Protein AF-A0AAE0KAI6-F1 (afdb_monomer)

Solvent-accessible surface area (backbone atoms only — not comparable to full-atom values): 25331 Å² total; per-residue (Å²): 131,57,70,64,51,53,49,49,52,46,48,51,47,48,50,49,47,52,47,53,46,50,51,46,51,49,50,52,46,48,55,52,28,71,74,63,76,53,77,87,68,74,50,72,67,48,50,52,41,50,53,50,48,53,51,52,52,54,52,46,52,54,50,50,49,49,52,45,46,34,44,52,49,46,47,40,48,51,32,41,37,40,39,81,63,71,50,71,70,72,89,81,68,86,75,71,85,78,80,77,85,79,79,84,82,90,82,81,93,77,83,90,83,89,83,87,88,81,91,85,80,89,80,84,90,80,85,89,79,90,82,89,80,83,87,80,91,76,89,76,77,80,80,68,86,78,69,72,93,72,45,71,53,68,58,75,38,72,68,50,36,54,51,51,39,34,71,76,50,39,79,61,38,62,55,46,26,47,70,41,42,50,54,34,51,51,54,40,50,53,50,33,51,51,43,51,52,50,44,35,70,78,37,77,67,58,72,51,82,80,85,61,91,31,69,63,56,55,51,28,54,46,50,34,44,56,75,39,36,63,43,48,35,37,18,51,44,42,50,42,44,37,79,88,66,71,58,60,73,73,52,47,58,48,74,60,48,81,55,80,84,51,44,76,70,46,43,44,34,37,49,31,34,46,52,26,47,52,46,36,54,49,50,48,51,51,53,50,60,67,46,54,82,72,57,64,95,46,71,68,57,52,50,53,51,53,51,50,48,53,51,50,35,50,52,38,36,59,71,40,33,46,41,28,47,33,43,30,50,34,58,41,50,45,68,49,59,87,90,56,61,51,75,52,68,63,60,58,38,59,90,73,72,54,48,96,80,60,82,64,55,66,66,59,51,47,52,41,44,59,34,73,71,29,30,61,72,65,55,58,70,67,41,50,53,47,38,51,51,46,50,52,52,38,50,52,50,51,51,53,49,53,53,51,52,50,54,49,52,51,53,49,49,32,54,54,55,69,30,70,66,46,42,50,49,51,51,51,50,55,51,54,67,71,67,62,130

Foldseek 3Di:
DDPVVVVVCLVVVVVVVVVVVVVVVVVVVVVVCVVVVDDPDQPPLLVVLVVVLVVLVVVLVVVLCLLCLQLPPLLLLQLLFFDQPVQQDDPPPPPDDPPDPPDDDDDDDDDDDDDDDDDDDDDDDDDDDDDDDDDDDDDDPPCPPPDDHDDGFCLPDPVSVVVLLCVQPNPCSSCFLVVLVVVLVVQLVVQLVVQVVVVCVVPPCLCPDDADCRPSSLVSNLVSLLVSLQSVLLSLLRSWFGPVDDPDPVVVVVLSGQDPVCSLLSSLLSNQLSVLVCCLRNVLVVVCVVCVVVQDPDPVSVVVSVVVSVVSSVCSCLLRNSLSVSLNSLSSVLSGDPSTHTSHDGDNCLVVPCDVPDCPPVVVVNCLRNPSVSSVSSGDPVSSVSSVVSVVVSVVVSVVSVVVSVVVSVVSVCSSLPHPVSVVVVVVVSVVVVPDD

Mean predicted aligned error: 12.9 Å

Radius of gyration: 32.87 Å; Cα contacts (8 Å, |Δi|>4): 312; chains: 1; bounding box: 76×64×131 Å

Secondary structure (DSSP, 8-state):
--HHHHHHHHHHHHHHHHHHHHHHHHHHHHHHHHHH-------HHHHHHHHHHHHHHHHHHHHHHHHIIIIIIIHHHHHHHB-SSTTSS-----------------------------------------------------------SS---GGGSHHHHHHHHHHHHGGGGGGTTHHHHHHHHHHHHHHHHHHHHHHHHHSTTTT-SSS---HHHHHHHHHHHHHHHHHHHHHHHHHHB-SS----HHHHHHHTS--GGGHHHHHHHHHHHHHHHHHHHHHHHHHHHHHGGG--S-HHHHHHHHHHHHHHHHHHIIIIIHHHHHHHHHHHHHTS-TTS-BSS-B-SSTTTT--SSS---HHHHHHHHH-HHHHHTTS-HHHHHHHHHHHHHHHHHHHHHHHHHHHHHHHHHHHHTTSHHHHHHHHHHHHHHHH--

Sequence (437 aa):
MSLVAHLVRRGVGLAWSAHSESQRLKRDAAAADAHTGKHASMSTGQFVATTLLIITVVASIFTYFWIEYTLHFVLGNLVSVEDSTATAGSPSGVAGPKESESKDGESKDGEAKDGEPVEIEGTDDQVEKESLIPSTSTADERAVPRGNGGTTPITASIRSTLKHIRALDGFKGYFRGLGAFFLYAIASGILYALLVLLAEFINPGATNSLGTLSLPELVADFTVTMSTCRLHCNWTHATVRDSTDIPARGVYRRSRHVSRKDYRFLSLPAMRIWLARAAATALPLAVFRIAQPMIRPTPVAATLVTVLFVVVCVLISVSVVLPARIARTRIETSLLLETVSTIVPVDRTFGGRVDRTQSLAWWRFVALHLGFVGAYKTFDRATFRRALKVWAVYFLVALTFMFGVTALLCVELLFVMGGPDAATAVIKQMIADTGSP

Organism: NCBI:txid92902

Structure (mmCIF, N/CA/C/O backbone):
data_AF-A0AAE0KAI6-F1
#
_entry.id   AF-A0AAE0KAI6-F1
#
loop_
_atom_site.group_PDB
_atom_site.id
_atom_site.type_symbol
_atom_site.label_atom_id
_atom_site.label_alt_id
_atom_site.label_comp_id
_atom_site.label_asym_id
_atom_site.label_entity_id
_atom_site.label_seq_id
_atom_site.pdbx_PDB_ins_code
_atom_site.Cartn_x
_atom_site.Cartn_y
_atom_site.Cartn_z
_atom_site.occupancy
_atom_site.B_iso_or_equiv
_atom_site.auth_seq_id
_atom_site.auth_comp_id
_atom_site.auth_asym_id
_atom_site.auth_atom_id
_atom_site.pdbx_PDB_model_num
ATOM 1 N N . MET A 1 1 ? -14.612 21.561 13.365 1.00 40.31 1 MET A N 1
ATOM 2 C CA . MET A 1 1 ? -13.851 20.427 13.938 1.00 40.31 1 MET A CA 1
ATOM 3 C C . MET A 1 1 ? -14.567 19.159 13.521 1.00 40.31 1 MET A C 1
ATOM 5 O O . MET A 1 1 ? -15.771 19.085 13.725 1.00 40.31 1 MET A O 1
ATOM 9 N N . SER A 1 2 ? -13.888 18.226 12.846 1.00 40.25 2 SER A N 1
ATOM 10 C CA . SER A 1 2 ? -14.583 17.100 12.214 1.00 40.25 2 SER A CA 1
ATOM 11 C C . SER A 1 2 ? -15.179 16.159 13.261 1.00 40.25 2 SER A C 1
ATOM 13 O O . SER A 1 2 ? -14.572 15.891 14.296 1.00 40.25 2 SER A O 1
ATOM 15 N N . LEU A 1 3 ? -16.366 15.636 12.965 1.00 39.12 3 LEU A N 1
ATOM 16 C CA . LEU A 1 3 ? -17.079 14.662 13.789 1.00 39.12 3 LEU A CA 1
ATOM 17 C C . LEU A 1 3 ? -16.203 13.428 14.083 1.00 39.12 3 LEU A C 1
ATOM 19 O O . LEU A 1 3 ? -16.231 12.898 15.184 1.00 39.12 3 LEU A O 1
ATOM 23 N N . VAL A 1 4 ? -15.313 13.066 13.153 1.00 39.50 4 VAL A N 1
ATOM 24 C CA . VAL A 1 4 ? -14.284 12.030 13.336 1.00 39.50 4 VAL A CA 1
ATOM 25 C C . VAL A 1 4 ? -13.244 12.426 14.387 1.00 39.50 4 VAL A C 1
ATOM 27 O O . VAL A 1 4 ? -12.893 11.601 15.218 1.00 39.50 4 VAL A O 1
ATOM 30 N N . ALA A 1 5 ? -12.780 13.678 14.420 1.00 36.97 5 ALA A N 1
ATOM 31 C CA . ALA A 1 5 ? -11.847 14.134 15.450 1.00 36.97 5 ALA A CA 1
ATOM 32 C C . ALA A 1 5 ? -12.501 14.189 16.836 1.00 36.97 5 ALA A C 1
ATOM 34 O O . ALA A 1 5 ? -11.863 13.866 17.834 1.00 36.97 5 ALA A O 1
ATOM 35 N N . HIS A 1 6 ? -13.788 14.533 16.896 1.00 53.53 6 HIS A N 1
ATOM 36 C CA . HIS A 1 6 ? -14.563 14.454 18.130 1.00 53.53 6 HIS A CA 1
ATOM 37 C C . HIS A 1 6 ? -14.807 12.999 18.555 1.00 53.53 6 HIS A C 1
ATOM 39 O O . HIS A 1 6 ? -14.741 12.707 19.743 1.00 53.53 6 HIS A O 1
ATOM 45 N N . LEU A 1 7 ? -15.044 12.079 17.614 1.00 51.31 7 LEU A N 1
ATOM 46 C CA . LEU A 1 7 ? -15.209 10.648 17.886 1.00 51.31 7 LEU A CA 1
ATOM 47 C C . LEU A 1 7 ? -13.902 9.974 18.296 1.00 5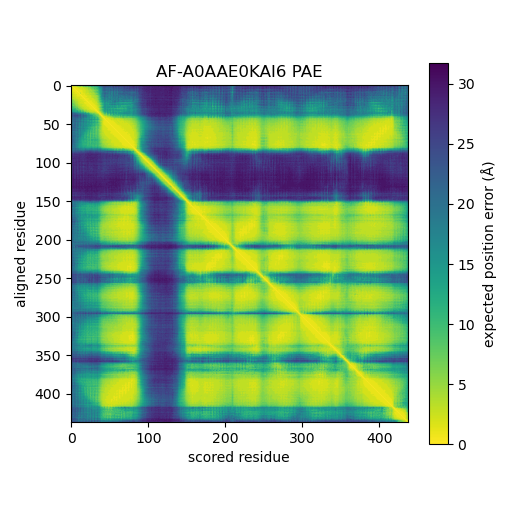1.31 7 LEU A C 1
ATOM 49 O O . LEU A 1 7 ? -13.926 9.144 19.189 1.00 51.31 7 LEU A O 1
ATOM 53 N N . VAL A 1 8 ? -12.765 10.341 17.705 1.00 54.16 8 VAL A N 1
ATOM 54 C CA . VAL A 1 8 ? -11.450 9.814 18.096 1.00 54.16 8 VAL A CA 1
ATOM 55 C C . VAL A 1 8 ? -10.997 10.444 19.408 1.00 54.16 8 VAL A C 1
ATOM 57 O O . VAL A 1 8 ? -10.524 9.726 20.272 1.00 54.16 8 VAL A O 1
ATOM 60 N N . ARG A 1 9 ? -11.198 11.750 19.630 1.00 62.03 9 ARG A N 1
ATOM 61 C CA . ARG A 1 9 ? -10.895 12.382 20.926 1.00 62.03 9 ARG A CA 1
ATOM 62 C C . ARG A 1 9 ? -11.815 11.873 22.033 1.00 62.03 9 ARG A C 1
ATOM 64 O O . ARG A 1 9 ? -11.330 11.639 23.132 1.00 62.03 9 ARG A O 1
ATOM 71 N N . ARG A 1 10 ? -13.106 11.647 21.755 1.00 63.69 10 ARG A N 1
ATOM 72 C CA . ARG A 1 10 ? -13.992 10.934 22.687 1.00 63.69 10 ARG A CA 1
ATOM 73 C C . ARG A 1 10 ? -13.589 9.476 22.821 1.00 63.69 10 ARG A C 1
ATOM 75 O O . ARG A 1 10 ? -13.599 8.997 23.929 1.00 63.69 10 ARG A O 1
ATOM 82 N N . GLY A 1 11 ? -13.188 8.786 21.761 1.00 60.97 11 GLY A N 1
ATOM 83 C CA . GLY A 1 11 ? -12.767 7.385 21.820 1.00 60.97 11 GLY A CA 1
ATOM 84 C C . GLY A 1 11 ? -11.501 7.198 22.652 1.00 60.97 11 GLY A C 1
ATOM 85 O O . GLY A 1 11 ? -11.465 6.342 23.522 1.00 60.97 11 GLY A O 1
ATOM 86 N N . VAL A 1 12 ? -10.497 8.052 22.453 1.00 63.66 12 VAL A N 1
ATOM 87 C CA . VAL A 1 12 ? -9.264 8.097 23.251 1.00 63.66 12 VAL A CA 1
ATOM 88 C C . VAL A 1 12 ? -9.553 8.598 24.662 1.00 63.66 12 VAL A C 1
ATOM 90 O O . VAL A 1 12 ? -9.019 8.043 25.610 1.00 63.66 12 VAL A O 1
ATOM 93 N N . GLY A 1 13 ? -10.422 9.597 24.824 1.00 71.69 13 GLY A N 1
ATOM 94 C CA . GLY A 1 13 ? -10.854 10.091 26.132 1.00 71.69 13 GLY A CA 1
ATOM 95 C C . GLY A 1 13 ? -11.616 9.039 26.935 1.00 71.69 13 GLY A C 1
ATOM 96 O O . GLY A 1 13 ? -11.335 8.881 28.112 1.00 71.69 13 GLY A O 1
ATOM 97 N N . LEU A 1 14 ? -12.498 8.278 26.285 1.00 63.31 14 LEU A N 1
ATOM 98 C CA . LEU A 1 14 ? -13.249 7.160 26.852 1.00 63.31 14 LEU A CA 1
ATOM 99 C C . LEU A 1 14 ? -12.341 5.964 27.119 1.00 63.31 14 LEU A C 1
ATOM 101 O O . LEU A 1 14 ? -12.489 5.310 28.136 1.00 63.31 14 LEU A O 1
ATOM 105 N N . ALA A 1 15 ? -11.371 5.682 26.249 1.00 55.41 15 ALA A N 1
ATOM 106 C CA . ALA A 1 15 ? -10.383 4.637 26.492 1.00 55.41 15 ALA A CA 1
ATOM 107 C C . ALA A 1 15 ? -9.447 5.012 27.648 1.00 55.41 15 ALA A C 1
ATOM 109 O O . ALA A 1 15 ? -9.099 4.157 28.453 1.00 55.41 15 ALA A O 1
ATOM 110 N N . TRP A 1 16 ? -9.061 6.285 27.760 1.00 74.12 16 TRP A N 1
ATOM 111 C CA . TRP A 1 16 ? -8.243 6.795 28.856 1.00 74.12 16 TRP A CA 1
ATOM 112 C C . TRP A 1 16 ? -9.028 6.858 30.164 1.00 74.12 16 TRP A C 1
ATOM 114 O O . TRP A 1 16 ? -8.504 6.445 31.195 1.00 74.12 16 TRP A O 1
ATOM 124 N N . SER A 1 17 ? -10.285 7.311 30.134 1.00 75.88 17 SER A N 1
ATOM 125 C CA . SER A 1 17 ? -11.160 7.311 31.305 1.00 75.88 17 SER A CA 1
ATOM 126 C C . SER A 1 17 ? -11.449 5.880 31.737 1.00 75.88 17 SER A C 1
ATOM 128 O O . SER A 1 17 ? -11.174 5.568 32.886 1.00 75.88 17 SER A O 1
ATOM 130 N N . ALA A 1 18 ? -11.818 4.982 30.819 1.00 63.47 18 ALA A N 1
ATOM 131 C CA . ALA A 1 18 ? -12.003 3.558 31.094 1.00 63.47 18 ALA A CA 1
ATOM 132 C C . ALA A 1 18 ? -10.710 2.884 31.566 1.00 63.47 18 ALA A C 1
ATOM 134 O O . ALA A 1 18 ? -10.759 2.006 32.420 1.00 63.47 18 ALA A O 1
ATOM 135 N N . HIS A 1 19 ? -9.536 3.294 31.076 1.00 71.12 19 HIS A N 1
ATOM 136 C CA . HIS A 1 19 ? -8.263 2.811 31.607 1.00 71.12 19 HIS A CA 1
ATOM 137 C C . HIS A 1 19 ? -8.034 3.329 33.027 1.00 71.12 19 HIS A C 1
ATOM 139 O O . HIS A 1 19 ? -7.686 2.550 33.903 1.00 71.12 19 HIS A O 1
ATOM 145 N N . SER A 1 20 ? -8.256 4.618 33.284 1.00 78.38 20 SER A N 1
ATOM 146 C CA . SER A 1 20 ? -8.083 5.221 34.608 1.00 78.38 20 SER A CA 1
ATOM 147 C C . SER A 1 20 ? -9.093 4.694 35.629 1.00 78.38 20 SER A C 1
ATOM 149 O O . SER A 1 20 ? -8.747 4.490 36.787 1.00 78.38 20 SER A O 1
ATOM 151 N N . GLU A 1 21 ? -10.312 4.401 35.190 1.00 76.69 21 GLU A N 1
ATOM 152 C CA . GLU A 1 21 ? -11.384 3.814 35.976 1.00 76.69 21 GLU A CA 1
ATOM 153 C C . GLU A 1 21 ? -11.129 2.327 36.183 1.00 76.69 21 GLU A C 1
ATOM 155 O O . GLU A 1 21 ? -11.208 1.862 37.306 1.00 76.69 21 GLU A O 1
ATOM 160 N N . SER A 1 22 ? -10.658 1.599 35.166 1.00 65.75 22 SER A N 1
ATOM 161 C CA . SER A 1 22 ? -10.140 0.239 35.336 1.00 65.75 22 SER A CA 1
ATOM 162 C C . SER A 1 22 ? -8.969 0.207 36.316 1.00 65.75 22 SER A C 1
ATOM 164 O O . SER A 1 22 ? -8.883 -0.713 37.115 1.00 65.75 22 SER A O 1
ATOM 166 N N . GLN A 1 23 ? -8.079 1.202 36.313 1.00 71.75 23 GLN A N 1
ATOM 167 C CA . GLN A 1 23 ? -6.981 1.310 37.281 1.00 71.75 23 GLN A CA 1
ATOM 168 C C . GLN A 1 23 ? -7.489 1.647 38.688 1.00 71.75 23 GLN A C 1
ATOM 170 O O . GLN A 1 23 ? -6.965 1.101 39.654 1.00 71.75 23 GLN A O 1
ATOM 175 N N . ARG A 1 24 ? -8.507 2.507 38.823 1.00 79.44 24 ARG A N 1
ATOM 176 C CA . ARG A 1 24 ? -9.168 2.795 40.108 1.00 79.44 24 ARG A CA 1
ATOM 177 C C . ARG A 1 24 ? -9.892 1.565 40.637 1.00 79.44 24 ARG A C 1
ATOM 179 O O . ARG A 1 24 ? -9.554 1.113 41.714 1.00 79.44 24 ARG A O 1
ATOM 186 N N . LEU A 1 25 ? -10.736 0.934 39.828 1.00 74.69 25 LEU A N 1
ATOM 187 C CA . LEU A 1 25 ? -11.404 -0.326 40.141 1.00 74.69 25 LEU A CA 1
ATOM 188 C C . LEU A 1 25 ? -10.407 -1.444 40.438 1.00 74.69 25 LEU A C 1
ATOM 190 O O . LEU A 1 25 ? -10.659 -2.235 41.327 1.00 74.69 25 LEU A O 1
ATOM 194 N N . LYS A 1 26 ? -9.255 -1.508 39.758 1.00 69.62 26 LYS A N 1
ATOM 195 C CA . LYS A 1 26 ? -8.174 -2.446 40.100 1.00 69.62 26 LYS A CA 1
ATOM 196 C C . LYS A 1 26 ? -7.514 -2.111 41.430 1.00 69.62 26 LYS A C 1
ATOM 198 O O . LYS A 1 26 ? -7.123 -3.037 42.121 1.00 69.62 26 LYS A O 1
ATOM 203 N N . ARG A 1 27 ? -7.359 -0.834 41.790 1.00 79.19 27 ARG A N 1
ATOM 204 C CA . ARG A 1 27 ? -6.838 -0.422 43.105 1.00 79.19 27 ARG A CA 1
ATOM 205 C C . ARG A 1 27 ? -7.846 -0.687 44.214 1.00 79.19 27 ARG A C 1
ATOM 207 O O . ARG A 1 27 ? -7.446 -1.181 45.256 1.00 79.19 27 ARG A O 1
ATOM 214 N N . ASP A 1 28 ? -9.120 -0.421 43.969 1.00 78.75 28 ASP A N 1
ATOM 215 C CA . ASP A 1 28 ? -10.207 -0.640 44.920 1.00 78.75 28 ASP A CA 1
ATOM 216 C C . ASP A 1 28 ? -10.487 -2.139 45.078 1.00 78.75 28 ASP A C 1
ATOM 218 O O . ASP A 1 28 ? -10.626 -2.622 46.196 1.00 78.75 28 ASP A O 1
ATOM 222 N N . ALA A 1 29 ? -10.452 -2.903 43.981 1.00 67.50 29 ALA A N 1
ATOM 223 C CA . ALA A 1 29 ? -10.476 -4.362 44.005 1.00 67.50 29 ALA A CA 1
ATOM 224 C C . ALA A 1 29 ? -9.217 -4.923 44.666 1.00 67.50 29 ALA A C 1
ATOM 226 O O . ALA A 1 29 ? -9.345 -5.794 45.503 1.00 67.50 29 ALA A O 1
ATOM 227 N N . ALA A 1 30 ? -8.016 -4.397 44.399 1.00 69.44 30 ALA A N 1
ATOM 228 C CA . ALA A 1 30 ? -6.802 -4.828 45.097 1.00 69.44 30 ALA A CA 1
ATOM 229 C C . ALA A 1 30 ? -6.832 -4.483 46.595 1.00 69.44 30 ALA A C 1
ATOM 231 O O . ALA A 1 30 ? -6.305 -5.247 47.397 1.00 69.44 30 ALA A O 1
ATOM 232 N N . ALA A 1 31 ? -7.455 -3.370 46.991 1.00 78.75 31 ALA A N 1
ATOM 233 C CA . ALA A 1 31 ? -7.670 -3.011 48.391 1.00 78.75 31 ALA A CA 1
ATOM 234 C C . ALA A 1 31 ? -8.726 -3.915 49.055 1.00 78.75 31 ALA A C 1
ATOM 236 O O . ALA A 1 31 ? -8.548 -4.329 50.199 1.00 78.75 31 ALA A O 1
ATOM 237 N N . ALA A 1 32 ? -9.787 -4.287 48.333 1.00 69.75 32 ALA A N 1
ATOM 238 C CA . ALA A 1 32 ? -10.788 -5.255 48.786 1.00 69.75 32 ALA A CA 1
ATOM 239 C C . ALA A 1 32 ? -10.239 -6.700 48.832 1.00 69.75 32 ALA A C 1
ATOM 241 O O . ALA A 1 32 ? -10.537 -7.459 49.757 1.00 69.75 32 ALA A O 1
ATOM 242 N N . ASP A 1 33 ? -9.379 -7.067 47.883 1.00 62.44 33 ASP A N 1
ATOM 243 C CA . ASP A 1 33 ? -8.688 -8.355 47.788 1.00 62.44 33 ASP A CA 1
ATOM 244 C C . ASP A 1 33 ? -7.595 -8.466 48.858 1.00 62.44 33 ASP A C 1
ATOM 246 O O . ASP A 1 33 ? -7.424 -9.531 49.451 1.00 62.44 33 ASP A O 1
ATOM 250 N N . ALA A 1 34 ? -6.917 -7.362 49.199 1.00 68.44 34 ALA A N 1
ATOM 251 C CA . ALA A 1 34 ? -6.007 -7.294 50.346 1.00 68.44 34 ALA A CA 1
ATOM 252 C C . ALA A 1 34 ? -6.726 -7.585 51.676 1.00 68.44 34 ALA A C 1
ATOM 254 O O . ALA A 1 34 ? -6.108 -8.099 52.606 1.00 68.44 34 ALA A O 1
ATOM 255 N N . HIS A 1 35 ? -8.035 -7.323 51.751 1.00 65.31 35 HIS A N 1
ATOM 256 C CA . HIS A 1 35 ? -8.869 -7.683 52.897 1.00 65.31 35 HIS A CA 1
ATOM 257 C C . HIS A 1 35 ? -9.471 -9.096 52.826 1.00 65.31 35 HIS A C 1
ATOM 259 O O . HIS A 1 35 ? -9.840 -9.638 53.866 1.00 65.31 35 HIS A O 1
ATOM 265 N N . THR A 1 36 ? -9.562 -9.719 51.647 1.00 63.00 36 THR A N 1
ATOM 266 C CA . THR A 1 36 ? -10.209 -11.036 51.467 1.00 63.00 36 THR A CA 1
ATOM 267 C C . THR A 1 36 ? -9.251 -12.177 51.110 1.00 63.00 36 THR A C 1
ATOM 269 O O . THR A 1 36 ? -9.667 -13.335 51.098 1.00 63.00 36 THR A O 1
ATOM 272 N N . GLY A 1 37 ? -7.969 -11.896 50.851 1.00 58.72 37 GLY A N 1
ATOM 273 C CA . GLY A 1 37 ? -6.926 -12.899 50.593 1.00 58.72 37 GLY A CA 1
ATOM 274 C C . GLY A 1 37 ? -7.130 -13.730 49.319 1.00 58.72 37 GLY A C 1
ATOM 275 O O . GLY A 1 37 ? -6.389 -14.682 49.074 1.00 58.72 37 GLY A O 1
ATOM 276 N N . LYS A 1 38 ? -8.129 -13.397 48.494 1.00 56.53 38 LYS A N 1
ATOM 277 C CA . LYS A 1 38 ? -8.423 -14.081 47.235 1.00 56.53 38 LYS A CA 1
ATOM 278 C C . LYS A 1 38 ? -7.766 -13.311 46.101 1.00 56.53 38 LYS A C 1
ATOM 280 O O . LYS A 1 38 ? -8.271 -12.290 45.662 1.00 56.53 38 LYS A O 1
ATOM 285 N N . HIS A 1 39 ? -6.645 -13.819 45.597 1.00 58.59 39 HIS A N 1
ATOM 286 C CA . HIS A 1 39 ? -6.133 -13.377 44.305 1.00 58.59 39 HIS A CA 1
ATOM 287 C C . HIS A 1 39 ? -7.247 -13.529 43.264 1.00 58.59 39 HIS A C 1
ATOM 289 O O . HIS A 1 39 ? -7.758 -14.637 43.085 1.00 58.59 39 HIS A O 1
ATOM 295 N N . ALA A 1 40 ? -7.622 -12.440 42.588 1.00 61.94 40 ALA A N 1
ATOM 296 C CA . ALA A 1 40 ? -8.517 -12.461 41.437 1.00 61.94 40 ALA A CA 1
ATOM 297 C C . ALA A 1 40 ? -7.878 -13.273 40.296 1.00 61.94 40 ALA A C 1
ATOM 299 O O . ALA A 1 40 ? -7.277 -12.741 39.363 1.00 61.94 40 ALA A O 1
ATOM 300 N N . SER A 1 41 ? -7.955 -14.600 40.396 1.00 72.56 41 SER A N 1
ATOM 301 C CA . SER A 1 41 ? -7.576 -15.505 39.327 1.00 72.56 41 SER A CA 1
ATOM 302 C C . SER A 1 41 ? -8.575 -15.292 38.201 1.00 72.56 41 SER A C 1
ATOM 304 O O . SER A 1 41 ? -9.768 -15.557 38.372 1.00 72.56 41 SER A O 1
ATOM 306 N N . MET A 1 42 ? -8.089 -14.792 37.067 1.00 75.25 42 MET A N 1
ATOM 307 C CA . MET A 1 42 ? -8.849 -14.737 35.824 1.00 75.25 42 MET A CA 1
ATOM 308 C C . MET A 1 42 ? -9.547 -16.084 35.631 1.00 75.25 42 MET A C 1
ATOM 310 O O . MET A 1 42 ? -8.891 -17.128 35.685 1.00 75.25 42 MET A O 1
ATOM 314 N N . SER A 1 43 ? -10.873 -16.075 35.474 1.00 84.75 43 SER A N 1
ATOM 315 C CA . SER A 1 43 ? -11.597 -17.334 35.291 1.00 84.75 43 SER A CA 1
ATOM 316 C C . SER A 1 43 ? -11.022 -18.065 34.077 1.00 84.75 43 SER A C 1
ATOM 318 O O . SER A 1 43 ? -10.639 -17.434 33.087 1.00 84.75 43 SER A O 1
ATOM 320 N N . THR A 1 44 ? -10.957 -19.396 34.123 1.00 87.50 44 THR A N 1
ATOM 321 C CA . THR A 1 44 ? -10.416 -20.198 33.014 1.00 87.50 44 THR A CA 1
ATOM 322 C C . THR A 1 44 ? -11.083 -19.836 31.679 1.00 87.50 44 THR A C 1
ATOM 324 O O . THR A 1 44 ? -10.405 -19.755 30.658 1.00 87.50 44 THR A O 1
ATOM 327 N N . GLY A 1 45 ? -12.384 -19.516 31.695 1.00 83.31 45 GLY A N 1
ATOM 328 C CA . GLY A 1 45 ? -13.119 -19.037 30.521 1.00 83.31 45 GLY A CA 1
ATOM 329 C C . GLY A 1 45 ? -12.625 -17.689 29.983 1.00 83.31 45 GLY A C 1
ATOM 330 O O . GLY A 1 45 ? -12.410 -17.558 28.781 1.00 83.31 45 GLY A O 1
ATOM 331 N N . GLN A 1 46 ? -12.376 -16.705 30.854 1.00 83.25 46 GLN A N 1
ATOM 332 C CA . GLN A 1 46 ? -11.822 -15.407 30.444 1.00 83.25 46 GLN A CA 1
ATOM 333 C C . GLN A 1 46 ? -10.413 -15.546 29.869 1.00 83.25 46 GLN A C 1
ATOM 335 O O . GLN A 1 46 ? -10.095 -14.892 28.872 1.00 83.25 46 GLN A O 1
ATOM 340 N N . PHE A 1 47 ? -9.574 -16.391 30.477 1.00 86.81 47 PHE A N 1
ATOM 341 C CA . PHE A 1 47 ? -8.222 -16.645 29.982 1.00 86.81 47 PHE A CA 1
ATOM 342 C C . PHE A 1 47 ? -8.263 -17.207 28.558 1.00 86.81 47 PHE A C 1
ATOM 344 O O . PHE A 1 47 ? -7.661 -16.625 27.658 1.00 86.81 47 PHE A O 1
ATOM 351 N N . VAL A 1 48 ? -9.057 -18.260 28.330 1.00 88.88 48 VAL A N 1
ATOM 352 C CA . VAL A 1 48 ? -9.232 -18.867 27.001 1.00 88.88 48 VAL A CA 1
ATOM 353 C C . VAL A 1 48 ? -9.771 -17.851 25.991 1.00 88.88 48 VAL A C 1
ATOM 355 O O . VAL A 1 48 ? -9.212 -17.733 24.903 1.00 88.88 48 VAL A O 1
ATOM 358 N N . ALA A 1 49 ? -10.798 -17.072 26.346 1.00 88.75 49 ALA A N 1
ATOM 359 C CA . ALA A 1 49 ? -11.369 -16.061 25.454 1.00 88.75 49 ALA A CA 1
ATOM 360 C C . ALA A 1 49 ? -10.350 -14.971 25.078 1.00 88.75 49 ALA A C 1
ATOM 362 O O . ALA A 1 49 ? -10.250 -14.580 23.917 1.00 88.75 49 ALA A O 1
ATOM 363 N N . THR A 1 50 ? -9.537 -14.525 26.038 1.00 88.62 50 THR A N 1
ATOM 364 C CA . THR A 1 50 ? -8.490 -13.522 25.793 1.00 88.62 50 THR A CA 1
ATOM 365 C C . THR A 1 50 ? -7.364 -14.089 24.931 1.00 88.62 50 THR A C 1
ATOM 367 O O . THR A 1 50 ? -6.879 -13.414 24.025 1.00 88.62 50 THR A O 1
ATOM 370 N N . THR A 1 51 ? -6.954 -15.339 25.169 1.00 92.12 51 THR A N 1
ATOM 371 C CA . THR A 1 51 ? -5.968 -16.024 24.322 1.00 92.12 51 THR A CA 1
ATOM 372 C C . THR A 1 51 ? -6.474 -16.175 22.888 1.00 92.12 51 THR A C 1
ATOM 374 O O . THR A 1 51 ? -5.726 -15.880 21.957 1.00 92.12 51 THR A O 1
ATOM 377 N N . LEU A 1 52 ? -7.736 -16.573 22.699 1.00 93.19 52 LEU A N 1
ATOM 378 C CA . LEU A 1 52 ? -8.352 -16.675 21.373 1.00 93.19 52 LEU A CA 1
ATOM 379 C C . LEU A 1 52 ? -8.380 -15.321 20.660 1.00 93.19 52 LEU A C 1
ATOM 381 O O . LEU A 1 52 ? -7.912 -15.246 19.529 1.00 93.19 52 LEU A O 1
ATOM 385 N N . LEU A 1 53 ? -8.795 -14.248 21.343 1.00 93.00 53 LEU A N 1
ATOM 386 C CA . LEU A 1 53 ? -8.780 -12.889 20.792 1.00 93.00 53 LEU A CA 1
ATOM 387 C C . LEU A 1 53 ? -7.380 -12.487 20.295 1.00 93.00 53 LEU A C 1
ATOM 389 O O . LEU A 1 53 ? -7.227 -11.968 19.190 1.00 93.00 53 LEU A O 1
ATOM 393 N N . ILE A 1 54 ? -6.333 -12.755 21.083 1.00 94.44 54 ILE A N 1
ATOM 394 C CA . ILE A 1 54 ? -4.947 -12.453 20.690 1.00 94.44 54 ILE A CA 1
ATOM 395 C C . ILE A 1 54 ? -4.545 -13.261 19.450 1.00 94.44 54 ILE A C 1
ATOM 397 O O . ILE A 1 54 ? -3.967 -12.700 18.516 1.00 94.44 54 ILE A O 1
ATOM 401 N N . ILE A 1 55 ? -4.863 -14.559 19.414 1.00 96.88 55 ILE A N 1
ATOM 402 C CA . ILE A 1 55 ? -4.581 -15.424 18.260 1.00 96.88 55 ILE A CA 1
ATOM 403 C C . ILE A 1 55 ? -5.299 -14.897 17.014 1.00 96.88 55 ILE A C 1
ATOM 405 O O . ILE A 1 55 ? -4.665 -14.771 15.964 1.00 96.88 55 ILE A O 1
ATOM 409 N N . THR A 1 56 ? -6.576 -14.528 17.126 1.00 96.50 56 THR A N 1
ATOM 410 C CA . THR A 1 56 ? -7.374 -13.977 16.025 1.00 96.50 56 THR A CA 1
ATOM 411 C C . THR A 1 56 ? -6.785 -12.670 15.505 1.00 96.50 56 THR A C 1
ATOM 413 O O . THR A 1 56 ? -6.647 -12.506 14.290 1.00 96.50 56 THR A O 1
ATOM 416 N N . VAL A 1 57 ? -6.3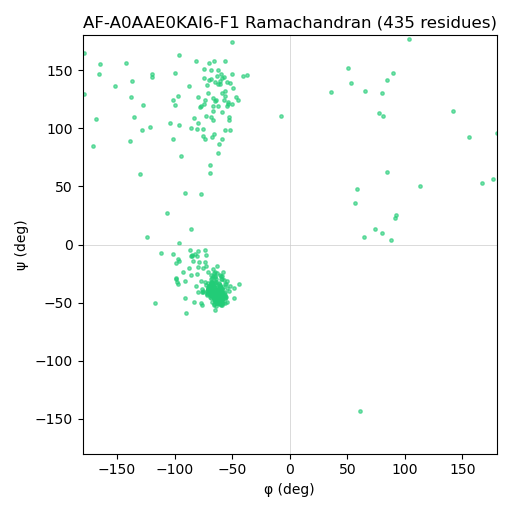56 -11.759 16.386 1.00 96.06 57 VAL A N 1
ATOM 417 C CA . VAL A 1 57 ? -5.687 -10.507 15.990 1.00 96.06 57 VAL A CA 1
ATOM 418 C C . VAL A 1 57 ? -4.386 -10.793 15.236 1.00 96.06 57 VAL A C 1
ATOM 420 O O . VAL A 1 57 ? -4.179 -10.261 14.143 1.00 96.06 57 VAL A O 1
ATOM 423 N N . VAL A 1 58 ? -3.522 -11.662 15.767 1.00 96.88 58 VAL A N 1
ATOM 424 C CA . VAL A 1 58 ? -2.233 -11.999 15.136 1.00 96.88 58 VAL A CA 1
ATOM 425 C C . VAL A 1 58 ? -2.438 -12.685 13.782 1.00 96.88 58 VAL A C 1
ATOM 427 O O . VAL A 1 58 ? -1.814 -12.296 12.791 1.00 96.88 58 VAL A O 1
ATOM 430 N N . ALA A 1 59 ? -3.346 -13.661 13.707 1.00 97.12 59 ALA A N 1
ATOM 431 C CA . ALA A 1 59 ? -3.689 -14.352 12.466 1.00 97.12 59 ALA A CA 1
ATOM 432 C C . ALA A 1 59 ? -4.274 -13.389 11.423 1.00 97.12 59 ALA A C 1
ATOM 434 O O . ALA A 1 59 ? -3.953 -13.486 10.234 1.00 97.12 59 ALA A O 1
ATOM 435 N N . SER A 1 60 ? -5.080 -12.420 11.862 1.00 96.56 60 SER A N 1
ATOM 436 C CA . SER A 1 60 ? -5.668 -11.408 10.986 1.00 96.56 60 SER A CA 1
ATOM 437 C C . SER A 1 60 ? -4.616 -10.460 10.416 1.00 96.56 60 SER A C 1
ATOM 439 O O . SER A 1 60 ? -4.627 -10.200 9.214 1.00 96.56 60 SER A O 1
ATOM 441 N N . ILE A 1 61 ? -3.662 -10.001 11.236 1.00 95.94 61 ILE A N 1
ATOM 442 C CA . ILE A 1 61 ? -2.533 -9.169 10.783 1.00 95.94 61 ILE A CA 1
ATOM 443 C C . ILE A 1 61 ? -1.706 -9.921 9.737 1.00 95.94 61 ILE A C 1
ATOM 445 O O . ILE A 1 61 ? -1.410 -9.374 8.676 1.00 95.94 61 ILE A O 1
ATOM 449 N N . PHE A 1 62 ? -1.367 -11.185 10.003 1.00 97.06 62 PHE A N 1
ATOM 450 C CA . PHE A 1 62 ? -0.597 -12.002 9.065 1.00 97.06 62 PHE A CA 1
ATOM 451 C C . PHE A 1 62 ? -1.349 -12.237 7.747 1.00 97.06 62 PHE A C 1
ATOM 453 O O . PHE A 1 62 ? -0.768 -12.135 6.666 1.00 97.06 62 PHE A O 1
ATOM 460 N N . THR A 1 63 ? -2.654 -12.505 7.821 1.00 96.69 63 THR A N 1
ATOM 461 C CA . THR A 1 63 ? -3.489 -12.730 6.634 1.00 96.69 63 THR A CA 1
ATOM 462 C C . THR A 1 63 ? -3.649 -11.452 5.813 1.00 96.69 63 THR A C 1
ATOM 464 O O . THR A 1 63 ? -3.489 -11.489 4.593 1.00 96.69 63 THR A O 1
ATOM 467 N N . TYR A 1 64 ? -3.887 -10.308 6.460 1.00 96.75 64 TYR A N 1
ATOM 468 C CA . TYR A 1 64 ? -3.934 -9.010 5.788 1.00 96.75 64 TYR A CA 1
ATOM 469 C C . TYR A 1 64 ? -2.607 -8.694 5.099 1.00 96.75 64 TYR A C 1
ATOM 471 O O . TYR A 1 64 ? -2.590 -8.352 3.918 1.00 96.75 64 TYR A O 1
ATOM 479 N N . PHE A 1 65 ? -1.493 -8.893 5.810 1.00 96.25 65 PHE A N 1
ATOM 480 C CA . PHE A 1 65 ? -0.155 -8.721 5.261 1.00 96.25 65 PHE A CA 1
ATOM 481 C C . PHE A 1 65 ? 0.066 -9.587 4.018 1.00 96.25 65 PHE A C 1
ATOM 483 O O . PHE A 1 65 ? 0.586 -9.105 3.016 1.00 96.25 65 PHE A O 1
ATOM 490 N N . TRP A 1 66 ? -0.361 -10.852 4.046 1.00 96.50 66 TRP A N 1
ATOM 491 C CA . TRP A 1 66 ? -0.285 -11.729 2.880 1.00 96.50 66 TRP A CA 1
ATOM 492 C C . TRP A 1 66 ? -1.113 -11.168 1.714 1.00 96.50 66 TRP A C 1
ATOM 494 O O . TRP A 1 66 ? -0.591 -11.028 0.602 1.00 96.50 66 TRP A O 1
ATOM 504 N N . ILE A 1 67 ? -2.382 -10.818 1.947 1.00 96.06 67 ILE A N 1
ATOM 505 C CA . ILE A 1 67 ? -3.281 -10.261 0.923 1.00 96.06 67 ILE A CA 1
ATOM 506 C C . ILE A 1 67 ? -2.665 -9.009 0.289 1.00 96.06 67 ILE A C 1
ATOM 508 O O . ILE A 1 67 ? -2.563 -8.932 -0.938 1.00 96.06 67 ILE A O 1
ATOM 512 N N . GLU A 1 68 ? -2.213 -8.061 1.110 1.00 95.56 68 GLU A N 1
ATOM 513 C CA . GLU A 1 68 ? -1.564 -6.830 0.661 1.00 95.56 68 GLU A CA 1
ATOM 514 C C . GLU A 1 68 ? -0.288 -7.147 -0.122 1.00 95.56 68 GLU A C 1
ATOM 516 O O . GLU A 1 68 ? -0.130 -6.724 -1.268 1.00 95.56 68 GLU A O 1
ATOM 521 N N . TYR A 1 69 ? 0.589 -7.985 0.424 1.00 96.69 69 TYR A N 1
ATOM 522 C CA . TYR A 1 69 ? 1.856 -8.294 -0.220 1.00 96.69 69 TYR A CA 1
ATOM 523 C C . TYR A 1 69 ? 1.686 -8.946 -1.595 1.00 96.69 69 TYR A C 1
ATOM 525 O O . TYR A 1 69 ? 2.288 -8.525 -2.586 1.00 96.69 69 TYR A O 1
ATOM 533 N N . THR A 1 70 ? 0.832 -9.961 -1.674 1.00 96.12 70 THR A N 1
ATOM 534 C CA . THR A 1 70 ? 0.662 -10.749 -2.896 1.00 96.12 70 THR A CA 1
ATOM 535 C C . THR A 1 70 ? -0.159 -10.023 -3.952 1.00 96.12 70 THR A C 1
ATOM 537 O O . THR A 1 70 ? 0.291 -9.908 -5.094 1.00 96.12 70 THR A O 1
ATOM 540 N N . LEU A 1 71 ? -1.347 -9.521 -3.596 1.00 95.94 71 LEU A N 1
ATOM 541 C CA . LEU A 1 71 ? -2.267 -8.911 -4.556 1.00 95.94 71 LEU A CA 1
ATOM 542 C C . LEU A 1 71 ? -1.874 -7.476 -4.900 1.00 95.94 71 LEU A C 1
ATOM 544 O O . LEU A 1 71 ? -1.962 -7.087 -6.066 1.00 95.94 71 LEU A O 1
ATOM 548 N N . HIS A 1 72 ? -1.448 -6.682 -3.912 1.00 95.12 72 HIS A N 1
ATOM 549 C CA . HIS A 1 72 ? -1.147 -5.270 -4.145 1.00 95.12 72 HIS A CA 1
ATOM 550 C C . HIS A 1 72 ? 0.251 -5.073 -4.700 1.00 95.12 72 HIS A C 1
ATOM 552 O O . HIS A 1 72 ? 0.412 -4.364 -5.694 1.00 95.12 72 HIS A O 1
ATOM 558 N N . PHE A 1 73 ? 1.254 -5.685 -4.069 1.00 95.50 73 PHE A N 1
ATOM 559 C CA . PHE A 1 73 ? 2.640 -5.420 -4.430 1.00 95.50 73 PHE A CA 1
ATOM 560 C C . PHE A 1 73 ? 3.164 -6.354 -5.518 1.00 95.50 73 PHE A C 1
ATOM 562 O O . PHE A 1 73 ? 3.547 -5.869 -6.578 1.00 95.50 73 PHE A O 1
ATOM 569 N N . VAL A 1 74 ? 3.154 -7.675 -5.313 1.00 96.00 74 VAL A N 1
ATOM 570 C CA . VAL A 1 74 ? 3.735 -8.618 -6.290 1.00 96.00 74 VAL A CA 1
ATOM 571 C C . VAL A 1 74 ? 2.960 -8.587 -7.610 1.00 96.00 74 VAL A C 1
ATOM 573 O O . VAL A 1 74 ? 3.527 -8.289 -8.660 1.00 96.00 74 VAL A O 1
ATOM 576 N N . LEU A 1 75 ? 1.648 -8.830 -7.564 1.00 96.19 75 LEU A N 1
ATOM 577 C CA . LEU A 1 75 ? 0.788 -8.780 -8.750 1.00 96.19 75 LEU A CA 1
ATOM 578 C C . LEU A 1 75 ? 0.749 -7.381 -9.374 1.00 96.19 75 LEU A C 1
ATOM 580 O O . LEU A 1 75 ? 0.832 -7.259 -10.595 1.00 96.19 75 LEU A O 1
ATOM 584 N N . GLY A 1 76 ? 0.667 -6.330 -8.552 1.00 95.81 76 GLY A N 1
ATOM 585 C CA . GLY A 1 76 ? 0.676 -4.948 -9.029 1.00 95.81 76 GLY A CA 1
ATOM 586 C C . GLY A 1 76 ? 1.953 -4.592 -9.794 1.00 95.81 76 GLY A C 1
ATOM 587 O O . GLY A 1 76 ? 1.866 -3.995 -10.868 1.00 95.81 76 GLY A O 1
ATOM 588 N N . ASN A 1 77 ? 3.122 -5.004 -9.295 1.00 95.75 77 ASN A N 1
ATOM 589 C CA . ASN A 1 77 ? 4.402 -4.783 -9.966 1.00 95.75 77 ASN A CA 1
ATOM 590 C C . ASN A 1 77 ? 4.474 -5.551 -11.291 1.00 95.75 77 ASN A C 1
ATOM 592 O O . ASN A 1 77 ? 4.773 -4.951 -12.319 1.00 95.75 77 ASN A O 1
ATOM 596 N N . LEU A 1 78 ? 4.136 -6.844 -11.301 1.00 95.38 78 LEU A N 1
ATOM 597 C CA . LEU A 1 78 ? 4.199 -7.665 -12.518 1.00 95.38 78 LEU A CA 1
ATOM 598 C C . LEU A 1 78 ? 3.273 -7.140 -13.622 1.00 95.38 78 LEU A C 1
ATOM 600 O O . LEU A 1 78 ? 3.686 -7.019 -14.772 1.00 95.38 78 LEU A O 1
ATOM 604 N N . VAL A 1 79 ? 2.041 -6.768 -13.265 1.00 95.12 79 VAL A N 1
ATOM 605 C CA . VAL A 1 79 ? 1.059 -6.217 -14.214 1.00 95.12 79 VAL A CA 1
ATOM 606 C C . VAL A 1 79 ? 1.505 -4.864 -14.760 1.00 95.12 79 VAL A C 1
ATOM 608 O O . VAL A 1 7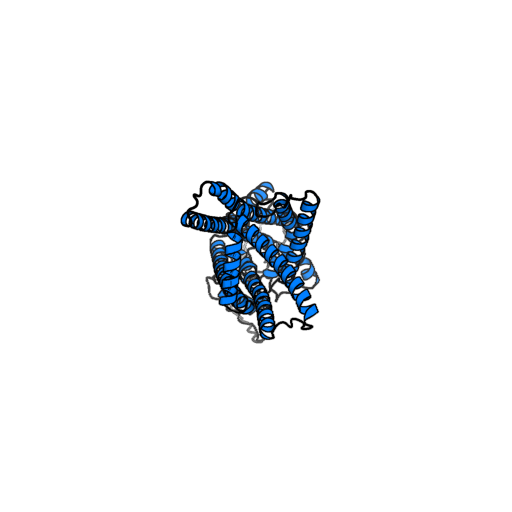9 ? 1.264 -4.568 -15.927 1.00 95.12 79 VAL A O 1
ATOM 611 N N . SER A 1 80 ? 2.144 -4.038 -13.928 1.00 94.00 80 SER A N 1
ATOM 612 C CA . SER A 1 80 ? 2.623 -2.714 -14.342 1.00 94.00 80 SER A CA 1
ATOM 613 C C . SER A 1 80 ? 3.765 -2.803 -15.351 1.00 94.00 80 SER A C 1
ATOM 615 O O . SER A 1 80 ? 3.904 -1.927 -16.203 1.00 94.00 80 SER A O 1
ATOM 617 N N . VAL A 1 81 ? 4.581 -3.848 -15.243 1.00 93.19 81 VAL A N 1
ATOM 618 C CA . VAL A 1 81 ? 5.816 -4.013 -16.009 1.00 93.19 81 VAL A CA 1
ATOM 619 C C . VAL A 1 81 ? 5.578 -4.767 -17.318 1.00 93.19 81 VAL A C 1
ATOM 621 O O . VAL A 1 81 ? 6.254 -4.471 -18.304 1.00 93.19 81 VAL A O 1
ATOM 624 N N . GLU A 1 82 ? 4.603 -5.682 -17.352 1.00 91.56 82 GLU A N 1
ATOM 625 C CA . GLU A 1 82 ? 4.299 -6.473 -18.545 1.00 91.56 82 GLU A CA 1
ATOM 626 C C . GLU A 1 82 ? 3.992 -5.605 -19.762 1.00 91.56 82 GLU A C 1
ATOM 628 O O . GLU A 1 82 ? 3.084 -4.760 -19.738 1.00 91.56 82 GLU A O 1
ATOM 633 N N . ASP A 1 83 ? 4.699 -5.881 -20.854 1.00 82.19 83 ASP A N 1
ATOM 634 C CA . ASP A 1 83 ? 4.356 -5.293 -22.132 1.00 82.19 83 ASP A CA 1
ATOM 635 C C . ASP A 1 83 ? 3.188 -6.031 -22.799 1.00 82.19 83 ASP A C 1
ATOM 637 O O . ASP A 1 83 ? 3.212 -7.247 -22.984 1.00 82.19 83 ASP A O 1
ATOM 641 N N . SER A 1 84 ? 2.155 -5.281 -23.185 1.00 73.81 84 SER A N 1
ATOM 642 C CA . SER A 1 84 ? 1.051 -5.814 -23.986 1.00 73.81 84 SER A CA 1
ATOM 643 C C . SER A 1 84 ? 1.378 -5.938 -25.469 1.00 73.81 84 SER A C 1
ATOM 645 O O . SER A 1 84 ? 0.623 -6.603 -26.172 1.00 73.81 84 SER A O 1
ATOM 647 N N . THR A 1 85 ? 2.446 -5.293 -25.951 1.00 67.00 85 THR A N 1
ATOM 648 C CA . THR A 1 85 ? 2.813 -5.307 -27.375 1.00 67.00 85 THR A CA 1
ATOM 649 C C . THR A 1 85 ? 3.882 -6.336 -27.731 1.00 67.00 85 THR A C 1
ATOM 651 O O . THR A 1 85 ? 3.778 -6.947 -28.792 1.00 67.00 85 THR A O 1
ATOM 654 N N . ALA A 1 86 ? 4.846 -6.610 -26.844 1.00 57.19 86 ALA A N 1
ATOM 655 C CA . ALA A 1 86 ? 5.936 -7.567 -27.076 1.00 57.19 86 ALA A CA 1
ATOM 656 C C . ALA A 1 86 ? 5.466 -8.995 -27.386 1.00 57.19 86 ALA A C 1
ATOM 658 O O . ALA A 1 86 ? 6.180 -9.773 -28.010 1.00 57.19 86 ALA A O 1
ATOM 659 N N . THR A 1 87 ? 4.258 -9.355 -26.967 1.00 51.25 87 THR A N 1
ATOM 660 C CA . THR A 1 87 ? 3.699 -10.685 -27.195 1.00 51.25 87 THR A CA 1
ATOM 661 C C . THR A 1 87 ? 3.140 -10.844 -28.627 1.00 51.25 87 THR A C 1
ATOM 663 O O . THR A 1 87 ? 3.037 -11.953 -29.136 1.00 51.25 87 THR A O 1
ATOM 666 N N . ALA A 1 88 ? 2.840 -9.763 -29.353 1.00 43.94 88 ALA A N 1
ATOM 667 C CA . ALA A 1 88 ? 2.206 -9.865 -30.673 1.00 43.94 88 ALA A CA 1
ATOM 668 C C . ALA A 1 88 ? 3.176 -10.091 -31.851 1.00 43.94 88 ALA A C 1
ATOM 670 O O . ALA A 1 88 ? 2.716 -10.389 -32.951 1.00 43.94 88 ALA A O 1
ATOM 671 N N . GLY A 1 89 ? 4.495 -9.992 -31.664 1.00 44.34 89 GLY A N 1
ATOM 672 C CA . GLY A 1 89 ? 5.417 -10.203 -32.777 1.00 44.34 89 GLY A CA 1
ATOM 673 C C . GLY A 1 89 ? 6.883 -10.051 -32.413 1.00 44.34 89 GLY A C 1
ATOM 674 O O . GLY A 1 89 ? 7.407 -8.947 -32.440 1.00 44.34 89 GLY A O 1
ATOM 675 N N . SER A 1 90 ? 7.550 -11.167 -32.127 1.00 33.84 90 SER A N 1
ATOM 676 C CA . SER A 1 90 ? 8.901 -11.417 -32.637 1.00 33.84 90 SER A CA 1
ATOM 677 C C . SER A 1 90 ? 9.280 -12.881 -32.381 1.00 33.84 90 SER A C 1
ATOM 679 O O . SER A 1 90 ? 9.514 -13.254 -31.227 1.00 33.84 90 SER A O 1
ATOM 681 N N . PRO A 1 91 ? 9.346 -13.749 -33.408 1.00 41.91 91 PRO A N 1
ATOM 682 C CA . PRO A 1 91 ? 10.128 -14.966 -33.301 1.00 41.91 91 PRO A CA 1
ATOM 683 C C . PRO A 1 91 ? 11.594 -14.533 -33.237 1.00 41.91 91 PRO A C 1
ATOM 685 O O . PRO A 1 91 ? 12.243 -14.318 -34.255 1.00 41.91 91 PRO A O 1
ATOM 688 N N . SER A 1 92 ? 12.108 -14.363 -32.019 1.00 39.53 92 SER A N 1
ATOM 689 C CA . SER A 1 92 ? 13.536 -14.197 -31.751 1.00 39.53 92 SER A CA 1
ATOM 690 C C . SER A 1 92 ? 14.256 -15.519 -32.037 1.00 39.53 92 SER A C 1
ATOM 692 O O . SER A 1 92 ? 14.736 -16.196 -31.130 1.00 39.53 92 SER A O 1
ATOM 694 N N . GLY A 1 93 ? 14.313 -15.895 -33.313 1.00 35.84 93 GLY A N 1
ATOM 695 C CA . GLY A 1 93 ? 15.378 -16.726 -33.835 1.00 35.84 93 GLY A CA 1
ATOM 696 C C . GLY A 1 93 ? 16.655 -15.904 -33.758 1.00 35.84 93 GLY A C 1
ATOM 697 O O . GLY A 1 93 ? 16.738 -14.809 -34.311 1.00 35.84 93 GLY A O 1
ATOM 698 N N . VAL A 1 94 ? 17.616 -16.415 -33.002 1.00 44.38 94 VAL A N 1
ATOM 699 C CA . VAL A 1 94 ? 18.985 -15.920 -32.927 1.00 44.38 94 VAL A CA 1
ATOM 700 C C . VAL A 1 94 ? 19.580 -15.987 -34.337 1.00 44.38 94 VAL A C 1
ATOM 702 O O . VAL A 1 94 ? 20.107 -17.014 -34.750 1.00 44.38 94 VAL A O 1
ATOM 705 N N . ALA A 1 95 ? 19.452 -14.908 -35.105 1.00 36.88 95 ALA A N 1
ATOM 706 C CA . ALA A 1 95 ? 20.277 -14.685 -36.278 1.00 36.88 95 ALA A CA 1
ATOM 707 C C . ALA A 1 95 ? 21.610 -14.143 -35.760 1.00 36.88 95 ALA A C 1
ATOM 709 O O . ALA A 1 95 ? 21.694 -13.006 -35.294 1.00 36.88 95 ALA A O 1
ATOM 710 N N . GLY A 1 96 ? 22.628 -15.005 -35.764 1.00 35.47 96 GLY A N 1
ATOM 711 C CA . GLY A 1 96 ? 24.000 -14.607 -35.482 1.00 35.47 96 GLY A CA 1
ATOM 712 C C . GLY A 1 96 ? 24.460 -13.487 -36.426 1.00 35.47 96 GLY A C 1
ATOM 713 O O . GLY A 1 96 ? 23.880 -13.308 -37.503 1.00 35.47 96 GLY A O 1
ATOM 714 N N . PRO A 1 97 ? 25.487 -12.717 -36.038 1.00 35.75 97 PRO A N 1
ATOM 715 C CA . PRO A 1 97 ? 26.027 -11.676 -36.893 1.00 35.75 97 PRO A CA 1
ATOM 716 C C . PRO A 1 97 ? 26.584 -12.344 -38.151 1.00 35.75 97 PRO A C 1
ATOM 718 O O . PRO A 1 97 ? 27.487 -13.172 -38.058 1.00 35.75 97 PRO A O 1
ATOM 721 N N . LYS A 1 98 ? 26.047 -12.002 -39.326 1.00 36.06 98 LYS A N 1
ATOM 722 C CA . LYS A 1 98 ? 26.772 -12.241 -40.573 1.00 36.06 98 LYS A CA 1
ATOM 723 C C . LYS A 1 98 ? 27.991 -11.327 -40.545 1.00 36.06 98 LYS A C 1
ATOM 725 O O . LYS A 1 98 ? 27.847 -10.111 -40.655 1.00 36.06 98 LYS A O 1
ATOM 730 N N . GLU A 1 99 ? 29.161 -11.923 -40.347 1.00 41.12 99 GLU A N 1
ATOM 731 C CA . GLU A 1 99 ? 30.438 -11.330 -40.727 1.00 41.12 99 GLU A CA 1
ATOM 732 C C . GLU A 1 99 ? 30.344 -10.938 -42.202 1.00 41.12 99 GLU A C 1
ATOM 734 O O . GLU A 1 99 ? 30.252 -11.785 -43.088 1.00 41.12 99 GLU A O 1
ATOM 739 N N . SER A 1 100 ? 30.298 -9.638 -42.471 1.00 41.47 100 SER A N 1
ATOM 740 C CA . SER A 1 100 ? 30.626 -9.122 -43.788 1.00 41.47 100 SER A CA 1
ATOM 741 C C . SER A 1 100 ? 32.147 -9.064 -43.875 1.00 41.47 100 SER A C 1
ATOM 743 O O . SER A 1 100 ? 32.763 -8.133 -43.352 1.00 41.47 100 SER A O 1
ATOM 745 N N . GLU A 1 101 ? 32.741 -10.070 -44.516 1.00 40.50 101 GLU A N 1
ATOM 746 C CA . GLU A 1 101 ? 34.049 -9.947 -45.154 1.00 40.50 101 GLU A CA 1
ATOM 747 C C . GLU A 1 101 ? 34.014 -8.732 -46.093 1.00 40.50 101 GLU A C 1
ATOM 749 O O . GLU A 1 101 ? 33.388 -8.767 -47.151 1.00 40.50 101 GLU A O 1
ATOM 754 N N . SER A 1 102 ? 34.676 -7.641 -45.714 1.00 39.25 102 SER A N 1
ATOM 755 C CA . SER A 1 102 ? 35.114 -6.621 -46.663 1.00 39.25 102 SER A CA 1
ATOM 756 C C . SER A 1 102 ? 36.603 -6.838 -46.912 1.00 39.25 102 SER A C 1
ATOM 758 O O . SER A 1 102 ? 37.445 -6.328 -46.171 1.00 39.25 102 SER A O 1
ATOM 760 N N . LYS A 1 103 ? 36.902 -7.648 -47.930 1.00 39.62 103 LYS A N 1
ATOM 761 C CA . LYS A 1 103 ? 38.212 -7.708 -48.578 1.00 39.62 103 LYS A CA 1
ATOM 762 C C . LYS A 1 103 ? 38.403 -6.465 -49.449 1.00 39.62 103 LYS A C 1
ATOM 764 O O . LYS A 1 103 ? 37.570 -6.200 -50.307 1.00 39.62 103 LYS A O 1
ATOM 769 N N . ASP A 1 104 ? 39.499 -5.770 -49.157 1.00 38.78 104 ASP A N 1
ATOM 770 C CA . ASP A 1 104 ? 40.531 -5.230 -50.053 1.00 38.78 104 ASP A CA 1
ATOM 771 C C . ASP A 1 104 ? 40.140 -4.341 -51.244 1.00 38.78 104 ASP A C 1
ATOM 773 O O . ASP A 1 104 ? 39.254 -4.657 -52.031 1.00 38.78 104 ASP A O 1
ATOM 777 N N . GLY A 1 105 ? 40.925 -3.279 -51.470 1.00 38.62 105 GLY A N 1
ATOM 778 C CA . GLY A 1 105 ? 40.958 -2.672 -52.802 1.00 38.62 105 GLY A CA 1
ATOM 779 C C . GLY A 1 105 ? 41.607 -1.305 -52.953 1.00 38.62 105 GLY A C 1
ATOM 780 O O . GLY A 1 105 ? 40.996 -0.404 -53.511 1.00 38.62 105 GLY A O 1
ATOM 781 N N . GLU A 1 106 ? 42.838 -1.143 -52.482 1.00 42.81 106 GLU A N 1
ATOM 782 C CA . GLU A 1 106 ? 43.754 -0.094 -52.939 1.00 42.81 106 GLU A CA 1
ATOM 783 C C . GLU A 1 106 ? 44.251 -0.404 -54.371 1.00 42.81 106 GLU A C 1
ATOM 785 O O . GLU A 1 106 ? 44.588 -1.550 -54.655 1.00 42.81 106 GLU A O 1
ATOM 790 N N . SER A 1 107 ? 44.311 0.613 -55.248 1.00 38.50 107 SER A N 1
ATOM 791 C CA . SER A 1 107 ? 45.243 0.831 -56.390 1.00 38.50 107 SER A CA 1
ATOM 792 C C . SER A 1 107 ? 44.506 1.449 -57.599 1.00 38.50 107 SER A C 1
ATOM 794 O O . SER A 1 107 ? 43.441 0.990 -57.991 1.00 38.50 107 SER A O 1
ATOM 796 N N . LYS A 1 108 ? 44.857 2.684 -57.976 1.00 43.28 108 LYS A N 1
ATOM 797 C CA . LYS A 1 108 ? 45.861 3.116 -58.974 1.00 43.28 108 LYS A CA 1
ATOM 798 C C . LYS A 1 108 ? 45.400 2.978 -60.424 1.00 43.28 108 LYS A C 1
ATOM 800 O O . LYS A 1 108 ? 45.298 1.888 -60.973 1.00 43.28 108 LYS A O 1
ATOM 805 N N . ASP A 1 109 ? 45.253 4.153 -61.024 1.00 45.00 109 ASP A N 1
ATOM 806 C CA . ASP A 1 109 ? 45.153 4.401 -62.452 1.00 45.00 109 ASP A CA 1
ATOM 807 C C . ASP A 1 109 ? 46.374 3.837 -63.195 1.00 45.00 109 ASP A C 1
ATOM 809 O O . ASP A 1 109 ? 47.522 4.057 -62.797 1.00 45.00 109 ASP A O 1
ATOM 813 N N . GLY A 1 110 ? 46.113 3.112 -64.281 1.00 40.09 110 GLY A N 1
ATOM 814 C CA . GLY A 1 110 ? 47.128 2.480 -65.115 1.00 40.09 110 GLY A CA 1
ATOM 815 C C . GLY A 1 110 ? 46.531 1.916 -66.401 1.00 40.09 110 GLY A C 1
ATOM 816 O O . GLY A 1 110 ? 46.133 0.763 -66.445 1.00 40.09 110 GLY A O 1
ATOM 817 N N . GLU A 1 111 ? 46.418 2.800 -67.389 1.00 42.31 111 GLU A N 1
ATOM 818 C CA . GLU A 1 111 ? 46.775 2.652 -68.809 1.00 42.31 111 GLU A CA 1
ATOM 819 C C . GLU A 1 111 ? 46.587 1.306 -69.561 1.00 42.31 111 GLU A C 1
ATOM 821 O O . GLU A 1 111 ? 47.038 0.236 -69.168 1.00 42.31 111 GLU A O 1
ATOM 826 N N . ALA A 1 112 ? 45.965 1.461 -70.735 1.00 44.12 112 ALA A N 1
ATOM 827 C CA . ALA A 1 112 ? 45.597 0.522 -71.794 1.00 44.12 112 ALA A CA 1
ATOM 828 C C . ALA A 1 112 ? 46.554 -0.639 -72.142 1.00 44.12 112 ALA A C 1
ATOM 830 O O . ALA A 1 112 ? 47.765 -0.448 -72.270 1.00 44.12 112 ALA A O 1
ATOM 831 N N . LYS A 1 113 ? 45.957 -1.784 -72.527 1.00 43.53 113 LYS A N 1
ATOM 832 C CA . LYS A 1 113 ? 46.283 -2.501 -73.777 1.00 43.53 113 LYS A CA 1
ATOM 833 C C . LYS A 1 113 ? 45.253 -3.573 -74.159 1.00 43.53 113 LYS A C 1
ATOM 835 O O . LYS A 1 113 ? 44.647 -4.208 -73.304 1.00 43.53 113 LYS A O 1
ATOM 840 N N . ASP A 1 114 ? 45.109 -3.717 -75.472 1.00 46.16 114 ASP A N 1
ATOM 841 C CA . ASP A 1 114 ? 44.203 -4.571 -76.244 1.00 46.16 114 ASP A CA 1
ATOM 842 C C . ASP A 1 114 ? 44.450 -6.086 -76.098 1.00 46.16 114 ASP A C 1
ATOM 844 O O . ASP A 1 114 ? 45.582 -6.506 -75.848 1.00 46.16 114 ASP A O 1
ATOM 848 N N . GLY A 1 115 ? 43.424 -6.905 -76.386 1.00 38.91 115 GLY A N 1
ATOM 849 C CA . GLY A 1 115 ? 43.615 -8.309 -76.787 1.00 38.91 115 GLY A CA 1
ATOM 850 C C . GLY A 1 115 ? 42.452 -9.282 -76.531 1.00 38.91 115 GLY A C 1
ATOM 851 O O . GLY A 1 115 ? 42.412 -9.889 -75.473 1.00 38.91 115 GLY A O 1
ATOM 852 N N . GLU A 1 116 ? 41.593 -9.438 -77.549 1.00 42.97 116 GLU A N 1
ATOM 853 C CA . GLU A 1 116 ? 40.805 -10.615 -78.004 1.00 42.97 116 GLU A CA 1
ATOM 854 C C . GLU A 1 116 ? 39.902 -11.490 -77.085 1.00 42.97 116 GLU A C 1
ATOM 856 O O . GLU A 1 116 ? 40.144 -11.645 -75.890 1.00 42.97 116 GLU A O 1
ATOM 861 N N . PRO A 1 117 ? 38.838 -12.107 -77.665 1.00 50.47 117 PRO A N 1
ATOM 862 C CA . PRO A 1 117 ? 37.793 -12.828 -76.941 1.00 50.47 117 PRO A CA 1
ATOM 863 C C . PRO A 1 117 ? 37.990 -14.353 -76.959 1.00 50.47 117 PRO A C 1
ATOM 865 O O . PRO A 1 117 ? 38.418 -14.927 -77.958 1.00 50.47 117 PRO A O 1
ATOM 868 N N . VAL A 1 118 ? 37.572 -15.032 -75.887 1.00 47.28 118 VAL A N 1
ATOM 869 C CA . VAL A 1 118 ? 37.324 -16.481 -75.902 1.00 47.28 118 VAL A CA 1
ATOM 870 C C . VAL A 1 118 ? 36.004 -16.765 -75.187 1.00 47.28 118 VAL A C 1
ATOM 872 O O . VAL A 1 118 ? 35.893 -16.619 -73.971 1.00 47.28 118 VAL A O 1
ATOM 875 N N . GLU A 1 119 ? 35.006 -17.159 -75.975 1.00 43.81 119 GLU A N 1
ATOM 876 C CA . GLU A 1 119 ? 33.825 -17.902 -75.536 1.00 43.81 119 GLU A CA 1
ATOM 877 C C . GLU A 1 119 ? 34.240 -19.333 -75.182 1.00 43.81 119 GLU A C 1
ATOM 879 O O . GLU A 1 119 ? 34.863 -19.992 -76.013 1.00 43.81 119 GLU A O 1
ATOM 884 N N . ILE A 1 120 ? 33.846 -19.839 -74.007 1.00 44.47 120 ILE A N 1
ATOM 885 C CA . ILE A 1 120 ? 33.563 -21.270 -73.827 1.00 44.47 120 ILE A CA 1
ATOM 886 C C . ILE A 1 120 ? 32.298 -21.435 -72.979 1.00 44.47 120 ILE A C 1
ATOM 888 O O . ILE A 1 120 ? 32.139 -20.880 -71.893 1.00 44.47 120 ILE A O 1
ATOM 892 N N . GLU A 1 121 ? 31.421 -22.213 -73.587 1.00 34.97 121 GLU A N 1
ATOM 893 C CA . GLU A 1 121 ? 30.092 -22.701 -73.265 1.00 34.97 121 GLU A CA 1
ATOM 894 C C . GLU A 1 121 ? 30.123 -23.928 -72.324 1.00 34.97 121 GLU A C 1
ATOM 896 O O . GLU A 1 121 ? 31.098 -24.679 -72.302 1.00 34.97 121 GLU A O 1
ATOM 901 N N . GLY A 1 122 ? 29.013 -24.169 -71.614 1.00 33.53 122 GLY A N 1
ATOM 902 C CA . GLY A 1 122 ? 28.700 -25.427 -70.910 1.00 33.53 122 GLY A CA 1
ATOM 903 C C . GLY A 1 122 ? 29.204 -25.499 -69.457 1.00 33.53 122 GLY A C 1
ATOM 904 O O . GLY A 1 122 ? 30.259 -24.983 -69.126 1.00 33.53 122 GLY A O 1
ATOM 905 N N . THR A 1 123 ? 28.549 -26.162 -68.503 1.00 36.28 123 THR A N 1
ATOM 906 C CA . THR A 1 123 ? 27.554 -27.237 -68.597 1.00 36.28 123 THR A CA 1
ATOM 907 C C . THR A 1 123 ? 26.849 -27.388 -67.239 1.00 36.28 123 THR A C 1
ATOM 909 O O . THR A 1 123 ? 27.404 -27.022 -66.203 1.00 36.28 123 THR A O 1
ATOM 912 N N . ASP A 1 124 ? 25.635 -27.924 -67.307 1.00 35.31 124 ASP A N 1
ATOM 913 C CA . ASP A 1 124 ? 24.726 -28.379 -66.254 1.00 35.31 124 ASP A CA 1
ATOM 914 C C . ASP A 1 124 ? 25.313 -29.322 -65.178 1.00 35.31 124 ASP A C 1
ATOM 916 O O . ASP A 1 124 ? 26.404 -29.872 -65.324 1.00 35.31 124 ASP A O 1
ATOM 920 N N . ASP A 1 125 ? 24.446 -29.583 -64.182 1.00 39.22 125 ASP A N 1
ATOM 921 C CA . ASP A 1 125 ? 24.323 -30.821 -63.389 1.00 39.22 125 ASP A CA 1
ATOM 922 C C . ASP A 1 125 ? 25.254 -30.972 -62.168 1.00 39.22 125 ASP A C 1
ATOM 924 O O . ASP A 1 125 ? 26.432 -30.653 -62.202 1.00 39.22 125 ASP A O 1
ATOM 928 N N . GLN A 1 126 ? 24.868 -31.526 -61.015 1.00 34.56 126 GLN A N 1
ATOM 929 C CA . GLN A 1 126 ? 23.611 -31.930 -60.382 1.00 34.56 126 GLN A CA 1
ATOM 930 C C . GLN A 1 126 ? 24.010 -32.472 -58.980 1.00 34.56 126 GLN A C 1
ATOM 932 O O . GLN A 1 126 ? 25.155 -32.862 -58.769 1.00 34.56 126 GLN A O 1
ATOM 937 N N . VAL A 1 127 ? 23.026 -32.622 -58.083 1.00 37.94 127 VAL A N 1
ATOM 938 C CA . VAL A 1 127 ? 22.897 -33.781 -57.162 1.00 37.94 127 VAL A CA 1
ATOM 939 C C . VAL A 1 127 ? 23.731 -33.842 -55.857 1.00 37.94 127 VAL A C 1
ATOM 941 O O . VAL A 1 127 ? 24.921 -34.126 -55.825 1.00 37.94 127 VAL A O 1
ATOM 944 N N . GLU A 1 128 ? 22.955 -33.701 -54.768 1.00 38.41 128 GLU A N 1
ATOM 945 C CA . GLU A 1 128 ? 22.935 -34.469 -53.505 1.00 38.41 128 GLU A CA 1
ATOM 946 C C . GLU A 1 128 ? 24.139 -34.437 -52.527 1.00 38.41 128 GLU A C 1
ATOM 948 O O . GLU A 1 128 ? 25.265 -34.796 -52.851 1.00 38.41 128 GLU A O 1
ATOM 953 N N . LYS A 1 129 ? 23.865 -34.224 -51.227 1.00 45.03 129 LYS A N 1
ATOM 954 C CA . LYS A 1 129 ? 23.483 -35.307 -50.288 1.00 45.03 129 LYS A CA 1
ATOM 955 C C . LYS A 1 129 ? 23.196 -34.778 -48.880 1.00 45.03 129 LYS A C 1
ATOM 957 O O . LYS A 1 129 ? 24.003 -34.086 -48.264 1.00 45.03 129 LYS A O 1
ATOM 962 N N . GLU A 1 130 ? 22.033 -35.183 -48.375 1.00 39.78 130 GLU A N 1
ATOM 963 C CA . GLU A 1 130 ? 21.680 -35.225 -46.959 1.00 39.78 130 GLU A CA 1
ATOM 964 C C . GLU A 1 130 ? 22.738 -35.985 -46.149 1.00 39.78 130 GLU A C 1
ATOM 966 O O . GLU A 1 130 ? 23.189 -37.062 -46.539 1.00 39.78 130 GLU A O 1
ATOM 971 N N . SER A 1 131 ? 23.062 -35.471 -44.962 1.00 40.03 131 SER A N 1
ATOM 972 C CA . SER A 1 131 ? 23.637 -36.280 -43.888 1.00 40.03 131 SER A CA 1
ATOM 973 C C . SER A 1 131 ? 22.732 -36.202 -42.661 1.00 40.03 131 SER A C 1
ATOM 975 O O . SER A 1 131 ? 22.690 -35.231 -41.910 1.00 40.03 131 SER A O 1
ATOM 977 N N . LEU A 1 132 ? 21.966 -37.279 -42.524 1.00 39.12 132 LEU A N 1
ATOM 978 C CA . LEU A 1 132 ? 21.244 -37.713 -41.341 1.00 39.12 132 LEU A CA 1
ATOM 979 C C . LEU A 1 132 ? 22.236 -38.061 -40.223 1.00 39.12 132 LEU A C 1
ATOM 981 O O . LEU A 1 132 ? 23.061 -38.958 -40.393 1.00 39.12 132 LEU A O 1
ATOM 985 N N . ILE A 1 133 ? 22.096 -37.438 -39.052 1.00 44.12 133 ILE A N 1
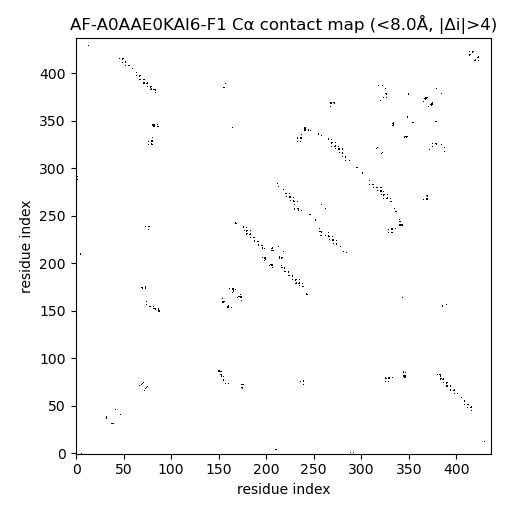ATOM 986 C CA . ILE A 1 133 ? 22.582 -38.008 -37.788 1.00 44.12 133 ILE A CA 1
ATOM 987 C C . ILE A 1 133 ? 21.420 -38.015 -36.783 1.00 44.12 133 ILE A C 1
ATOM 989 O O . ILE A 1 133 ? 20.883 -36.950 -36.473 1.00 44.12 133 ILE A O 1
ATOM 993 N N . PRO A 1 134 ? 21.015 -39.193 -36.270 1.00 44.78 134 PRO A N 1
ATOM 994 C CA . PRO A 1 134 ? 20.013 -39.330 -35.222 1.00 44.78 134 PRO A CA 1
ATOM 995 C C . PRO A 1 134 ? 20.646 -39.462 -33.823 1.00 44.78 134 PRO A C 1
ATOM 997 O O . PRO A 1 134 ? 21.792 -39.885 -33.679 1.00 44.78 134 PRO A O 1
ATOM 1000 N N . SER A 1 135 ? 19.815 -39.231 -32.798 1.00 39.31 135 SER A N 1
ATOM 1001 C CA . SER A 1 135 ? 20.031 -39.444 -31.350 1.00 39.31 135 SER A CA 1
ATOM 1002 C C . SER A 1 135 ? 20.847 -38.345 -30.640 1.00 39.31 135 SER A C 1
ATOM 1004 O O . SER A 1 135 ? 21.888 -37.913 -31.104 1.00 39.31 135 SER A O 1
ATOM 1006 N N . THR A 1 136 ? 20.412 -37.794 -29.508 1.00 38.22 136 THR A N 1
ATOM 1007 C CA . THR A 1 136 ? 19.955 -38.501 -28.310 1.00 38.22 136 THR A CA 1
ATOM 1008 C C . THR A 1 136 ? 18.935 -37.676 -27.521 1.00 38.22 136 THR A C 1
ATOM 1010 O O . THR A 1 136 ? 19.080 -36.478 -27.297 1.00 38.22 136 THR A O 1
ATOM 1013 N N . SER A 1 137 ? 17.881 -38.359 -27.085 1.00 46.84 137 SER A N 1
ATOM 1014 C CA . SER A 1 137 ? 16.875 -37.864 -26.159 1.00 46.84 137 SER A CA 1
ATOM 1015 C C . SER A 1 137 ? 17.444 -37.784 -24.741 1.00 46.84 137 SER A C 1
ATOM 1017 O O . SER A 1 137 ? 17.620 -38.811 -24.083 1.00 46.84 137 SER A O 1
ATOM 1019 N N . THR A 1 138 ? 17.647 -36.574 -24.231 1.00 42.97 138 THR A N 1
ATOM 1020 C CA . THR A 1 138 ? 17.590 -36.319 -22.790 1.00 42.97 138 THR A CA 1
ATOM 1021 C C . THR A 1 138 ? 16.274 -35.631 -22.482 1.00 42.97 138 THR A C 1
ATOM 1023 O O . THR A 1 138 ? 16.070 -34.453 -22.770 1.00 42.97 138 THR A O 1
ATOM 1026 N N . ALA A 1 139 ? 15.372 -36.426 -21.918 1.00 43.53 139 ALA A N 1
ATOM 1027 C CA . ALA A 1 139 ? 14.202 -35.981 -21.194 1.00 43.53 139 ALA A CA 1
ATOM 1028 C C . ALA A 1 139 ? 14.618 -35.021 -20.068 1.00 43.53 139 ALA A C 1
ATOM 1030 O O . ALA A 1 139 ? 15.411 -35.392 -19.210 1.00 43.53 139 ALA A O 1
ATOM 1031 N N . ASP A 1 140 ? 14.139 -33.781 -20.113 1.00 39.88 140 ASP A N 1
ATOM 1032 C CA . ASP A 1 140 ? 13.197 -33.201 -19.139 1.00 39.88 140 ASP A CA 1
ATOM 1033 C C . ASP A 1 140 ? 12.984 -31.721 -19.513 1.00 39.88 140 ASP A C 1
ATOM 1035 O O . ASP A 1 140 ? 13.253 -30.786 -18.755 1.00 39.88 140 ASP A O 1
ATOM 1039 N N . GLU A 1 141 ? 12.549 -31.482 -20.754 1.00 43.69 141 GLU A N 1
ATOM 1040 C CA . GLU A 1 141 ? 12.034 -30.176 -21.145 1.00 43.69 141 GLU A CA 1
ATOM 1041 C C . GLU A 1 141 ? 10.640 -30.066 -20.530 1.00 43.69 141 GLU A C 1
ATOM 1043 O O . GLU A 1 141 ? 9.652 -30.555 -21.079 1.00 43.69 141 GLU A O 1
ATOM 1048 N N . ARG A 1 142 ? 10.563 -29.472 -19.332 1.00 38.91 142 ARG A N 1
ATOM 1049 C CA . ARG A 1 142 ? 9.295 -29.040 -18.739 1.00 38.91 142 ARG A CA 1
ATOM 1050 C C . ARG A 1 142 ? 8.573 -28.183 -19.770 1.00 38.91 142 ARG A C 1
ATOM 1052 O O . ARG A 1 142 ? 8.860 -26.995 -19.905 1.00 38.91 142 ARG A O 1
ATOM 1059 N N . ALA A 1 143 ? 7.631 -28.800 -20.472 1.00 37.91 143 ALA A N 1
ATOM 1060 C CA . ALA A 1 143 ? 6.734 -28.164 -21.412 1.00 37.91 143 ALA A CA 1
ATOM 1061 C C . ALA A 1 143 ? 5.892 -27.124 -20.662 1.00 37.91 143 ALA A C 1
ATOM 1063 O O . ALA A 1 143 ? 4.791 -27.385 -20.176 1.00 37.91 143 ALA A O 1
ATOM 1064 N N . VAL A 1 144 ? 6.438 -25.917 -20.534 1.00 50.31 144 VAL A N 1
ATOM 1065 C CA . VAL A 1 144 ? 5.646 -24.724 -20.277 1.00 50.31 144 VAL A CA 1
ATOM 1066 C C . VAL A 1 144 ? 4.782 -24.554 -21.525 1.00 50.31 144 VAL A C 1
ATOM 1068 O O . VAL A 1 144 ? 5.336 -24.505 -22.625 1.00 50.31 144 VAL A O 1
ATOM 1071 N N . PRO A 1 145 ? 3.446 -24.495 -21.404 1.00 40.91 145 PRO A N 1
ATOM 1072 C CA . PRO A 1 145 ? 2.571 -24.375 -22.558 1.00 40.91 145 PRO A CA 1
ATOM 1073 C C . PRO A 1 145 ? 2.823 -23.018 -23.224 1.00 40.91 145 PRO A C 1
ATOM 1075 O O . PRO A 1 145 ? 2.270 -21.996 -22.819 1.00 40.91 145 PRO A O 1
ATOM 1078 N N . ARG A 1 146 ? 3.690 -22.998 -24.239 1.00 43.06 146 ARG A N 1
ATOM 1079 C CA . ARG A 1 146 ? 3.811 -21.896 -25.191 1.00 43.06 146 ARG A CA 1
ATOM 1080 C C . ARG A 1 146 ? 2.586 -21.978 -26.098 1.00 43.06 146 ARG A C 1
ATOM 1082 O O . ARG A 1 146 ? 2.559 -22.728 -27.065 1.00 43.06 146 ARG A O 1
ATOM 1089 N N . GLY A 1 147 ? 1.526 -21.283 -25.689 1.00 38.97 147 GLY A N 1
ATOM 1090 C CA . GLY A 1 147 ? 0.286 -21.175 -26.448 1.00 38.97 147 GLY A CA 1
ATOM 1091 C C . GLY A 1 147 ? 0.511 -20.534 -27.819 1.00 38.97 147 GLY A C 1
ATOM 1092 O O . GLY A 1 147 ? 1.261 -19.568 -27.946 1.00 38.97 147 GLY A O 1
ATOM 1093 N N . ASN A 1 148 ? -0.161 -21.109 -28.815 1.00 38.03 148 ASN A N 1
ATOM 1094 C CA . ASN A 1 148 ? -0.202 -20.724 -30.224 1.00 38.03 148 ASN A CA 1
ATOM 1095 C C . ASN A 1 148 ? -0.500 -19.228 -30.473 1.00 38.03 148 ASN A C 1
ATOM 1097 O O . ASN A 1 148 ? -1.286 -18.614 -29.754 1.00 38.03 148 ASN A O 1
ATOM 1101 N N . GLY A 1 149 ? 0.109 -18.712 -31.549 1.00 44.00 149 GLY A N 1
ATOM 1102 C CA . GLY A 1 149 ? -0.040 -17.409 -32.221 1.00 44.00 149 GLY A CA 1
ATOM 1103 C C . GLY A 1 149 ? -1.166 -16.469 -31.776 1.00 44.00 149 GLY A C 1
ATOM 1104 O O . GLY A 1 149 ? -2.333 -16.692 -32.084 1.00 44.00 149 GLY A O 1
ATOM 1105 N N . GLY A 1 150 ? -0.769 -15.362 -31.139 1.00 48.31 150 GLY A N 1
ATOM 1106 C CA . GLY A 1 150 ? -1.647 -14.316 -30.599 1.00 48.31 150 GLY A CA 1
ATOM 1107 C C . GLY A 1 150 ? -1.592 -14.276 -29.073 1.00 48.31 150 GLY A C 1
ATOM 1108 O O . GLY A 1 150 ? -2.613 -14.374 -28.398 1.00 48.31 150 GLY A O 1
ATOM 1109 N N . THR A 1 151 ? -0.389 -14.230 -28.500 1.00 64.06 151 THR A N 1
ATOM 1110 C CA . THR A 1 151 ? -0.180 -14.497 -27.073 1.00 64.06 151 THR A CA 1
ATOM 1111 C C . THR A 1 151 ? -0.788 -13.393 -26.213 1.00 64.06 151 THR A C 1
ATOM 1113 O O . THR A 1 151 ? -0.308 -12.265 -26.164 1.00 64.06 151 THR A O 1
ATOM 1116 N N . THR A 1 152 ? -1.865 -13.721 -25.511 1.00 78.62 152 THR A N 1
ATOM 1117 C CA . THR A 1 152 ? -2.416 -12.866 -24.462 1.00 78.62 152 THR A CA 1
ATOM 1118 C C . THR A 1 152 ? -1.368 -12.626 -23.372 1.00 78.62 152 THR A C 1
ATOM 1120 O O . THR A 1 152 ? -0.658 -13.575 -23.026 1.00 78.62 152 THR A O 1
ATOM 1123 N N . PRO A 1 153 ? -1.300 -11.420 -22.776 1.00 83.81 153 PRO A N 1
ATOM 1124 C CA . PRO A 1 153 ? -0.384 -11.152 -21.672 1.00 83.81 153 PRO A CA 1
ATOM 1125 C C . PRO A 1 153 ? -0.584 -12.171 -20.543 1.00 83.81 153 PRO A C 1
ATOM 1127 O O . PRO A 1 153 ? -1.722 -12.506 -20.196 1.00 83.81 153 PRO A O 1
ATOM 1130 N N . ILE A 1 154 ? 0.509 -12.637 -19.938 1.00 86.38 154 ILE A N 1
ATOM 1131 C CA . ILE A 1 154 ? 0.511 -13.576 -18.808 1.00 86.38 154 ILE A CA 1
ATOM 1132 C C . ILE A 1 154 ? -0.335 -13.002 -17.663 1.00 86.38 154 ILE A C 1
ATOM 1134 O O . ILE A 1 154 ? -1.060 -13.747 -16.992 1.00 86.38 154 ILE A O 1
ATOM 1138 N N . THR A 1 155 ? -0.325 -11.671 -17.496 1.00 90.06 155 THR A N 1
ATOM 1139 C CA . THR A 1 155 ? -1.113 -10.958 -16.482 1.00 90.06 155 THR A CA 1
ATOM 1140 C C . THR A 1 155 ? -2.544 -10.599 -16.893 1.00 90.06 155 THR A C 1
ATOM 1142 O O . THR A 1 155 ? -3.224 -9.850 -16.186 1.00 90.06 155 THR A O 1
ATOM 1145 N N . ALA A 1 156 ? -3.072 -11.163 -17.987 1.00 88.25 156 ALA A N 1
ATOM 1146 C CA . ALA A 1 156 ? -4.467 -10.960 -18.398 1.00 88.25 156 ALA A CA 1
ATOM 1147 C C . ALA A 1 156 ? -5.484 -11.371 -17.311 1.00 88.25 156 ALA A C 1
ATOM 1149 O O . ALA A 1 156 ? -6.565 -10.778 -17.194 1.00 88.25 156 ALA A O 1
ATOM 1150 N N . SER A 1 157 ? -5.142 -12.365 -16.482 1.00 92.38 157 SER A N 1
ATOM 1151 C CA . SER A 1 157 ? -5.944 -12.752 -15.321 1.00 92.38 157 SER A CA 1
ATOM 1152 C C . SER A 1 157 ? -5.087 -13.017 -14.087 1.00 92.38 157 SER A C 1
ATOM 1154 O O . SER A 1 157 ? -4.045 -13.657 -14.169 1.00 92.38 157 SER A O 1
ATOM 1156 N N . ILE A 1 158 ? -5.581 -12.596 -12.917 1.00 93.75 158 ILE A N 1
ATOM 1157 C CA . ILE A 1 158 ? -4.912 -12.796 -11.619 1.00 93.75 158 ILE A CA 1
ATOM 1158 C C . ILE A 1 158 ? -4.631 -14.284 -11.372 1.00 93.75 158 ILE A C 1
ATOM 1160 O O . ILE A 1 158 ? -3.551 -14.647 -10.917 1.00 93.75 158 ILE A O 1
ATOM 1164 N N . ARG A 1 159 ? -5.586 -15.160 -11.717 1.00 94.44 159 ARG A N 1
ATOM 1165 C CA . ARG A 1 159 ? -5.429 -16.616 -11.578 1.00 94.44 159 ARG A CA 1
ATOM 1166 C C . ARG A 1 159 ? -4.321 -17.159 -12.482 1.00 94.44 159 ARG A C 1
ATOM 1168 O O . ARG A 1 159 ? -3.534 -17.974 -12.014 1.00 94.44 159 ARG A O 1
ATOM 1175 N N . SER A 1 160 ? -4.239 -16.694 -13.733 1.00 93.19 160 SER A N 1
ATOM 1176 C CA . SER A 1 160 ? -3.153 -17.061 -14.652 1.00 93.19 160 SER A CA 1
ATOM 1177 C C . SER A 1 160 ? -1.802 -16.614 -14.105 1.00 93.19 160 SER A C 1
ATOM 1179 O O . SER A 1 160 ? -0.902 -17.440 -13.989 1.00 93.19 160 SER A O 1
ATOM 1181 N N . THR A 1 161 ? -1.684 -15.360 -13.654 1.00 93.31 161 THR A N 1
ATOM 1182 C CA . THR A 1 161 ? -0.442 -14.849 -13.061 1.00 93.31 161 THR A CA 1
ATOM 1183 C C . THR A 1 161 ? -0.025 -15.659 -11.837 1.00 93.31 161 THR A C 1
ATOM 1185 O O . THR A 1 161 ? 1.122 -16.079 -11.739 1.00 93.31 161 THR A O 1
ATOM 1188 N N . LEU A 1 162 ? -0.949 -15.939 -10.910 1.00 94.69 162 LEU A N 1
ATOM 1189 C CA . LEU A 1 162 ? -0.654 -16.725 -9.707 1.00 94.69 162 LEU A CA 1
ATOM 1190 C C . LEU A 1 162 ? -0.286 -18.177 -10.036 1.00 94.69 162 LEU A C 1
ATOM 1192 O O . LEU A 1 162 ? 0.586 -18.741 -9.375 1.00 94.69 162 LEU A O 1
ATOM 1196 N N . LYS A 1 163 ? -0.927 -18.785 -11.044 1.00 95.00 163 LYS A N 1
ATOM 1197 C CA . LYS A 1 163 ? -0.575 -20.125 -11.537 1.00 95.00 163 LYS A CA 1
ATOM 1198 C C . LYS A 1 163 ? 0.815 -20.120 -12.171 1.00 95.00 163 LYS A C 1
ATOM 1200 O O . LYS A 1 163 ? 1.588 -21.031 -11.904 1.00 95.00 163 LYS A O 1
ATOM 1205 N N . HIS A 1 164 ? 1.140 -19.092 -12.951 1.00 92.56 164 HIS A N 1
ATOM 1206 C CA . HIS A 1 164 ? 2.445 -18.929 -13.584 1.00 92.56 164 HIS A CA 1
ATOM 1207 C C . HIS A 1 164 ? 3.563 -18.735 -12.548 1.00 92.56 164 HIS A C 1
ATOM 1209 O O . HIS A 1 164 ? 4.536 -19.480 -12.557 1.00 92.56 164 HIS A O 1
ATOM 1215 N N . ILE A 1 165 ? 3.377 -17.838 -11.574 1.00 93.06 165 ILE A N 1
ATOM 1216 C CA . ILE A 1 165 ? 4.314 -17.643 -10.453 1.00 93.06 165 ILE A CA 1
ATOM 1217 C C . ILE A 1 165 ? 4.533 -18.954 -9.684 1.00 93.06 165 ILE A C 1
ATOM 1219 O O . ILE A 1 165 ? 5.666 -19.309 -9.357 1.00 93.06 165 ILE A O 1
ATOM 1223 N N . ARG A 1 166 ? 3.450 -19.695 -9.413 1.00 94.19 166 ARG A N 1
ATOM 1224 C CA . ARG A 1 166 ? 3.524 -20.991 -8.729 1.00 94.19 166 ARG A CA 1
ATOM 1225 C C . ARG A 1 166 ? 4.221 -22.059 -9.569 1.00 94.19 166 ARG A C 1
ATOM 1227 O O . ARG A 1 166 ? 4.869 -22.926 -8.998 1.00 94.19 166 ARG A O 1
ATOM 1234 N N . ALA A 1 167 ? 4.089 -22.020 -10.891 1.00 93.00 167 ALA A N 1
ATOM 1235 C CA . ALA A 1 167 ? 4.774 -22.954 -11.780 1.00 93.00 167 ALA A CA 1
ATOM 1236 C C . ALA A 1 167 ? 6.295 -22.726 -11.794 1.00 93.00 167 ALA A C 1
ATOM 1238 O O . ALA A 1 167 ? 7.040 -23.695 -11.901 1.00 93.00 167 ALA A O 1
ATOM 1239 N N . LEU A 1 168 ? 6.746 -21.476 -11.638 1.00 90.31 168 LEU A N 1
ATOM 1240 C CA . LEU A 1 168 ? 8.170 -21.135 -11.591 1.00 90.31 168 LEU A CA 1
ATOM 1241 C C . LEU A 1 168 ? 8.817 -21.478 -10.242 1.00 90.31 168 LEU A C 1
ATOM 1243 O O . LEU A 1 168 ? 9.841 -22.149 -10.207 1.00 90.31 168 LEU A O 1
ATOM 1247 N N . ASP A 1 169 ? 8.204 -21.053 -9.131 1.00 87.62 169 ASP A N 1
ATOM 1248 C CA . ASP A 1 169 ? 8.838 -21.067 -7.797 1.00 87.62 169 ASP A CA 1
ATOM 1249 C C . ASP A 1 169 ? 8.065 -21.836 -6.717 1.00 87.62 169 ASP A C 1
ATOM 1251 O O . ASP A 1 169 ? 8.387 -21.784 -5.521 1.00 87.62 169 ASP A O 1
ATOM 1255 N N . GLY A 1 170 ? 6.983 -22.513 -7.096 1.00 92.06 170 GLY A N 1
ATOM 1256 C CA . GLY A 1 170 ? 6.065 -23.114 -6.141 1.00 92.06 170 GLY A CA 1
ATOM 1257 C C . GLY A 1 170 ? 5.433 -22.065 -5.222 1.00 92.06 170 GLY A C 1
ATOM 1258 O O . GLY A 1 170 ? 5.127 -20.940 -5.616 1.00 92.06 170 GLY A O 1
ATOM 1259 N N . PHE A 1 171 ? 5.231 -22.435 -3.958 1.00 91.94 171 PHE A N 1
ATOM 1260 C CA . PHE A 1 171 ? 4.596 -21.565 -2.964 1.00 91.94 171 PHE A CA 1
ATOM 1261 C C . PHE A 1 171 ? 5.452 -20.344 -2.582 1.00 91.94 171 PHE A C 1
ATOM 1263 O O . PHE A 1 171 ? 4.917 -19.274 -2.294 1.00 91.94 171 PHE A O 1
ATOM 1270 N N . LYS A 1 172 ? 6.786 -20.464 -2.636 1.00 90.31 172 LYS A N 1
ATOM 1271 C CA . LYS A 1 172 ? 7.704 -19.351 -2.335 1.00 90.31 172 LYS A CA 1
ATOM 1272 C C . LYS A 1 172 ? 7.602 -18.219 -3.362 1.00 90.31 172 LYS A C 1
ATOM 1274 O O . LYS A 1 172 ? 7.916 -17.078 -3.030 1.00 90.31 172 LYS A O 1
ATOM 1279 N N . GLY A 1 173 ? 7.082 -18.511 -4.557 1.00 89.31 173 GLY A N 1
ATOM 1280 C CA . GLY A 1 173 ? 6.861 -17.535 -5.622 1.00 89.31 173 GLY A CA 1
ATOM 1281 C C . GLY A 1 173 ? 5.930 -16.385 -5.221 1.00 89.31 173 GLY A C 1
ATOM 1282 O O . GLY A 1 173 ? 6.074 -15.269 -5.715 1.00 89.31 173 GLY A O 1
ATOM 1283 N N . TYR A 1 174 ? 5.013 -16.610 -4.276 1.00 93.75 174 TYR A N 1
ATOM 1284 C CA . TYR A 1 174 ? 4.129 -15.556 -3.768 1.00 93.75 174 TYR A CA 1
ATOM 1285 C C . TYR A 1 174 ? 4.857 -14.521 -2.898 1.00 93.75 174 TYR A C 1
ATOM 1287 O O . TYR A 1 174 ? 4.414 -13.381 -2.800 1.00 93.75 174 TYR A O 1
ATOM 1295 N N . PHE A 1 175 ? 5.994 -14.891 -2.304 1.00 94.81 175 PHE A N 1
ATOM 1296 C CA . PHE A 1 175 ? 6.771 -14.058 -1.381 1.00 94.81 175 PHE A CA 1
ATOM 1297 C C . PHE A 1 175 ? 8.064 -13.524 -2.023 1.00 94.81 175 PHE A C 1
ATOM 1299 O O . PHE A 1 175 ? 9.071 -13.274 -1.352 1.00 94.81 175 PHE A O 1
ATOM 1306 N N . ARG A 1 176 ? 8.073 -13.370 -3.351 1.00 91.00 176 ARG A N 1
ATOM 1307 C CA . ARG A 1 176 ? 9.257 -12.921 -4.091 1.00 91.00 176 ARG A CA 1
ATOM 1308 C C . ARG A 1 176 ? 9.606 -11.485 -3.757 1.00 91.00 176 ARG A C 1
ATOM 1310 O O . ARG A 1 176 ? 8.791 -10.586 -3.896 1.00 91.00 176 ARG A O 1
ATOM 1317 N N . GLY A 1 177 ? 10.852 -11.279 -3.344 1.00 92.44 177 GLY A N 1
ATOM 1318 C CA . GLY A 1 177 ? 11.335 -9.975 -2.905 1.00 92.44 177 GLY A CA 1
ATOM 1319 C C . GLY A 1 177 ? 10.949 -9.613 -1.470 1.00 92.44 177 GLY A C 1
ATOM 1320 O O . GLY A 1 177 ? 11.199 -8.479 -1.070 1.00 92.44 177 GLY A O 1
ATOM 1321 N N . LEU A 1 178 ? 10.402 -10.540 -0.670 1.00 94.81 178 LEU A N 1
ATOM 1322 C CA . LEU A 1 178 ? 9.920 -10.248 0.688 1.00 94.81 178 LEU A CA 1
ATOM 1323 C C . LEU A 1 178 ? 11.027 -9.714 1.606 1.00 94.81 178 LEU A C 1
ATOM 1325 O O . LEU A 1 178 ? 10.819 -8.751 2.335 1.00 94.81 178 LEU A O 1
ATOM 1329 N N . GLY A 1 179 ? 12.240 -10.266 1.516 1.00 93.50 179 GLY A N 1
ATOM 1330 C CA . GLY A 1 179 ? 13.382 -9.755 2.284 1.00 93.50 179 GLY A CA 1
ATOM 1331 C C . GLY A 1 179 ? 13.783 -8.324 1.899 1.00 93.50 179 GLY A C 1
ATOM 1332 O O . GLY A 1 179 ? 14.090 -7.512 2.768 1.00 93.50 179 GLY A O 1
ATOM 1333 N N . ALA A 1 180 ? 13.743 -7.987 0.604 1.00 92.94 180 ALA A N 1
ATOM 1334 C CA . ALA A 1 180 ? 14.022 -6.628 0.134 1.00 92.94 180 ALA A CA 1
ATOM 1335 C C . ALA A 1 180 ? 12.904 -5.654 0.535 1.00 92.94 180 ALA A C 1
ATOM 1337 O O . ALA A 1 180 ? 13.193 -4.518 0.906 1.00 92.94 180 ALA A O 1
ATOM 1338 N N . PHE A 1 181 ? 11.653 -6.123 0.528 1.00 95.31 181 PHE A N 1
ATOM 1339 C CA . PHE A 1 181 ? 10.511 -5.380 1.043 1.00 95.31 181 PHE A CA 1
ATOM 1340 C C . PHE A 1 181 ? 10.667 -5.059 2.527 1.00 95.31 181 PHE A C 1
ATOM 1342 O O . PHE A 1 181 ? 10.547 -3.898 2.890 1.00 95.31 181 PHE A O 1
ATOM 1349 N N . PHE A 1 182 ? 10.983 -6.042 3.378 1.00 95.94 182 PHE A N 1
ATOM 1350 C CA . PHE A 1 182 ? 11.172 -5.791 4.809 1.00 95.94 182 PHE A CA 1
ATOM 1351 C C . PHE A 1 182 ? 12.311 -4.813 5.069 1.00 95.94 182 PHE A C 1
ATOM 1353 O O . PHE A 1 182 ? 12.147 -3.894 5.864 1.00 95.94 182 PHE A O 1
ATOM 1360 N N . LEU A 1 183 ? 13.436 -4.951 4.361 1.00 95.00 183 LEU A N 1
ATOM 1361 C CA . LEU A 1 183 ? 14.536 -3.994 4.469 1.00 95.00 183 LEU A CA 1
ATOM 1362 C C . LEU A 1 183 ? 14.083 -2.573 4.099 1.00 95.00 183 LEU A C 1
ATOM 1364 O O . LEU A 1 183 ? 14.386 -1.626 4.819 1.00 95.00 183 LEU A O 1
ATOM 1368 N N . TYR A 1 184 ? 13.342 -2.427 2.998 1.00 95.25 184 TYR A N 1
ATOM 1369 C CA . TYR A 1 184 ? 12.763 -1.152 2.579 1.00 95.25 184 TYR A CA 1
ATOM 1370 C C . TYR A 1 184 ? 11.760 -0.600 3.607 1.00 95.25 184 TYR A C 1
ATOM 1372 O O . TYR A 1 184 ? 11.858 0.569 3.976 1.00 95.25 184 TYR A O 1
ATOM 1380 N N . ALA A 1 185 ? 10.828 -1.423 4.086 1.00 95.38 185 ALA A N 1
ATOM 1381 C CA . ALA A 1 185 ? 9.766 -1.033 5.008 1.00 95.38 185 ALA A CA 1
ATOM 1382 C C . ALA A 1 185 ? 10.325 -0.621 6.376 1.00 95.38 185 ALA A C 1
ATOM 1384 O O . ALA A 1 185 ? 9.961 0.434 6.887 1.00 95.38 185 ALA A O 1
ATOM 1385 N N . ILE A 1 186 ? 11.263 -1.398 6.927 1.00 96.06 186 ILE A N 1
ATOM 1386 C CA . ILE A 1 186 ? 11.934 -1.091 8.196 1.00 96.06 186 ILE A CA 1
ATOM 1387 C C . ILE A 1 186 ? 12.758 0.191 8.058 1.00 96.06 186 ILE A C 1
ATOM 1389 O O . ILE A 1 186 ? 12.621 1.091 8.882 1.00 96.06 186 ILE A O 1
ATOM 1393 N N . ALA A 1 187 ? 13.571 0.318 7.002 1.00 96.38 187 ALA A N 1
ATOM 1394 C CA . ALA A 1 187 ? 14.378 1.519 6.788 1.00 96.38 187 ALA A CA 1
ATOM 1395 C C . ALA A 1 187 ? 13.508 2.775 6.624 1.00 96.38 187 ALA A C 1
ATOM 1397 O O . ALA A 1 187 ? 13.811 3.813 7.209 1.00 96.38 187 ALA A O 1
ATOM 1398 N N . SER A 1 188 ? 12.413 2.673 5.864 1.00 95.56 188 SER A N 1
ATOM 1399 C CA . SER A 1 188 ? 11.471 3.780 5.668 1.00 95.56 188 SER A CA 1
ATOM 1400 C C . SER A 1 188 ? 10.749 4.140 6.963 1.00 95.56 188 SER A C 1
ATOM 1402 O O . SER A 1 188 ? 10.661 5.316 7.293 1.00 95.56 188 SER A O 1
ATOM 1404 N N . GLY A 1 189 ? 10.280 3.140 7.716 1.00 94.88 189 GLY A N 1
ATOM 1405 C CA . GLY A 1 189 ? 9.572 3.336 8.979 1.00 94.88 189 GLY A CA 1
ATOM 1406 C C . GLY A 1 189 ? 10.450 3.970 10.057 1.00 94.88 189 GLY A C 1
ATOM 1407 O O . GLY A 1 189 ? 10.030 4.939 10.682 1.00 94.88 189 GLY A O 1
ATOM 1408 N N . ILE A 1 190 ? 11.686 3.485 10.226 1.00 96.94 190 ILE A N 1
ATOM 1409 C CA . ILE A 1 190 ? 12.651 4.067 11.172 1.00 96.94 190 ILE A CA 1
ATOM 1410 C C . ILE A 1 190 ? 12.980 5.508 10.776 1.00 96.94 190 ILE A C 1
ATOM 1412 O O . ILE A 1 190 ? 12.910 6.399 11.617 1.00 96.94 190 ILE A O 1
ATOM 1416 N N . LEU A 1 191 ? 13.311 5.758 9.503 1.00 97.12 191 LEU A N 1
ATOM 1417 C CA . LEU A 1 191 ? 13.660 7.104 9.044 1.00 97.12 191 LEU A CA 1
ATOM 1418 C C . LEU A 1 191 ? 12.485 8.078 9.203 1.00 97.12 191 LEU A C 1
ATOM 1420 O O . LEU A 1 191 ? 12.684 9.198 9.661 1.00 97.12 191 LEU A O 1
ATOM 1424 N N . TYR A 1 192 ? 11.266 7.643 8.878 1.00 95.62 192 TYR A N 1
ATOM 1425 C CA . TYR A 1 192 ? 10.056 8.436 9.077 1.00 95.62 192 TYR A CA 1
ATOM 1426 C C . TYR A 1 192 ? 9.835 8.766 10.555 1.00 95.62 192 TYR A C 1
ATOM 1428 O O . TYR A 1 192 ? 9.685 9.935 10.900 1.00 95.62 192 TYR A O 1
ATOM 1436 N N . ALA A 1 193 ? 9.887 7.760 11.434 1.00 93.31 193 ALA A N 1
ATOM 1437 C CA . ALA A 1 193 ? 9.710 7.947 12.871 1.00 93.31 193 ALA A CA 1
ATOM 1438 C C . ALA A 1 193 ? 10.749 8.915 13.456 1.00 93.31 193 ALA A C 1
ATOM 1440 O O . ALA A 1 193 ? 10.389 9.799 14.227 1.00 93.31 193 ALA A O 1
ATOM 1441 N N . LEU A 1 194 ? 12.019 8.804 13.049 1.00 96.25 194 LEU A N 1
ATOM 1442 C CA . LEU A 1 194 ? 13.079 9.719 13.482 1.00 96.25 194 LEU A CA 1
ATOM 1443 C C . LEU A 1 194 ? 12.839 11.159 13.015 1.00 96.25 194 LEU A C 1
ATOM 1445 O O . LEU A 1 194 ? 13.026 12.084 13.799 1.00 96.25 194 LEU A O 1
ATOM 1449 N N . LEU A 1 195 ? 12.415 11.364 11.764 1.00 94.62 195 LEU A N 1
ATOM 1450 C CA . LEU A 1 195 ? 12.135 12.705 11.239 1.00 94.62 195 LEU A CA 1
ATOM 1451 C C . LEU A 1 195 ? 10.914 13.344 11.908 1.00 94.62 195 LEU A C 1
ATOM 1453 O O . LEU A 1 195 ? 10.943 14.535 12.205 1.00 94.62 195 LEU A O 1
ATOM 1457 N N . VAL A 1 196 ? 9.870 12.559 12.183 1.00 90.31 196 VAL A N 1
ATOM 1458 C CA . VAL A 1 196 ? 8.685 13.026 12.916 1.00 90.31 196 VAL A CA 1
ATOM 1459 C C . VAL A 1 196 ? 9.039 13.366 14.367 1.00 90.31 196 VAL A C 1
ATOM 1461 O O . VAL A 1 196 ? 8.669 14.436 14.841 1.00 90.31 196 VAL A O 1
ATOM 1464 N N . LEU A 1 197 ? 9.815 12.517 15.053 1.00 91.25 197 LEU A N 1
ATOM 1465 C CA . LEU A 1 197 ? 10.304 12.796 16.410 1.00 91.25 197 LEU A CA 1
ATOM 1466 C C . LEU A 1 197 ? 11.179 14.053 16.457 1.00 91.25 197 LEU A C 1
ATOM 1468 O O . LEU A 1 197 ? 11.036 14.864 17.367 1.00 91.25 197 LEU A O 1
ATOM 1472 N N . LEU A 1 198 ? 12.060 14.240 15.472 1.00 93.75 198 LEU A N 1
ATOM 1473 C CA . LEU A 1 198 ? 12.898 15.433 15.369 1.00 93.75 198 LEU A CA 1
ATOM 1474 C C . LEU A 1 198 ? 12.059 16.696 15.131 1.00 93.75 198 LEU A C 1
ATOM 1476 O O . LEU A 1 198 ? 12.322 17.726 15.746 1.00 93.75 198 LEU A O 1
ATOM 1480 N N . ALA A 1 199 ? 11.049 16.624 14.262 1.00 90.75 199 ALA A N 1
ATOM 1481 C CA . ALA A 1 199 ? 10.147 17.743 14.009 1.00 90.75 199 ALA A CA 1
ATOM 1482 C C . ALA A 1 199 ? 9.380 18.156 15.272 1.00 90.75 199 ALA A C 1
ATOM 1484 O O . ALA A 1 199 ? 9.284 19.348 15.564 1.00 90.75 199 ALA A O 1
ATOM 1485 N N . GLU A 1 200 ? 8.889 17.178 16.033 1.00 89.19 200 GLU A N 1
ATOM 1486 C CA . GLU A 1 200 ? 8.188 17.417 17.294 1.00 89.19 200 GLU A CA 1
ATOM 1487 C C . GLU A 1 200 ? 9.127 17.944 18.388 1.00 89.19 200 GLU A C 1
ATOM 1489 O O . GLU A 1 200 ? 8.742 18.800 19.176 1.00 89.19 200 GLU A O 1
ATOM 1494 N N . PHE A 1 201 ? 10.385 17.496 18.411 1.00 92.69 201 PHE A N 1
ATOM 1495 C CA . PHE A 1 201 ? 11.396 18.021 19.328 1.00 92.69 201 PHE A CA 1
ATOM 1496 C C . PHE A 1 201 ? 11.738 19.492 19.045 1.00 92.69 201 PHE A C 1
ATOM 1498 O O . PHE A 1 201 ? 11.879 20.281 19.976 1.00 92.69 201 PHE A O 1
ATOM 1505 N N . ILE A 1 202 ? 11.869 19.871 17.768 1.00 92.81 202 ILE A N 1
ATOM 1506 C CA . ILE A 1 202 ? 12.197 21.248 17.362 1.00 92.81 202 ILE A CA 1
ATOM 1507 C C . ILE A 1 202 ? 11.017 22.194 17.609 1.00 92.81 202 ILE A C 1
ATOM 1509 O O . ILE A 1 202 ? 11.218 23.341 18.002 1.00 92.81 202 ILE A O 1
ATOM 1513 N N . ASN A 1 203 ? 9.793 21.733 17.356 1.00 88.31 203 ASN A N 1
ATOM 1514 C CA . ASN A 1 203 ? 8.588 22.527 17.541 1.00 88.31 203 ASN A CA 1
ATOM 1515 C C . ASN A 1 203 ? 7.487 21.654 18.167 1.00 88.31 203 ASN A C 1
ATOM 1517 O O . ASN A 1 203 ? 6.716 21.034 17.431 1.00 88.31 203 ASN A O 1
ATOM 1521 N N . PRO A 1 204 ? 7.415 21.591 19.510 1.00 86.69 204 PRO A N 1
ATOM 1522 C CA . PRO A 1 204 ? 6.381 20.836 20.210 1.00 86.69 204 PRO A CA 1
ATOM 1523 C C . PRO A 1 204 ? 4.982 21.311 19.802 1.00 86.69 204 PRO A C 1
ATOM 1525 O O . PRO A 1 204 ? 4.666 22.498 19.885 1.00 86.69 204 PRO A O 1
ATOM 1528 N N . GLY A 1 205 ? 4.139 20.392 19.335 1.00 78.12 205 GLY A N 1
ATOM 1529 C CA . GLY A 1 205 ? 2.839 20.690 18.735 1.00 78.12 205 GLY A CA 1
ATOM 1530 C C . GLY A 1 205 ? 2.885 20.963 17.226 1.00 78.12 205 GLY A C 1
ATOM 1531 O O . GLY A 1 205 ? 1.858 21.261 16.622 1.00 78.12 205 GLY A O 1
ATOM 1532 N N . ALA A 1 206 ? 4.028 20.841 16.548 1.00 72.38 206 ALA A N 1
ATOM 1533 C CA . ALA A 1 206 ? 4.051 20.910 15.085 1.00 72.38 206 ALA A CA 1
ATOM 1534 C C . ALA A 1 206 ? 3.276 19.747 14.456 1.00 72.38 206 ALA A C 1
ATOM 1536 O O . ALA A 1 206 ? 2.631 19.917 13.418 1.00 72.38 206 ALA A O 1
ATOM 1537 N N . THR A 1 207 ? 3.276 18.587 15.118 1.00 72.44 207 THR A N 1
ATOM 1538 C CA . THR A 1 207 ? 2.467 17.423 14.746 1.00 72.44 207 THR A CA 1
ATOM 1539 C C . THR A 1 207 ? 1.115 17.440 15.462 1.00 72.44 207 THR A C 1
ATOM 1541 O O . THR A 1 207 ? 0.656 16.436 16.000 1.00 72.44 207 THR A O 1
ATOM 1544 N N . ASN A 1 208 ? 0.452 18.603 15.506 1.00 60.53 208 ASN A N 1
ATOM 1545 C CA . ASN A 1 208 ? -0.831 18.733 16.190 1.00 60.53 208 ASN A CA 1
ATOM 1546 C C . ASN A 1 208 ? -1.818 17.643 15.752 1.00 60.53 208 ASN A C 1
ATOM 1548 O O . ASN A 1 208 ? -2.186 17.493 14.583 1.00 60.53 208 ASN A O 1
ATOM 1552 N N . SER A 1 209 ? -2.228 16.894 16.769 1.00 55.38 209 SER A N 1
ATOM 1553 C CA . SER A 1 209 ? -3.053 15.703 16.736 1.00 55.38 209 SER A CA 1
ATOM 1554 C C . SER A 1 209 ? -4.325 15.888 15.897 1.00 55.38 209 SER A C 1
ATOM 1556 O O . SER A 1 209 ? -5.072 16.845 16.099 1.00 55.38 209 SER A O 1
ATOM 1558 N N . LEU A 1 210 ? -4.623 14.901 15.049 1.00 48.41 210 LEU A N 1
ATOM 1559 C CA . LEU A 1 210 ? -5.883 14.711 14.311 1.00 48.41 210 LEU A CA 1
ATOM 1560 C C . LEU A 1 210 ? -6.066 15.467 12.979 1.00 48.41 210 LEU A C 1
ATOM 1562 O O . LEU A 1 210 ? -7.067 16.154 12.743 1.00 48.41 210 LEU A O 1
ATOM 1566 N N . GLY A 1 211 ? -5.193 15.157 12.019 1.00 54.69 211 GLY A N 1
ATOM 1567 C CA . GLY A 1 211 ? -5.631 15.007 10.623 1.00 54.69 211 GLY A CA 1
ATOM 1568 C C . GLY A 1 211 ? -5.542 16.252 9.746 1.00 54.69 211 GLY A C 1
ATOM 1569 O O . GLY A 1 211 ? -6.280 16.369 8.767 1.00 54.69 211 GLY A O 1
ATOM 1570 N N . THR A 1 212 ? -4.658 17.185 10.082 1.00 60.25 212 THR A N 1
ATOM 1571 C CA . THR A 1 212 ? -4.137 18.169 9.125 1.00 60.25 212 THR A CA 1
ATOM 1572 C C . THR A 1 212 ? -2.754 17.705 8.702 1.00 60.25 212 THR A C 1
ATOM 1574 O O . THR A 1 212 ? -1.925 17.486 9.577 1.00 60.25 212 THR A O 1
ATOM 1577 N N . LEU A 1 213 ? -2.521 17.538 7.391 1.00 69.00 213 LEU A N 1
ATOM 1578 C CA . LEU A 1 213 ? -1.186 17.277 6.843 1.00 69.00 213 LEU A CA 1
ATOM 1579 C C . LEU A 1 213 ? -0.259 18.398 7.298 1.00 69.00 213 LEU A C 1
ATOM 1581 O O . LEU A 1 213 ? -0.284 19.499 6.743 1.00 69.00 213 LEU A O 1
ATOM 1585 N N . SER A 1 214 ? 0.499 18.134 8.354 1.00 84.44 214 SER A N 1
ATOM 1586 C CA . SER A 1 214 ? 1.457 19.099 8.857 1.00 84.44 214 SER A CA 1
ATOM 1587 C C . SER A 1 214 ? 2.594 19.197 7.838 1.00 84.44 214 SER A C 1
ATOM 1589 O O . SER A 1 214 ? 2.991 18.204 7.220 1.00 84.44 214 SER A O 1
ATOM 1591 N N . LEU A 1 215 ? 3.109 20.408 7.621 1.00 85.38 215 LEU A N 1
ATOM 1592 C CA . LEU A 1 215 ? 4.252 20.606 6.732 1.00 85.38 215 LEU A CA 1
ATOM 1593 C C . LEU A 1 215 ? 5.443 19.694 7.109 1.00 85.38 215 LEU A C 1
ATOM 1595 O O . LEU A 1 215 ? 6.029 19.116 6.194 1.00 85.38 215 LEU A O 1
ATOM 1599 N N . PRO A 1 216 ? 5.771 19.477 8.403 1.00 89.25 216 PRO A N 1
ATOM 1600 C CA . PRO A 1 216 ? 6.837 18.553 8.782 1.00 89.25 216 PRO A CA 1
ATOM 1601 C C . PRO A 1 216 ? 6.581 17.105 8.361 1.00 89.25 216 PRO A C 1
ATOM 1603 O O . PRO A 1 216 ? 7.508 16.438 7.919 1.00 89.25 216 PRO A O 1
ATOM 1606 N N . GLU A 1 217 ? 5.339 16.624 8.436 1.00 88.75 217 GLU A N 1
ATOM 1607 C CA . GLU A 1 217 ? 4.983 15.259 8.033 1.00 88.75 217 GLU A CA 1
ATOM 1608 C C . GLU A 1 217 ? 5.122 15.063 6.516 1.00 88.75 217 GLU A C 1
ATOM 1610 O O . GLU A 1 217 ? 5.685 14.068 6.058 1.00 88.75 217 GLU A O 1
ATOM 1615 N N . LEU A 1 218 ? 4.702 16.060 5.727 1.00 90.88 218 LEU A N 1
ATOM 1616 C CA . LEU A 1 218 ? 4.906 16.080 4.275 1.00 90.88 218 LEU A CA 1
ATOM 1617 C C . LEU A 1 218 ? 6.391 16.080 3.897 1.00 90.88 218 LEU A C 1
ATOM 1619 O O . LEU A 1 218 ? 6.797 15.355 2.985 1.00 90.88 218 LEU A O 1
ATOM 1623 N N . VAL A 1 219 ? 7.197 16.882 4.597 1.00 93.19 219 VAL A N 1
ATOM 1624 C CA . VAL A 1 219 ? 8.651 16.953 4.395 1.00 93.19 219 VAL A CA 1
ATOM 1625 C C . VAL A 1 219 ? 9.327 15.650 4.827 1.00 93.19 219 VAL A C 1
ATOM 1627 O O . VAL A 1 219 ? 10.235 15.181 4.135 1.00 93.19 219 VAL A O 1
ATOM 1630 N N . ALA A 1 220 ? 8.872 15.026 5.916 1.00 94.31 220 ALA A N 1
ATOM 1631 C CA . ALA A 1 220 ? 9.364 13.731 6.372 1.00 94.31 220 ALA A CA 1
ATOM 1632 C C . ALA A 1 220 ? 9.069 12.631 5.342 1.00 94.31 220 ALA A C 1
ATOM 1634 O O . ALA A 1 220 ? 9.994 11.936 4.923 1.00 94.31 220 ALA A O 1
ATOM 1635 N N . ASP A 1 221 ? 7.827 12.520 4.859 1.00 94.25 221 ASP A N 1
ATOM 1636 C CA . ASP A 1 221 ? 7.444 11.539 3.832 1.00 94.25 221 ASP A CA 1
ATOM 1637 C C . ASP A 1 221 ? 8.199 11.759 2.510 1.00 94.25 221 ASP A C 1
ATOM 1639 O O . ASP A 1 221 ? 8.679 10.805 1.887 1.00 94.25 221 ASP A O 1
ATOM 1643 N N . PHE A 1 222 ? 8.388 13.022 2.104 1.00 96.38 222 PHE A N 1
ATOM 1644 C CA . PHE A 1 222 ? 9.201 13.372 0.936 1.00 96.38 222 PHE A CA 1
ATOM 1645 C C . PHE A 1 222 ? 10.640 12.882 1.099 1.00 96.38 222 PHE A C 1
ATOM 1647 O O . PHE A 1 222 ? 11.166 12.174 0.235 1.00 96.38 222 PHE A O 1
ATOM 1654 N N . THR A 1 223 ? 11.262 13.231 2.227 1.00 97.19 223 THR A N 1
ATOM 1655 C CA . THR A 1 223 ? 12.654 12.893 2.534 1.00 97.19 223 THR A CA 1
ATOM 1656 C C . THR A 1 223 ? 12.836 11.381 2.573 1.00 97.19 223 THR A C 1
ATOM 1658 O O . THR A 1 223 ? 13.719 10.853 1.901 1.00 97.19 223 THR A O 1
ATOM 1661 N N . VAL A 1 224 ? 11.947 10.661 3.263 1.00 97.44 224 VAL A N 1
ATOM 1662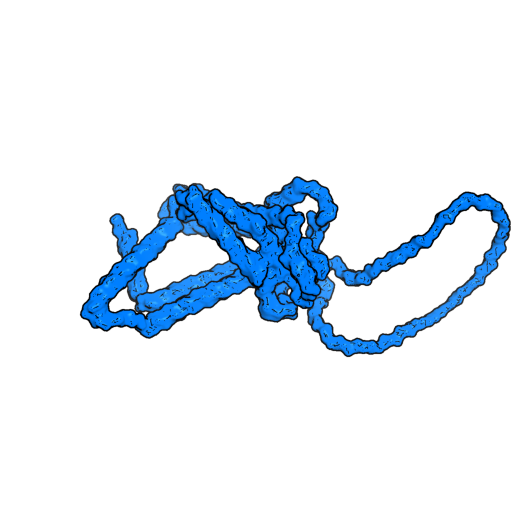 C CA . VAL A 1 224 ? 11.956 9.194 3.319 1.00 97.44 224 VAL A CA 1
ATOM 1663 C C . VAL A 1 224 ? 11.823 8.599 1.925 1.00 97.44 224 VAL A C 1
ATOM 1665 O O . VAL A 1 224 ? 12.622 7.739 1.552 1.00 97.44 224 VAL A O 1
ATOM 1668 N N . THR A 1 225 ? 10.866 9.070 1.122 1.00 96.62 225 THR A N 1
ATOM 1669 C CA . THR A 1 225 ? 10.634 8.557 -0.234 1.00 96.62 225 THR A CA 1
ATOM 1670 C C . THR A 1 225 ? 11.850 8.767 -1.138 1.00 96.62 225 THR A C 1
ATOM 1672 O O . THR A 1 225 ? 12.229 7.853 -1.877 1.00 96.62 225 THR A O 1
ATOM 1675 N N . MET A 1 226 ? 12.502 9.931 -1.058 1.00 96.44 226 MET A N 1
ATOM 1676 C CA . MET A 1 226 ? 13.724 10.218 -1.817 1.00 96.44 226 MET A CA 1
ATOM 1677 C C . MET A 1 226 ? 14.898 9.359 -1.339 1.00 96.44 226 MET A C 1
ATOM 1679 O O . MET A 1 226 ? 15.546 8.694 -2.149 1.00 96.44 226 MET A O 1
ATOM 1683 N N . SER A 1 227 ? 15.148 9.299 -0.030 1.00 96.00 227 SER A N 1
ATOM 1684 C CA . SER A 1 227 ? 16.268 8.546 0.548 1.00 96.00 227 SER A CA 1
ATOM 1685 C C . SER A 1 227 ? 16.150 7.038 0.310 1.00 96.00 227 SER A C 1
ATOM 1687 O O . SER A 1 227 ? 17.154 6.360 0.077 1.00 96.00 227 SER A O 1
ATOM 1689 N N . THR A 1 228 ? 14.930 6.499 0.318 1.00 96.31 228 THR A N 1
ATOM 1690 C CA . THR A 1 228 ? 14.668 5.055 0.197 1.00 96.31 228 THR A CA 1
ATOM 1691 C C . THR A 1 228 ? 14.336 4.602 -1.226 1.00 96.31 228 THR A C 1
ATOM 1693 O O . THR A 1 228 ? 14.148 3.404 -1.451 1.00 96.31 228 THR A O 1
ATOM 1696 N N . CYS A 1 229 ? 14.336 5.497 -2.225 1.00 95.81 229 CYS A N 1
ATOM 1697 C CA . CYS A 1 229 ? 13.980 5.148 -3.608 1.00 95.81 229 CYS A CA 1
ATOM 1698 C C . CYS A 1 229 ? 14.840 4.010 -4.194 1.00 95.81 229 CYS A C 1
ATOM 1700 O O . CYS A 1 229 ? 14.331 3.165 -4.927 1.00 95.81 229 CYS A O 1
ATOM 1702 N N . ARG A 1 230 ? 16.122 3.920 -3.811 1.00 94.56 230 ARG A N 1
ATOM 1703 C CA . ARG A 1 230 ? 17.025 2.828 -4.221 1.00 94.56 230 ARG A CA 1
ATOM 1704 C C . ARG A 1 230 ? 16.645 1.490 -3.590 1.00 94.56 230 ARG A C 1
ATOM 1706 O O . ARG A 1 230 ? 16.704 0.471 -4.267 1.00 94.56 230 ARG A O 1
ATOM 1713 N N . LEU A 1 231 ? 16.239 1.491 -2.317 1.00 94.81 231 LEU A N 1
ATOM 1714 C CA . LEU A 1 231 ? 15.767 0.282 -1.633 1.00 94.81 231 LEU A CA 1
ATOM 1715 C C . LEU A 1 231 ? 14.452 -0.209 -2.241 1.00 94.81 231 LEU A C 1
ATOM 1717 O O . LEU A 1 231 ? 14.296 -1.406 -2.461 1.00 94.81 231 LEU A O 1
ATOM 1721 N N . HIS A 1 232 ? 13.554 0.716 -2.582 1.00 95.94 232 HIS A N 1
ATOM 1722 C CA . HIS A 1 232 ? 12.325 0.383 -3.294 1.00 95.94 232 HIS A CA 1
ATOM 1723 C C . HIS A 1 232 ? 12.615 -0.200 -4.684 1.00 95.94 232 HIS A C 1
ATOM 1725 O O . HIS A 1 232 ? 12.076 -1.245 -5.020 1.00 95.94 232 HIS A O 1
ATOM 1731 N N . CYS A 1 233 ? 13.523 0.400 -5.461 1.00 95.00 233 CYS A N 1
ATOM 1732 C CA . CYS A 1 233 ? 13.926 -0.146 -6.761 1.00 95.00 233 CYS A CA 1
ATOM 1733 C C . CYS A 1 233 ? 14.527 -1.555 -6.635 1.00 95.00 233 CYS A C 1
ATOM 1735 O O . CYS A 1 233 ? 14.149 -2.459 -7.376 1.00 95.00 233 CYS A O 1
ATOM 1737 N N . ASN A 1 234 ? 15.392 -1.779 -5.640 1.00 93.75 234 ASN A N 1
ATOM 1738 C CA . ASN A 1 234 ? 15.935 -3.107 -5.348 1.00 93.75 234 ASN A CA 1
ATOM 1739 C C . ASN A 1 234 ? 14.833 -4.127 -5.024 1.00 93.75 234 ASN A C 1
ATOM 1741 O O . ASN A 1 234 ? 14.926 -5.292 -5.412 1.00 93.75 234 ASN A O 1
ATOM 1745 N N . TRP A 1 235 ? 13.797 -3.704 -4.298 1.00 95.56 235 TRP A N 1
ATOM 1746 C CA . TRP A 1 235 ? 12.633 -4.539 -4.043 1.00 95.56 235 TRP A CA 1
ATOM 1747 C C . TRP A 1 235 ? 11.852 -4.829 -5.330 1.00 95.56 235 TRP A C 1
ATOM 1749 O O . TRP A 1 235 ? 11.582 -5.997 -5.606 1.00 95.56 235 TRP A O 1
ATOM 1759 N N . THR A 1 236 ? 11.589 -3.825 -6.169 1.00 95.38 236 THR A N 1
ATOM 1760 C CA . THR A 1 236 ? 10.955 -4.004 -7.484 1.00 95.38 236 THR A CA 1
ATOM 1761 C C . THR A 1 236 ? 11.737 -4.997 -8.352 1.00 95.38 236 THR A C 1
ATOM 1763 O O . THR A 1 236 ? 11.157 -5.946 -8.882 1.00 95.38 236 THR A O 1
ATOM 1766 N N . HIS A 1 237 ? 13.067 -4.870 -8.423 1.00 93.12 237 HIS A N 1
ATOM 1767 C CA . HIS A 1 237 ? 13.942 -5.828 -9.114 1.00 93.12 237 HIS A CA 1
ATOM 1768 C C . HIS A 1 237 ? 13.782 -7.246 -8.571 1.00 93.12 237 HIS A C 1
ATOM 1770 O O . HIS A 1 237 ? 13.656 -8.190 -9.347 1.00 93.12 237 HIS A O 1
ATOM 1776 N N . ALA A 1 238 ? 13.732 -7.401 -7.247 1.00 92.25 238 ALA A N 1
ATOM 1777 C CA . ALA A 1 238 ? 13.545 -8.700 -6.609 1.00 92.25 238 ALA A CA 1
ATOM 1778 C C . ALA A 1 238 ? 12.157 -9.317 -6.875 1.00 92.25 238 ALA A C 1
ATOM 1780 O O . ALA A 1 238 ? 12.038 -10.540 -6.863 1.00 92.25 238 ALA A O 1
ATOM 1781 N N . THR A 1 239 ? 11.125 -8.501 -7.122 1.00 94.12 239 THR A N 1
ATOM 1782 C CA . THR A 1 239 ? 9.777 -8.994 -7.466 1.00 94.12 239 THR A CA 1
ATOM 1783 C C . THR A 1 239 ? 9.650 -9.468 -8.917 1.00 94.12 239 THR A C 1
ATOM 1785 O O . THR A 1 239 ? 8.878 -10.382 -9.183 1.00 94.12 239 THR A O 1
ATOM 1788 N N . VAL A 1 240 ? 10.397 -8.869 -9.851 1.00 93.50 240 VAL A N 1
ATOM 1789 C CA . VAL A 1 240 ? 10.217 -9.071 -11.308 1.00 93.50 240 VAL A CA 1
ATOM 1790 C C . VAL A 1 240 ? 11.196 -10.083 -11.903 1.00 93.50 240 VAL A C 1
ATOM 1792 O O . VAL A 1 240 ? 10.894 -10.760 -12.888 1.00 93.50 240 VAL A O 1
ATOM 1795 N N . ARG A 1 241 ? 12.384 -10.183 -11.313 1.00 90.25 241 ARG A N 1
ATOM 1796 C CA . ARG A 1 241 ? 13.451 -11.077 -11.755 1.00 90.25 241 ARG A CA 1
ATOM 1797 C C . ARG A 1 241 ? 13.050 -12.551 -11.653 1.00 90.25 241 ARG A C 1
ATOM 1799 O O . ARG A 1 241 ? 12.415 -12.931 -10.670 1.00 90.25 241 ARG A O 1
ATOM 1806 N N . ASP A 1 242 ? 13.524 -13.377 -12.588 1.00 88.62 242 ASP A N 1
ATOM 1807 C CA . ASP A 1 242 ? 13.445 -14.836 -12.488 1.00 88.62 242 ASP A CA 1
ATOM 1808 C C . ASP A 1 242 ? 14.464 -15.416 -11.474 1.00 88.62 242 ASP A C 1
ATOM 1810 O O . ASP A 1 242 ? 15.572 -14.917 -11.268 1.00 88.62 242 ASP A O 1
ATOM 1814 N N . SER A 1 243 ? 14.034 -16.448 -10.762 1.00 77.56 243 SER A N 1
ATOM 1815 C CA . SER A 1 243 ? 14.701 -17.109 -9.634 1.00 77.56 243 SER A CA 1
ATOM 1816 C C . SER A 1 243 ? 15.533 -18.290 -10.103 1.00 77.56 243 SER A C 1
ATOM 1818 O O . SER A 1 243 ? 16.470 -18.671 -9.407 1.00 77.56 243 SER A O 1
ATOM 1820 N N . THR A 1 244 ? 15.193 -18.847 -11.264 1.00 73.38 244 THR A N 1
ATOM 1821 C CA . THR A 1 244 ? 15.916 -19.938 -11.923 1.00 73.38 244 THR A CA 1
ATOM 1822 C C . THR A 1 244 ? 17.287 -19.468 -12.417 1.00 73.38 244 THR A C 1
ATOM 1824 O O . THR A 1 244 ? 18.279 -20.184 -12.299 1.00 73.38 244 THR A O 1
ATOM 1827 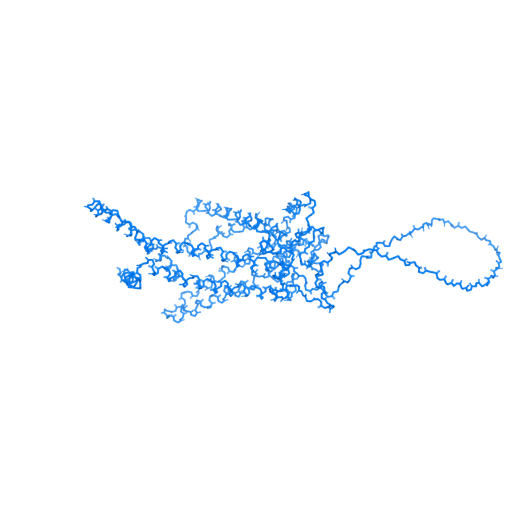N N . ASP A 1 245 ? 17.366 -18.216 -12.864 1.00 68.38 245 ASP A N 1
ATOM 1828 C CA . ASP A 1 245 ? 18.563 -17.582 -13.398 1.00 68.38 245 ASP A CA 1
ATOM 1829 C C . ASP A 1 245 ? 19.298 -16.802 -12.297 1.00 68.38 245 ASP A C 1
ATOM 1831 O O . ASP A 1 245 ? 19.187 -15.577 -12.140 1.00 68.38 245 ASP A O 1
ATOM 1835 N N . ILE A 1 246 ? 19.993 -17.536 -11.420 1.00 63.81 246 ILE A N 1
ATOM 1836 C CA . ILE A 1 246 ? 20.881 -16.939 -10.418 1.00 63.81 246 ILE A CA 1
ATOM 1837 C C . ILE A 1 246 ? 22.252 -16.706 -11.048 1.00 63.81 246 ILE A C 1
ATOM 1839 O O . ILE A 1 246 ? 23.050 -17.641 -11.093 1.00 63.81 246 ILE A O 1
ATOM 1843 N N . PRO A 1 247 ? 22.594 -15.474 -11.482 1.00 60.81 247 PRO A N 1
ATOM 1844 C CA . PRO A 1 247 ? 23.903 -15.238 -12.042 1.00 60.81 247 PRO A CA 1
ATOM 1845 C C . PRO A 1 247 ? 24.932 -15.336 -10.910 1.00 60.81 247 PRO A C 1
ATOM 1847 O O . PRO A 1 247 ? 24.606 -15.132 -9.732 1.00 60.81 247 PRO A O 1
ATOM 1850 N N . ALA A 1 248 ? 26.183 -15.630 -11.270 1.00 63.31 248 ALA A N 1
ATOM 1851 C CA . ALA A 1 248 ? 27.300 -15.797 -10.338 1.00 63.31 248 ALA A CA 1
ATOM 1852 C C . ALA A 1 248 ? 27.290 -14.748 -9.202 1.00 63.31 248 ALA A C 1
ATOM 1854 O O . ALA A 1 248 ? 26.938 -13.586 -9.425 1.00 63.31 248 ALA A O 1
ATOM 1855 N N . ARG A 1 249 ? 27.710 -15.124 -7.978 1.00 59.91 249 ARG A N 1
ATOM 1856 C CA . ARG A 1 249 ? 27.590 -14.298 -6.744 1.00 59.91 249 ARG A CA 1
ATOM 1857 C C . ARG A 1 249 ? 27.978 -12.816 -6.917 1.00 59.91 249 ARG A C 1
ATOM 1859 O O . ARG A 1 249 ? 27.375 -11.946 -6.287 1.00 59.91 249 ARG A O 1
ATOM 1866 N N . GLY A 1 250 ? 28.953 -12.505 -7.776 1.00 59.31 250 GLY A N 1
ATOM 1867 C CA . GLY A 1 250 ? 29.377 -11.132 -8.082 1.00 59.31 250 GLY A CA 1
ATOM 1868 C C . GLY A 1 250 ? 28.380 -10.309 -8.913 1.00 59.31 250 GLY A C 1
ATOM 1869 O O . GLY A 1 250 ? 28.265 -9.099 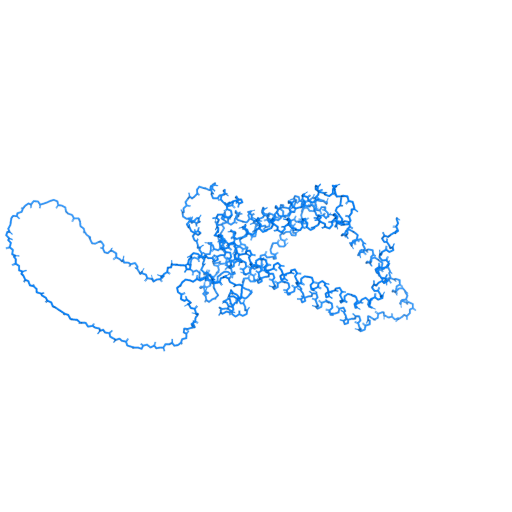-8.708 1.00 59.31 250 GLY A O 1
ATOM 1870 N N . VAL A 1 251 ? 27.634 -10.941 -9.821 1.00 60.72 251 VAL A N 1
ATOM 1871 C CA . VAL A 1 251 ? 26.528 -10.319 -10.568 1.00 60.72 251 VAL A CA 1
ATOM 1872 C C . VAL A 1 251 ? 25.307 -10.189 -9.663 1.00 60.72 251 VAL A C 1
ATOM 1874 O O . VAL A 1 251 ? 24.689 -9.133 -9.651 1.00 60.72 251 VAL A O 1
ATOM 1877 N N . TYR A 1 252 ? 25.038 -11.185 -8.809 1.00 59.97 252 TYR A N 1
ATOM 1878 C CA . TYR A 1 252 ? 23.976 -11.116 -7.797 1.00 59.97 252 TYR A CA 1
ATOM 1879 C C . TYR A 1 252 ? 24.130 -9.910 -6.856 1.00 59.97 252 TYR A C 1
ATOM 1881 O O . TYR A 1 252 ? 23.169 -9.191 -6.572 1.00 59.97 252 TYR A O 1
ATOM 1889 N N . ARG A 1 253 ? 25.359 -9.642 -6.388 1.00 61.88 253 ARG A N 1
ATOM 1890 C CA . ARG A 1 253 ? 25.644 -8.482 -5.531 1.00 61.88 253 ARG A CA 1
ATOM 1891 C C . ARG A 1 253 ? 25.507 -7.162 -6.292 1.00 61.88 253 ARG A C 1
ATOM 1893 O O . ARG A 1 253 ? 25.020 -6.198 -5.708 1.00 61.88 253 ARG A O 1
ATOM 1900 N N . ARG A 1 254 ? 25.880 -7.118 -7.577 1.00 58.41 254 ARG A N 1
ATOM 1901 C CA . ARG A 1 254 ? 25.732 -5.931 -8.440 1.00 58.41 254 ARG A CA 1
ATOM 1902 C C . ARG A 1 254 ? 24.276 -5.649 -8.813 1.00 58.41 254 ARG A C 1
ATOM 1904 O O . ARG A 1 254 ? 23.846 -4.513 -8.681 1.00 58.41 254 ARG A O 1
ATOM 1911 N N . SER A 1 255 ? 23.492 -6.668 -9.164 1.00 60.12 255 SER A N 1
ATOM 1912 C CA . SER A 1 255 ? 22.063 -6.524 -9.477 1.00 60.12 255 SER A CA 1
ATOM 1913 C C . SER A 1 255 ? 21.235 -6.074 -8.273 1.00 60.12 255 SER A C 1
ATOM 1915 O O . SER A 1 255 ? 20.165 -5.510 -8.440 1.00 60.12 255 SER A O 1
ATOM 1917 N N . ARG A 1 256 ? 21.716 -6.320 -7.045 1.00 63.75 256 ARG A N 1
ATOM 1918 C CA . ARG A 1 256 ? 21.056 -5.876 -5.807 1.00 63.75 256 ARG A CA 1
ATOM 1919 C C . ARG A 1 256 ? 21.372 -4.414 -5.449 1.00 63.75 256 ARG A C 1
ATOM 1921 O O . ARG A 1 256 ? 20.810 -3.901 -4.490 1.00 63.75 256 ARG A O 1
ATOM 1928 N N . HIS A 1 257 ? 22.296 -3.750 -6.146 1.00 70.69 257 HIS A N 1
ATOM 1929 C CA . HIS A 1 257 ? 22.698 -2.382 -5.820 1.00 70.69 257 HIS A CA 1
ATOM 1930 C C . HIS A 1 257 ? 22.621 -1.490 -7.054 1.00 70.69 257 HIS A C 1
ATOM 1932 O O . HIS A 1 257 ? 23.562 -1.420 -7.841 1.00 70.69 257 HIS A O 1
ATOM 1938 N N . VAL A 1 258 ? 21.529 -0.733 -7.168 1.00 79.75 258 VAL A N 1
ATOM 1939 C CA . VAL A 1 258 ? 21.432 0.343 -8.162 1.00 79.75 258 VAL A CA 1
ATOM 1940 C C . VAL A 1 258 ? 22.551 1.360 -7.928 1.00 79.75 258 VAL A C 1
ATOM 1942 O O . VAL A 1 258 ? 22.759 1.802 -6.791 1.00 79.75 258 VAL A O 1
ATOM 1945 N N . SER A 1 259 ? 23.282 1.728 -8.982 1.00 81.31 259 SER A N 1
ATOM 1946 C CA . SER A 1 259 ? 24.407 2.663 -8.893 1.00 81.31 259 SER A CA 1
ATOM 1947 C C . SER A 1 259 ? 23.953 4.017 -8.349 1.00 81.31 259 SER A C 1
ATOM 1949 O O . SER A 1 259 ? 22.851 4.484 -8.633 1.00 81.31 259 SER A O 1
ATOM 1951 N N . ARG A 1 260 ? 24.818 4.706 -7.591 1.00 83.12 260 ARG A N 1
ATOM 1952 C CA . ARG A 1 260 ? 24.536 6.088 -7.149 1.00 83.12 260 ARG A CA 1
ATOM 1953 C C . ARG A 1 260 ? 24.347 7.035 -8.341 1.00 83.12 260 ARG A C 1
ATOM 1955 O O . ARG A 1 260 ? 23.604 8.001 -8.228 1.00 83.12 260 ARG A O 1
ATOM 1962 N N . LYS A 1 261 ? 24.966 6.723 -9.486 1.00 82.75 261 LYS A N 1
ATOM 1963 C CA . LYS A 1 261 ? 24.837 7.491 -10.734 1.00 82.75 261 LYS A CA 1
ATOM 1964 C C . LYS A 1 261 ? 23.410 7.458 -11.300 1.00 82.75 261 LYS A C 1
ATOM 1966 O O . LYS A 1 261 ? 22.984 8.425 -11.925 1.00 82.75 261 LYS A O 1
ATOM 1971 N N . ASP A 1 262 ? 22.651 6.402 -11.004 1.00 83.69 262 ASP A N 1
ATOM 1972 C CA . ASP A 1 262 ? 21.278 6.226 -11.491 1.00 83.69 262 ASP A CA 1
ATOM 1973 C C . ASP A 1 262 ? 20.236 6.894 -10.584 1.00 83.69 262 ASP A C 1
ATOM 1975 O O . ASP A 1 262 ? 19.054 6.943 -10.921 1.00 83.69 262 ASP A O 1
ATOM 1979 N N . TYR A 1 263 ? 20.659 7.462 -9.446 1.00 87.88 263 TYR A N 1
ATOM 1980 C CA . TYR A 1 263 ? 19.762 8.130 -8.500 1.00 87.88 263 TYR A CA 1
ATOM 1981 C C . TYR A 1 263 ? 18.929 9.228 -9.167 1.00 87.88 263 TYR A C 1
ATOM 1983 O O . TYR A 1 263 ? 17.743 9.356 -8.885 1.00 87.88 263 TYR A O 1
ATOM 1991 N N . ARG A 1 264 ? 19.521 9.968 -10.112 1.00 84.81 264 ARG A N 1
ATOM 1992 C CA . ARG A 1 264 ? 18.833 11.029 -10.862 1.00 84.81 264 ARG A CA 1
ATOM 1993 C C . ARG A 1 264 ? 17.622 10.525 -11.659 1.00 84.81 264 ARG A C 1
ATOM 1995 O O . ARG A 1 264 ? 16.673 11.272 -11.862 1.00 84.81 264 ARG A O 1
ATOM 2002 N N . PHE A 1 265 ? 17.653 9.269 -12.106 1.00 84.19 265 PHE A N 1
ATOM 2003 C CA . PHE A 1 265 ? 16.559 8.642 -12.849 1.00 84.19 265 PHE A CA 1
ATOM 2004 C C . PHE A 1 265 ? 15.500 8.044 -11.916 1.00 84.19 265 PHE A C 1
ATOM 2006 O O . PHE A 1 265 ? 14.336 7.952 -12.288 1.00 84.19 265 PHE A O 1
ATOM 2013 N N . LEU A 1 266 ? 15.895 7.678 -10.694 1.00 90.31 266 LEU A N 1
ATOM 2014 C CA . LEU A 1 266 ? 15.020 7.139 -9.650 1.00 90.31 266 LEU A CA 1
ATOM 2015 C C . LEU A 1 266 ? 14.263 8.225 -8.880 1.00 90.31 266 LEU A C 1
ATOM 2017 O O . LEU A 1 266 ? 13.120 8.017 -8.474 1.00 90.31 266 LEU A O 1
ATOM 2021 N N . SER A 1 267 ? 14.894 9.378 -8.660 1.00 91.75 267 SER A N 1
ATOM 2022 C CA . SER A 1 267 ? 14.338 10.440 -7.824 1.00 91.75 267 SER A CA 1
ATOM 2023 C C . SER A 1 267 ? 13.094 11.078 -8.443 1.00 91.75 267 SER A C 1
ATOM 2025 O O . SER A 1 267 ? 12.144 11.366 -7.724 1.00 91.75 267 SER A O 1
ATOM 2027 N N . LEU A 1 268 ? 13.035 11.239 -9.770 1.00 90.50 268 LEU A N 1
ATOM 2028 C CA . LEU A 1 268 ? 11.866 11.820 -10.445 1.00 90.50 268 LEU A CA 1
ATOM 2029 C C . LEU A 1 268 ? 10.588 10.973 -10.302 1.00 90.50 268 LEU A C 1
ATOM 2031 O O . LEU A 1 268 ? 9.578 11.517 -9.848 1.00 90.50 268 LEU A O 1
ATOM 2035 N N . PRO A 1 269 ? 10.571 9.663 -10.631 1.00 91.00 269 PRO A N 1
ATOM 2036 C CA . PRO A 1 269 ? 9.383 8.844 -10.408 1.00 91.00 269 PRO A CA 1
ATOM 2037 C C . PRO A 1 269 ? 9.046 8.688 -8.921 1.00 91.00 269 PRO A C 1
ATOM 2039 O O . PRO A 1 269 ? 7.864 8.617 -8.583 1.00 91.00 269 PRO A O 1
ATOM 2042 N N . ALA A 1 270 ? 10.047 8.684 -8.032 1.00 94.31 270 ALA A N 1
ATOM 2043 C CA . ALA A 1 270 ? 9.820 8.715 -6.589 1.00 94.31 270 ALA A CA 1
ATOM 2044 C C . ALA A 1 270 ? 9.109 10.014 -6.162 1.00 94.31 270 ALA A C 1
ATOM 2046 O O . ALA A 1 270 ? 8.145 9.979 -5.398 1.00 94.31 270 ALA A O 1
ATOM 2047 N N . MET A 1 271 ? 9.533 11.162 -6.693 1.00 94.75 271 MET A N 1
ATOM 2048 C CA . MET A 1 271 ? 8.929 12.457 -6.379 1.00 94.75 271 MET A CA 1
ATOM 2049 C C . MET A 1 271 ? 7.514 12.561 -6.935 1.00 94.75 271 MET A C 1
ATOM 2051 O O . MET A 1 271 ? 6.620 13.054 -6.253 1.00 94.75 271 MET A O 1
ATOM 2055 N N . ARG A 1 272 ? 7.277 12.028 -8.137 1.00 93.25 272 ARG A N 1
ATOM 2056 C CA . ARG A 1 272 ? 5.935 11.937 -8.717 1.00 93.25 272 ARG A CA 1
ATOM 2057 C C . ARG A 1 272 ? 4.984 11.150 -7.819 1.00 93.25 272 ARG A C 1
ATOM 2059 O O . ARG A 1 272 ? 3.875 11.616 -7.577 1.00 93.25 272 ARG A O 1
ATOM 2066 N N . ILE A 1 273 ? 5.370 9.952 -7.367 1.00 94.44 273 ILE A N 1
ATOM 2067 C CA . ILE A 1 273 ? 4.473 9.141 -6.531 1.00 94.44 273 ILE A CA 1
ATOM 2068 C C . ILE A 1 273 ? 4.250 9.783 -5.161 1.00 94.44 273 ILE A C 1
ATOM 2070 O O . ILE A 1 273 ? 3.131 9.720 -4.659 1.00 94.44 273 ILE A O 1
ATOM 2074 N N . TRP A 1 274 ? 5.263 10.443 -4.591 1.00 95.88 274 TRP A N 1
ATOM 2075 C CA . TRP A 1 274 ? 5.094 11.244 -3.380 1.00 95.88 274 TRP A CA 1
ATOM 2076 C C . TRP A 1 274 ? 4.059 12.353 -3.597 1.00 95.88 274 TRP A C 1
ATOM 2078 O O . TRP A 1 274 ? 3.066 12.407 -2.878 1.00 95.88 274 TRP A O 1
ATOM 2088 N N . LEU A 1 275 ? 4.214 13.160 -4.652 1.00 94.62 275 LEU A N 1
ATOM 2089 C CA . LEU A 1 275 ? 3.292 14.254 -4.961 1.00 94.62 275 LEU A CA 1
ATOM 2090 C C . LEU A 1 275 ? 1.869 13.738 -5.211 1.00 94.62 275 LEU A C 1
ATOM 2092 O O . LEU A 1 275 ? 0.901 14.322 -4.734 1.00 94.62 275 LEU A O 1
ATOM 2096 N N . ALA A 1 276 ? 1.738 12.613 -5.918 1.00 94.19 276 ALA A N 1
ATOM 2097 C CA . ALA A 1 276 ? 0.458 11.956 -6.148 1.00 94.19 276 ALA A CA 1
ATOM 2098 C C . ALA A 1 276 ? -0.215 11.521 -4.837 1.00 94.19 276 ALA A C 1
ATOM 2100 O O . ALA A 1 276 ? -1.420 11.708 -4.681 1.00 94.19 276 ALA A O 1
ATOM 2101 N N . ARG A 1 277 ? 0.546 10.955 -3.890 1.00 93.94 277 ARG A N 1
ATOM 2102 C CA . ARG A 1 277 ? 0.033 10.552 -2.571 1.00 93.94 277 ARG A CA 1
ATOM 2103 C C . ARG A 1 277 ? -0.328 11.762 -1.716 1.00 93.94 277 ARG A C 1
ATOM 2105 O O . ARG A 1 277 ?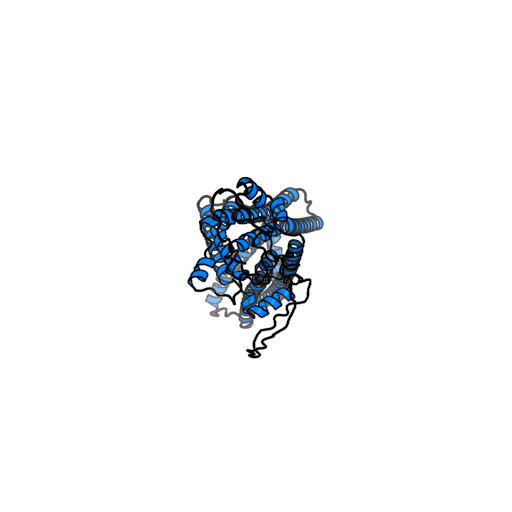 -1.417 11.772 -1.157 1.00 93.94 277 ARG A O 1
ATOM 2112 N N . ALA A 1 278 ? 0.531 12.778 -1.677 1.00 92.25 278 ALA A N 1
ATOM 2113 C CA . ALA A 1 278 ? 0.275 14.030 -0.975 1.00 92.25 278 ALA A CA 1
ATOM 2114 C C . ALA A 1 278 ? -0.986 14.725 -1.510 1.00 92.25 278 ALA A C 1
ATOM 2116 O O . ALA A 1 278 ? -1.818 15.177 -0.733 1.00 92.25 278 ALA A O 1
ATOM 2117 N N . ALA A 1 279 ? -1.190 14.752 -2.830 1.00 91.19 279 ALA A N 1
ATOM 2118 C CA . ALA A 1 279 ? -2.413 15.281 -3.430 1.00 91.19 279 ALA A CA 1
ATOM 2119 C C . ALA A 1 279 ? -3.641 14.418 -3.094 1.00 91.19 279 ALA A C 1
ATOM 2121 O O . ALA A 1 279 ? -4.698 14.957 -2.768 1.00 91.19 279 ALA A O 1
ATOM 2122 N N . ALA A 1 280 ? -3.505 13.088 -3.133 1.00 91.75 280 ALA A N 1
ATOM 2123 C CA . ALA A 1 280 ? -4.587 12.158 -2.812 1.00 91.75 280 ALA A CA 1
ATOM 2124 C C . ALA A 1 280 ? -5.037 12.219 -1.349 1.00 91.75 280 ALA A C 1
ATOM 2126 O O . ALA A 1 280 ? -6.185 11.894 -1.064 1.00 91.75 280 ALA A O 1
ATOM 2127 N N . THR A 1 281 ? -4.173 12.655 -0.434 1.00 88.75 281 THR A N 1
ATOM 2128 C CA . THR A 1 281 ? -4.531 12.885 0.969 1.00 88.75 281 THR A CA 1
ATOM 2129 C C . THR A 1 281 ? -4.988 14.324 1.209 1.00 88.75 281 THR A C 1
ATOM 2131 O O . THR A 1 281 ? -6.034 14.538 1.821 1.00 88.75 281 THR A O 1
ATOM 2134 N N . ALA A 1 282 ? -4.262 15.320 0.693 1.00 88.31 282 ALA A N 1
ATOM 2135 C CA . ALA A 1 282 ? -4.534 16.735 0.942 1.00 88.31 282 ALA A CA 1
ATOM 2136 C C . ALA A 1 282 ? -5.831 17.229 0.295 1.00 88.31 282 ALA A C 1
ATOM 2138 O O . ALA A 1 282 ? -6.595 17.943 0.944 1.00 88.31 282 ALA A O 1
ATOM 2139 N N . LEU A 1 283 ? -6.103 16.856 -0.963 1.00 88.44 283 LEU A N 1
ATOM 2140 C CA . LEU A 1 283 ? -7.252 17.386 -1.704 1.00 88.44 283 LEU A CA 1
ATOM 2141 C C . LEU A 1 283 ? -8.594 16.963 -1.094 1.00 88.44 283 LEU A C 1
ATOM 2143 O O . LEU A 1 283 ? -9.399 17.856 -0.816 1.00 88.44 283 LEU A O 1
ATOM 2147 N N . PRO A 1 284 ? -8.863 15.668 -0.816 1.00 88.25 284 PRO A N 1
ATOM 2148 C CA . PRO A 1 284 ? -10.116 15.296 -0.170 1.00 88.25 284 PRO A CA 1
ATOM 2149 C C . PRO A 1 284 ? -10.285 15.970 1.186 1.00 88.25 284 PRO A C 1
ATOM 2151 O O . PRO A 1 284 ? -11.377 16.435 1.504 1.00 88.25 284 PRO A O 1
ATOM 2154 N N . LEU A 1 285 ? -9.214 16.052 1.985 1.00 86.31 285 LEU A N 1
ATOM 2155 C CA . LEU A 1 285 ? -9.262 16.696 3.297 1.00 86.31 285 LEU A CA 1
ATOM 2156 C C . LEU A 1 285 ? -9.586 18.187 3.181 1.00 86.31 285 LEU A C 1
ATOM 2158 O O . LEU A 1 285 ? -10.420 18.678 3.939 1.00 86.31 285 LEU A O 1
ATOM 2162 N N . ALA A 1 286 ? -8.990 18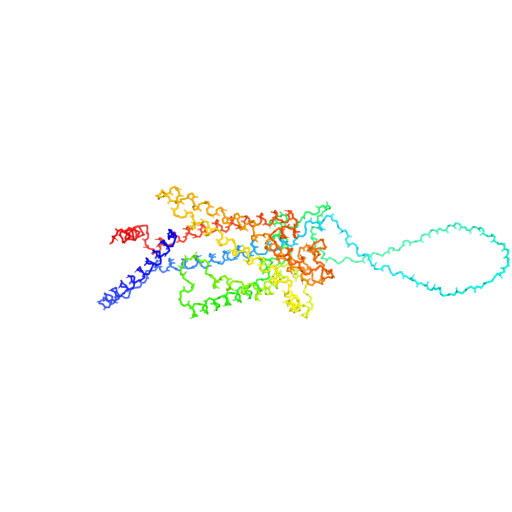.898 2.223 1.00 84.81 286 ALA A N 1
ATOM 2163 C CA . ALA A 1 286 ? -9.299 20.300 1.962 1.00 84.81 286 ALA A CA 1
ATOM 2164 C C . ALA A 1 286 ? -10.772 20.484 1.564 1.00 84.81 286 ALA A C 1
ATOM 2166 O O . ALA A 1 286 ? -11.468 21.302 2.165 1.00 84.81 286 ALA A O 1
ATOM 2167 N N . VAL A 1 287 ? -11.276 19.666 0.632 1.00 84.62 287 VAL A N 1
ATOM 2168 C CA . VAL A 1 287 ? -12.692 19.681 0.219 1.00 84.62 287 VAL A CA 1
ATOM 2169 C C . VAL A 1 287 ? -13.608 19.405 1.408 1.00 84.62 287 VAL A C 1
ATOM 2171 O O . VAL A 1 287 ? -14.564 20.142 1.633 1.00 84.62 287 VAL A O 1
ATOM 2174 N N . PHE A 1 288 ? -13.291 18.392 2.216 1.00 84.69 288 PHE A N 1
ATOM 2175 C CA . PHE A 1 288 ? -14.067 18.050 3.404 1.00 84.69 288 PHE A CA 1
ATOM 2176 C C . PHE A 1 288 ? -14.111 19.204 4.407 1.00 84.69 288 PHE A C 1
ATOM 2178 O O . PHE A 1 288 ? -15.169 19.496 4.954 1.00 84.69 288 PHE A O 1
ATOM 2185 N N . ARG A 1 289 ? -12.988 19.894 4.636 1.00 84.00 289 ARG A N 1
ATOM 2186 C CA . ARG A 1 289 ? -12.907 21.036 5.561 1.00 84.00 289 ARG A CA 1
ATOM 2187 C C . ARG A 1 289 ? -13.712 22.237 5.070 1.00 84.00 289 ARG A C 1
ATOM 2189 O O . ARG A 1 289 ? -14.384 22.860 5.886 1.00 84.00 289 ARG A O 1
ATOM 2196 N N . ILE A 1 290 ? -13.670 22.524 3.770 1.00 84.50 290 ILE A N 1
ATOM 2197 C CA . ILE A 1 290 ? -14.444 23.607 3.145 1.00 84.50 290 ILE A CA 1
ATOM 2198 C C . ILE A 1 290 ? -15.945 23.287 3.170 1.00 84.50 290 ILE A C 1
ATOM 2200 O O . ILE A 1 290 ? -16.756 24.171 3.433 1.00 84.50 290 ILE A O 1
ATOM 2204 N N . ALA A 1 291 ? -16.317 22.023 2.949 1.00 82.56 291 ALA A N 1
ATOM 2205 C CA . ALA A 1 291 ? -17.707 21.580 2.981 1.00 82.56 291 ALA A CA 1
ATOM 2206 C C . ALA A 1 291 ? -18.275 21.504 4.410 1.00 82.56 291 ALA A C 1
ATOM 2208 O O . ALA A 1 291 ? -19.458 21.760 4.605 1.00 82.56 291 ALA A O 1
ATOM 2209 N N . GLN A 1 292 ? -17.450 21.191 5.418 1.00 82.69 292 GLN A N 1
ATOM 2210 C CA . GLN A 1 292 ? -17.872 20.964 6.809 1.00 82.69 292 GLN A CA 1
ATOM 2211 C C . GLN A 1 292 ? -18.806 22.038 7.407 1.00 82.69 292 GLN A C 1
ATOM 2213 O O . GLN A 1 292 ? -19.787 21.642 8.035 1.00 82.69 292 GLN A O 1
ATOM 2218 N N . PRO A 1 293 ? -18.553 23.357 7.261 1.00 82.94 293 PRO A N 1
ATOM 2219 C CA . PRO A 1 293 ? -19.449 24.392 7.786 1.00 82.94 293 PRO A CA 1
ATOM 2220 C C . PRO A 1 293 ? -20.766 24.532 7.005 1.00 82.94 293 PRO A C 1
ATOM 2222 O O . PRO A 1 293 ? -21.719 25.094 7.533 1.00 82.94 293 PRO A O 1
ATOM 2225 N N . MET A 1 294 ? -20.842 24.033 5.767 1.00 79.12 294 MET A N 1
ATOM 2226 C CA . MET A 1 294 ? -22.040 24.132 4.920 1.00 79.12 294 MET A CA 1
ATOM 2227 C C . MET A 1 294 ? -23.067 23.028 5.214 1.00 79.12 294 MET A C 1
ATOM 2229 O O . MET A 1 294 ? -24.218 23.107 4.782 1.00 79.12 294 MET A O 1
ATOM 2233 N N . ILE A 1 295 ? -22.667 21.986 5.947 1.00 80.44 295 ILE A N 1
ATOM 2234 C CA . ILE A 1 295 ? -23.502 20.820 6.233 1.00 80.44 295 ILE A CA 1
ATOM 2235 C C . ILE A 1 295 ? -24.395 21.140 7.429 1.00 80.44 295 ILE A C 1
ATOM 2237 O O . ILE A 1 295 ? -23.936 21.216 8.568 1.00 80.44 295 ILE A O 1
ATOM 2241 N N . ARG A 1 296 ? -25.695 21.307 7.173 1.00 75.75 296 ARG A N 1
ATOM 2242 C CA . ARG A 1 296 ? -26.717 21.345 8.229 1.00 75.75 296 ARG A CA 1
ATOM 2243 C C . ARG A 1 296 ? -26.751 19.997 8.969 1.00 75.75 296 ARG A C 1
ATOM 2245 O O . ARG A 1 296 ? -26.499 18.970 8.340 1.00 75.75 296 ARG A O 1
ATOM 2252 N N . PRO A 1 297 ? -27.103 19.961 10.266 1.00 74.06 297 PRO A N 1
ATOM 2253 C CA . PRO A 1 297 ? -26.962 18.779 11.121 1.00 74.06 297 PRO A CA 1
ATOM 2254 C C . PRO A 1 297 ? -28.055 17.720 10.888 1.00 74.06 297 PRO A C 1
ATOM 2256 O O . PRO A 1 297 ? -28.606 17.176 11.839 1.00 74.06 297 PRO A O 1
ATOM 2259 N N . THR A 1 298 ? -28.407 17.413 9.636 1.00 86.50 298 THR A N 1
ATOM 2260 C CA . THR A 1 298 ? -29.251 16.248 9.355 1.00 86.50 298 THR A CA 1
ATOM 2261 C C . THR A 1 298 ? -28.364 15.008 9.191 1.00 86.50 298 THR A C 1
ATOM 2263 O O . THR A 1 298 ? -27.328 15.073 8.520 1.00 86.50 298 THR A O 1
ATOM 2266 N N . PRO A 1 299 ? -28.743 13.855 9.775 1.00 85.69 299 PRO A N 1
ATOM 2267 C CA . PRO A 1 299 ? -27.937 12.635 9.698 1.00 85.69 299 PRO A CA 1
ATOM 2268 C C . PRO A 1 299 ? -27.751 12.169 8.248 1.00 85.69 299 PRO A C 1
ATOM 2270 O O . PRO A 1 299 ? -26.665 11.743 7.870 1.00 85.69 299 PRO A O 1
ATOM 2273 N N . VAL A 1 300 ? -28.775 12.348 7.406 1.00 87.06 300 VAL A N 1
ATOM 2274 C CA . VAL A 1 300 ? -28.729 12.004 5.977 1.00 87.06 300 VAL A CA 1
ATOM 2275 C C . VAL A 1 300 ? -27.684 12.836 5.229 1.00 87.06 300 VAL A C 1
ATOM 2277 O O . VAL A 1 300 ? -26.904 12.280 4.456 1.00 87.06 300 VAL A O 1
ATOM 2280 N N . ALA A 1 301 ? -27.616 14.151 5.471 1.00 84.25 301 ALA A N 1
ATOM 2281 C CA . ALA A 1 301 ? -26.619 15.006 4.826 1.00 84.25 301 ALA A CA 1
ATOM 2282 C C . ALA A 1 301 ? -25.195 14.627 5.253 1.00 84.25 301 ALA A C 1
ATOM 2284 O O . ALA A 1 301 ? -24.296 14.578 4.412 1.00 84.25 301 ALA A O 1
ATOM 2285 N N . ALA A 1 302 ? -24.995 14.293 6.532 1.00 83.31 302 ALA A N 1
ATOM 2286 C CA . ALA A 1 302 ? -23.709 13.810 7.024 1.00 83.31 302 ALA A CA 1
ATOM 2287 C C . ALA A 1 302 ? -23.287 12.508 6.321 1.00 83.31 302 ALA A C 1
ATOM 2289 O O . ALA A 1 302 ? -22.168 12.428 5.814 1.00 83.31 302 ALA A O 1
ATOM 2290 N N . THR A 1 303 ? -24.190 11.526 6.208 1.00 86.06 303 THR A N 1
ATOM 2291 C CA . THR A 1 303 ? -23.922 10.267 5.494 1.00 86.06 303 THR A CA 1
ATOM 2292 C C . THR A 1 303 ? -23.574 10.507 4.027 1.00 86.06 303 THR A C 1
ATOM 2294 O O . THR A 1 303 ? -22.576 9.971 3.546 1.00 86.06 303 THR A O 1
ATOM 2297 N N . LEU A 1 304 ? -24.343 11.339 3.317 1.00 85.56 304 LEU A N 1
ATOM 2298 C CA . LEU A 1 304 ? -24.088 11.646 1.906 1.00 85.56 304 LEU A CA 1
ATOM 2299 C C . LEU A 1 304 ? -22.721 12.303 1.696 1.00 85.56 304 LEU A C 1
ATOM 2301 O O . LEU A 1 304 ? -21.999 11.930 0.773 1.00 85.56 304 LEU A O 1
ATOM 2305 N N . VAL A 1 305 ? -22.327 13.233 2.569 1.00 85.25 305 VAL A N 1
ATOM 2306 C CA . VAL A 1 305 ? -21.007 13.872 2.488 1.00 85.25 305 VAL A CA 1
ATOM 2307 C C . VAL A 1 305 ? -19.888 12.881 2.775 1.00 85.25 305 VAL A C 1
ATOM 2309 O O . VAL A 1 305 ? -18.870 12.907 2.087 1.00 85.25 305 VAL A O 1
ATOM 2312 N N . THR A 1 306 ? -20.056 11.988 3.752 1.00 85.06 306 THR A N 1
ATOM 2313 C CA . THR A 1 306 ? -19.067 10.939 4.022 1.00 85.06 306 THR A CA 1
ATOM 2314 C C . THR A 1 306 ? -18.910 10.004 2.826 1.00 85.06 306 THR A C 1
ATOM 2316 O O . THR A 1 306 ? -17.782 9.724 2.423 1.00 85.06 306 THR A O 1
ATOM 2319 N N . VAL A 1 307 ? -20.013 9.566 2.214 1.00 86.94 307 VAL A N 1
ATOM 2320 C CA . VAL A 1 307 ? -19.974 8.728 1.006 1.00 86.94 307 VAL A CA 1
ATOM 2321 C C . VAL A 1 307 ? -19.285 9.470 -0.139 1.00 86.94 307 VAL A C 1
ATOM 2323 O O . VAL A 1 307 ? -18.368 8.925 -0.750 1.00 86.94 307 VAL A O 1
ATOM 2326 N N . LEU A 1 308 ? -19.654 10.730 -0.390 1.00 86.06 308 LEU A N 1
ATOM 2327 C CA . LEU A 1 308 ? -19.030 11.554 -1.425 1.00 86.06 308 LEU A CA 1
ATOM 2328 C C . LEU A 1 308 ? -17.526 11.730 -1.183 1.00 86.06 308 LEU A C 1
ATOM 2330 O O . LEU A 1 308 ? -16.735 11.592 -2.112 1.00 86.06 308 LEU A O 1
ATOM 2334 N N . PHE A 1 309 ? -17.117 11.980 0.061 1.00 87.44 309 PHE A N 1
ATOM 2335 C CA . PHE A 1 309 ? -15.711 12.088 0.442 1.00 87.44 309 PHE A CA 1
ATOM 2336 C C . PHE A 1 309 ? -14.939 10.802 0.130 1.00 87.44 309 PHE A C 1
ATOM 2338 O O . PHE A 1 309 ? -13.882 10.858 -0.497 1.00 87.44 309 PHE A O 1
ATOM 2345 N N . VAL A 1 310 ? -15.482 9.638 0.501 1.00 88.88 310 VAL A N 1
ATOM 2346 C CA . VAL A 1 310 ? -14.867 8.336 0.198 1.00 88.88 310 VAL A CA 1
ATOM 2347 C C . VAL A 1 310 ? -14.756 8.125 -1.313 1.00 88.88 310 VAL A C 1
ATOM 2349 O O . VAL A 1 310 ? -13.695 7.728 -1.796 1.00 88.88 310 VAL A O 1
ATOM 2352 N N . VAL A 1 311 ? -15.807 8.444 -2.075 1.00 90.12 311 VAL A N 1
ATOM 2353 C CA . VAL A 1 311 ? -15.796 8.345 -3.543 1.00 90.12 311 VAL A CA 1
ATOM 2354 C C . VAL A 1 311 ? -14.712 9.243 -4.143 1.00 90.12 311 VAL A C 1
ATOM 2356 O O . VAL A 1 311 ? -13.928 8.778 -4.967 1.00 90.12 311 VAL A O 1
ATOM 2359 N N . VAL A 1 312 ? -14.596 10.496 -3.696 1.00 89.69 312 VAL A N 1
ATOM 2360 C CA . VAL A 1 312 ? -13.555 11.429 -4.158 1.00 89.69 312 VAL A CA 1
ATOM 2361 C C . VAL A 1 312 ? -12.152 10.908 -3.827 1.00 89.69 312 VAL A C 1
ATOM 2363 O O . VAL A 1 312 ? -11.286 10.910 -4.703 1.00 89.69 312 VAL A O 1
ATOM 2366 N N . CYS A 1 313 ? -11.924 10.388 -2.616 1.00 90.50 313 CYS A N 1
ATOM 2367 C CA . CYS A 1 313 ? -10.655 9.756 -2.235 1.00 90.50 313 CYS A CA 1
ATOM 2368 C C . CYS A 1 313 ? -10.282 8.600 -3.174 1.00 90.50 313 CYS A C 1
ATOM 2370 O O . CYS A 1 313 ? -9.136 8.507 -3.626 1.00 90.50 313 CYS A O 1
ATOM 2372 N N . VAL A 1 314 ? -11.243 7.726 -3.491 1.00 91.44 314 VAL A N 1
ATOM 2373 C CA . VAL A 1 314 ? -11.039 6.585 -4.396 1.00 91.44 314 VAL A CA 1
ATOM 2374 C C . VAL A 1 314 ? -10.743 7.064 -5.816 1.00 91.44 314 VAL A C 1
ATOM 2376 O O . VAL A 1 314 ? -9.769 6.609 -6.417 1.00 91.44 314 VAL A O 1
ATOM 2379 N N . LEU A 1 315 ? -11.519 8.018 -6.337 1.00 92.50 315 LEU A N 1
ATOM 2380 C CA . LEU A 1 315 ? -11.327 8.565 -7.681 1.00 92.50 315 LEU A CA 1
ATOM 2381 C C . LEU A 1 315 ? -9.960 9.234 -7.836 1.00 92.50 315 LEU A C 1
ATOM 2383 O O . LEU A 1 315 ? -9.276 8.981 -8.829 1.00 92.50 315 LEU A O 1
ATOM 2387 N N . ILE A 1 316 ? -9.521 10.030 -6.857 1.00 92.25 316 ILE A N 1
ATOM 2388 C CA . ILE A 1 316 ? -8.195 10.663 -6.885 1.00 92.25 316 ILE A CA 1
ATOM 2389 C C . ILE A 1 316 ? -7.091 9.604 -6.762 1.00 92.25 316 ILE A C 1
ATOM 2391 O O . ILE A 1 316 ? -6.111 9.644 -7.507 1.00 92.25 316 ILE A O 1
ATOM 2395 N N . SER A 1 317 ? -7.257 8.604 -5.894 1.00 91.31 317 SER A N 1
ATOM 2396 C CA . SER A 1 317 ? -6.284 7.513 -5.752 1.00 91.31 317 SER A CA 1
ATOM 2397 C C . SER A 1 317 ? -6.105 6.731 -7.059 1.00 91.31 317 SER A C 1
ATOM 2399 O O . SER A 1 317 ? -4.978 6.506 -7.504 1.00 91.31 317 SER A O 1
ATOM 2401 N N . VAL A 1 318 ? -7.202 6.373 -7.726 1.00 93.19 318 VAL A N 1
ATOM 2402 C CA . VAL A 1 318 ? -7.171 5.665 -9.014 1.00 93.19 318 VAL A CA 1
ATOM 2403 C C . VAL A 1 318 ? -6.641 6.555 -10.138 1.00 93.19 318 VAL A C 1
ATOM 2405 O O . VAL A 1 318 ? -5.861 6.095 -10.967 1.00 93.19 318 VAL A O 1
ATOM 2408 N N . SER A 1 319 ? -7.020 7.832 -10.171 1.00 92.25 319 SER A N 1
ATOM 2409 C CA . SER A 1 319 ? -6.666 8.725 -11.281 1.00 92.25 319 SER A CA 1
ATOM 2410 C C . SER A 1 319 ? -5.250 9.288 -11.173 1.00 92.25 319 SER A C 1
ATOM 2412 O O . SER A 1 319 ? -4.667 9.644 -12.195 1.00 92.25 319 SER A O 1
ATOM 2414 N N . VAL A 1 320 ? -4.685 9.382 -9.965 1.00 93.38 320 VAL A N 1
ATOM 2415 C CA . VAL A 1 320 ? -3.391 10.040 -9.714 1.00 93.38 320 VAL A CA 1
ATOM 2416 C C . VAL A 1 320 ? -2.333 9.078 -9.192 1.00 93.38 320 VAL A C 1
ATOM 2418 O O . VAL A 1 320 ? -1.237 9.005 -9.751 1.00 93.38 320 VAL A O 1
ATOM 2421 N N . VAL A 1 321 ? -2.646 8.298 -8.158 1.00 95.12 321 VAL A N 1
ATOM 2422 C CA . VAL A 1 321 ? -1.654 7.433 -7.498 1.00 95.12 321 VAL A CA 1
ATOM 2423 C C . VAL A 1 321 ? -1.344 6.202 -8.346 1.00 95.12 321 VAL A C 1
ATOM 2425 O O . VAL A 1 321 ? -0.180 5.812 -8.455 1.00 95.12 321 VAL A O 1
ATOM 2428 N N . LEU A 1 322 ? -2.356 5.599 -8.977 1.00 94.81 322 LEU A N 1
ATOM 2429 C CA . LEU A 1 322 ? -2.168 4.387 -9.778 1.00 94.81 322 LEU A CA 1
ATOM 2430 C C . LEU A 1 322 ? -1.267 4.620 -11.013 1.00 94.81 322 LEU A C 1
ATOM 2432 O O . LEU A 1 322 ? -0.272 3.902 -11.132 1.00 94.81 322 LEU A O 1
ATOM 2436 N N . PRO A 1 323 ? -1.489 5.634 -11.879 1.00 94.25 323 PRO A N 1
ATOM 2437 C CA . PRO A 1 323 ? -0.570 5.948 -12.979 1.00 94.25 323 PRO A CA 1
ATOM 2438 C C . PRO A 1 323 ? 0.855 6.247 -12.518 1.00 94.25 323 PRO A C 1
ATOM 2440 O O . PRO A 1 323 ? 1.817 5.791 -13.134 1.00 94.25 323 PRO A O 1
ATOM 2443 N N . ALA A 1 324 ? 1.006 6.999 -11.422 1.00 94.56 324 ALA A N 1
ATOM 2444 C CA . ALA A 1 324 ? 2.315 7.321 -10.865 1.00 94.56 324 ALA A CA 1
ATOM 2445 C C . ALA A 1 324 ? 3.065 6.061 -10.409 1.00 94.56 324 ALA A C 1
ATOM 2447 O O . ALA A 1 324 ? 4.273 5.947 -10.621 1.00 94.56 324 ALA A O 1
ATOM 2448 N N . ARG A 1 325 ? 2.344 5.092 -9.835 1.00 95.25 325 ARG A N 1
ATOM 2449 C CA . ARG A 1 325 ? 2.902 3.806 -9.410 1.00 95.25 325 ARG A CA 1
ATOM 2450 C C . ARG A 1 325 ? 3.311 2.934 -10.595 1.00 95.25 325 ARG A C 1
ATOM 2452 O O . ARG A 1 325 ? 4.406 2.375 -10.568 1.00 95.25 325 ARG A O 1
ATOM 2459 N N . ILE A 1 326 ? 2.479 2.852 -11.635 1.00 94.50 326 ILE A N 1
ATOM 2460 C CA . ILE A 1 326 ? 2.814 2.121 -12.869 1.00 94.50 326 ILE A CA 1
ATOM 2461 C C . ILE A 1 326 ? 4.075 2.728 -13.492 1.00 94.50 326 ILE A C 1
ATOM 2463 O O . ILE A 1 326 ? 5.038 2.019 -13.757 1.00 94.50 326 ILE A O 1
ATOM 2467 N N . ALA A 1 327 ? 4.127 4.054 -13.644 1.00 91.69 327 ALA A N 1
ATOM 2468 C CA . ALA A 1 327 ? 5.298 4.725 -14.203 1.00 91.69 327 ALA A CA 1
ATOM 2469 C C . ALA A 1 327 ? 6.573 4.454 -13.382 1.00 91.69 327 ALA A C 1
ATOM 2471 O O . ALA A 1 327 ? 7.615 4.132 -13.950 1.00 91.69 327 ALA A O 1
ATOM 2472 N N . ARG A 1 328 ? 6.492 4.541 -12.045 1.00 93.75 328 ARG A N 1
ATOM 2473 C CA . ARG A 1 328 ? 7.629 4.268 -11.153 1.00 93.75 328 ARG A CA 1
ATOM 2474 C C . ARG A 1 328 ? 8.130 2.836 -11.283 1.00 93.75 328 ARG A C 1
ATOM 2476 O O . ARG A 1 328 ? 9.323 2.641 -11.467 1.00 93.75 328 ARG A O 1
ATOM 2483 N N . THR A 1 329 ? 7.235 1.856 -11.195 1.00 94.56 329 THR A N 1
ATOM 2484 C CA . THR A 1 329 ? 7.610 0.436 -11.271 1.00 94.56 329 THR A CA 1
ATOM 2485 C C . THR A 1 329 ? 8.241 0.100 -12.615 1.00 94.56 329 THR A C 1
ATOM 2487 O O . THR A 1 329 ? 9.290 -0.536 -12.630 1.00 94.56 329 THR A O 1
ATOM 2490 N N . ARG A 1 330 ? 7.698 0.610 -13.730 1.00 91.69 330 ARG A N 1
ATOM 2491 C CA . ARG A 1 330 ? 8.303 0.412 -15.054 1.00 91.69 330 ARG A CA 1
ATOM 2492 C C . ARG A 1 330 ? 9.717 1.009 -15.133 1.00 91.69 330 ARG A C 1
ATOM 2494 O O . ARG A 1 330 ? 10.641 0.300 -15.525 1.00 91.69 330 ARG A O 1
ATOM 2501 N N . ILE A 1 331 ? 9.915 2.261 -14.697 1.00 89.56 331 ILE A N 1
ATOM 2502 C CA . ILE A 1 331 ? 11.244 2.924 -14.661 1.00 89.56 331 ILE A CA 1
ATOM 2503 C C . ILE A 1 331 ? 12.228 2.172 -13.774 1.00 89.56 331 ILE A C 1
ATOM 2505 O O . ILE A 1 331 ? 13.387 1.999 -14.131 1.00 89.56 331 ILE A O 1
ATOM 2509 N N . GLU A 1 332 ? 11.782 1.690 -12.621 1.00 92.69 332 GLU A N 1
ATOM 2510 C CA . GLU A 1 332 ? 12.630 0.869 -11.766 1.00 92.69 332 GLU A CA 1
ATOM 2511 C C . GLU A 1 332 ? 13.026 -0.423 -12.489 1.00 92.69 332 GLU A C 1
ATOM 2513 O O . GLU A 1 332 ? 14.206 -0.759 -12.518 1.00 92.69 332 GLU A O 1
ATOM 2518 N N . THR A 1 333 ? 12.098 -1.106 -13.163 1.00 91.75 333 THR A N 1
ATOM 2519 C CA . THR A 1 333 ? 12.424 -2.340 -13.894 1.00 91.75 333 THR A CA 1
ATOM 2520 C C . THR A 1 333 ? 13.316 -2.160 -15.107 1.00 91.75 333 THR A C 1
ATOM 2522 O O . THR A 1 333 ? 14.083 -3.066 -15.408 1.00 91.75 333 THR A O 1
ATOM 2525 N N . SER A 1 334 ? 13.297 -1.015 -15.781 1.00 89.38 334 SER A N 1
ATOM 2526 C CA . SER A 1 334 ? 14.224 -0.781 -16.893 1.00 89.38 334 SER A CA 1
ATOM 2527 C C . SER A 1 334 ? 15.655 -0.515 -16.445 1.00 89.38 334 SER A C 1
ATOM 2529 O O . SER A 1 334 ? 16.578 -0.561 -17.250 1.00 89.38 334 SER A O 1
ATOM 2531 N N . LEU A 1 335 ? 15.858 -0.220 -15.158 1.00 88.62 335 LEU A N 1
ATOM 2532 C CA . LEU A 1 335 ? 17.189 -0.162 -14.561 1.00 88.62 335 LEU A CA 1
ATOM 2533 C C . LEU A 1 335 ? 17.735 -1.555 -14.224 1.00 88.62 335 LEU A C 1
ATOM 2535 O O . LEU A 1 335 ? 18.882 -1.658 -13.786 1.00 88.62 335 LEU A O 1
ATOM 2539 N N . LEU A 1 336 ? 16.936 -2.613 -14.400 1.00 88.75 336 LEU A N 1
ATOM 2540 C CA . LEU A 1 336 ? 17.403 -3.984 -14.255 1.00 88.75 336 LEU A CA 1
ATOM 2541 C C . LEU A 1 336 ? 18.439 -4.295 -15.345 1.00 88.75 336 LEU A C 1
ATOM 2543 O O . LEU A 1 336 ? 18.299 -3.883 -16.494 1.00 88.75 336 LEU A O 1
ATOM 2547 N N . LEU A 1 337 ? 19.497 -5.016 -14.970 1.00 84.50 337 LEU A N 1
ATOM 2548 C CA . LEU A 1 337 ? 20.564 -5.411 -15.891 1.00 84.50 337 LEU A CA 1
ATOM 2549 C C . LEU A 1 337 ? 20.013 -6.281 -17.023 1.00 84.50 337 LEU A C 1
ATOM 2551 O O . LEU A 1 337 ? 19.196 -7.170 -16.787 1.00 84.50 337 LEU A O 1
ATOM 2555 N N . GLU A 1 338 ? 20.521 -6.070 -18.236 1.00 82.25 338 GLU A N 1
ATOM 2556 C CA . GLU A 1 338 ? 20.012 -6.774 -19.413 1.00 82.25 338 GLU A CA 1
ATOM 2557 C C . GLU A 1 338 ? 20.248 -8.287 -19.371 1.00 82.25 338 GLU A C 1
ATOM 2559 O O . GLU A 1 338 ? 19.450 -9.057 -19.906 1.00 82.25 338 GLU A O 1
ATOM 2564 N N . THR A 1 339 ? 21.299 -8.698 -18.664 1.00 81.94 339 THR A N 1
ATOM 2565 C CA . THR A 1 339 ? 21.709 -10.091 -18.467 1.00 81.94 339 THR A CA 1
ATOM 2566 C C . THR A 1 339 ? 20.804 -10.880 -17.526 1.00 81.94 339 THR A C 1
ATOM 2568 O O . THR A 1 339 ? 21.003 -12.077 -17.375 1.00 81.94 339 THR A O 1
ATOM 2571 N N . VAL A 1 340 ? 19.864 -10.226 -16.839 1.00 85.19 340 VAL A N 1
ATOM 2572 C CA . VAL A 1 340 ? 18.980 -10.878 -15.871 1.00 85.19 340 VAL A CA 1
ATOM 2573 C C . VAL A 1 340 ? 17.636 -11.154 -16.530 1.00 85.19 340 VAL A C 1
ATOM 2575 O O . VAL A 1 340 ? 16.945 -10.219 -16.946 1.00 85.19 340 VAL A O 1
ATOM 2578 N N . SER A 1 341 ? 17.247 -12.426 -16.594 1.00 87.25 341 SER A N 1
ATOM 2579 C CA . SER A 1 341 ? 15.919 -12.821 -17.063 1.00 87.25 341 SER A CA 1
ATOM 2580 C C . SER A 1 341 ? 14.807 -12.388 -16.096 1.00 87.25 341 SER A C 1
ATOM 2582 O O . SER A 1 341 ? 14.985 -12.237 -14.879 1.00 87.25 341 SER A O 1
ATOM 2584 N N . THR A 1 342 ? 13.633 -12.126 -16.660 1.00 90.81 342 THR A N 1
ATOM 2585 C CA . THR A 1 342 ? 12.445 -11.649 -15.949 1.00 90.81 342 THR A CA 1
ATOM 2586 C C . THR A 1 342 ? 11.306 -12.641 -16.115 1.00 90.81 342 THR A C 1
ATOM 2588 O O . THR A 1 342 ? 11.164 -13.256 -17.166 1.00 90.81 342 THR A O 1
ATOM 2591 N N . ILE A 1 343 ? 10.465 -12.765 -15.087 1.00 90.75 343 ILE A N 1
ATOM 2592 C CA . ILE A 1 343 ? 9.315 -13.692 -15.077 1.00 90.75 343 ILE A CA 1
ATOM 2593 C C . ILE A 1 343 ? 8.327 -13.363 -16.200 1.00 90.75 343 ILE A C 1
ATOM 2595 O O . ILE A 1 343 ? 7.691 -14.230 -16.786 1.00 90.75 343 ILE A O 1
ATOM 2599 N N . VAL A 1 344 ? 8.182 -12.071 -16.467 1.00 90.50 344 VAL A N 1
ATOM 2600 C CA . VAL A 1 344 ? 7.262 -11.515 -17.448 1.00 90.50 344 VAL A CA 1
ATOM 2601 C C . VAL A 1 344 ? 8.086 -10.750 -18.483 1.00 90.50 344 VAL A C 1
ATOM 2603 O O . VAL A 1 344 ? 9.090 -10.139 -18.098 1.00 90.50 344 VAL A O 1
ATOM 2606 N N . PRO A 1 345 ? 7.706 -10.755 -19.774 1.00 88.75 345 PRO A N 1
ATOM 2607 C CA . PRO A 1 345 ? 8.365 -9.932 -20.782 1.00 88.75 345 PRO A CA 1
ATOM 2608 C C . PRO A 1 345 ? 8.269 -8.449 -20.402 1.00 88.75 345 PRO A C 1
ATOM 2610 O O . PRO A 1 345 ? 7.183 -7.865 -20.345 1.00 88.75 345 PRO A O 1
ATOM 2613 N N . VAL A 1 346 ? 9.426 -7.855 -20.108 1.00 86.44 346 VAL A N 1
ATOM 2614 C CA . VAL A 1 346 ? 9.557 -6.443 -19.742 1.00 86.44 346 VAL A CA 1
ATOM 2615 C C . VAL A 1 346 ? 9.951 -5.639 -20.970 1.00 86.44 346 VAL A C 1
ATOM 2617 O O . VAL A 1 346 ? 10.971 -5.923 -21.596 1.00 86.44 346 VAL A O 1
ATOM 2620 N N . ASP A 1 347 ? 9.202 -4.581 -21.263 1.00 79.75 347 ASP A N 1
ATOM 2621 C CA . ASP A 1 347 ? 9.651 -3.557 -22.207 1.00 79.75 347 ASP A CA 1
ATOM 2622 C C . ASP A 1 347 ? 10.712 -2.674 -21.536 1.00 79.75 347 ASP A C 1
ATOM 2624 O O . ASP A 1 347 ? 10.404 -1.773 -20.754 1.00 79.75 347 ASP A O 1
ATOM 2628 N N . ARG A 1 348 ? 11.984 -2.961 -21.830 1.00 75.00 348 ARG A N 1
ATOM 2629 C CA . ARG A 1 348 ? 13.136 -2.221 -21.291 1.00 75.00 348 ARG A CA 1
ATOM 2630 C C . ARG A 1 348 ? 13.329 -0.850 -21.952 1.00 75.00 348 ARG A C 1
ATOM 2632 O O . ARG A 1 348 ? 13.966 0.013 -21.356 1.00 75.00 348 ARG A O 1
ATOM 2639 N N . THR A 1 349 ? 12.766 -0.639 -23.145 1.00 69.69 349 THR A N 1
ATOM 2640 C CA . THR A 1 349 ? 12.944 0.588 -23.948 1.00 69.69 349 THR A CA 1
ATOM 2641 C C . THR A 1 349 ? 11.806 1.600 -23.771 1.00 69.69 349 THR A C 1
ATOM 2643 O O . THR A 1 349 ? 11.938 2.760 -24.166 1.00 69.69 349 THR A O 1
ATOM 2646 N N . PHE A 1 350 ? 10.687 1.192 -23.157 1.00 66.81 350 PHE A N 1
ATOM 2647 C CA . PHE A 1 350 ? 9.433 1.960 -23.045 1.00 66.81 350 PHE A CA 1
ATOM 2648 C C . PHE A 1 350 ? 8.875 2.386 -24.405 1.00 66.81 350 PHE A C 1
ATOM 2650 O O . PHE A 1 350 ? 8.363 3.505 -24.566 1.00 66.81 350 PHE A O 1
ATOM 2657 N N . GLY A 1 351 ? 9.037 1.525 -25.408 1.00 61.44 351 GLY A N 1
ATOM 2658 C CA . GLY A 1 351 ? 8.805 1.861 -26.808 1.00 61.44 351 GLY A CA 1
ATOM 2659 C C . GLY A 1 351 ? 9.679 3.029 -27.272 1.00 61.44 351 GLY A C 1
ATOM 2660 O O . GLY A 1 351 ? 9.153 3.998 -27.818 1.00 61.44 351 GLY A O 1
ATOM 2661 N N . GLY A 1 352 ? 10.982 2.979 -26.968 1.00 61.31 352 GLY A N 1
ATOM 2662 C CA . GLY A 1 352 ? 11.985 3.994 -27.331 1.00 61.31 352 GLY A CA 1
ATOM 2663 C C . GLY A 1 352 ? 11.938 5.302 -26.528 1.00 61.31 352 GLY A C 1
ATOM 2664 O O . GLY A 1 352 ? 12.530 6.297 -26.936 1.00 61.31 352 GLY A O 1
ATOM 2665 N N . ARG A 1 353 ? 11.211 5.353 -25.402 1.00 61.00 353 ARG A N 1
ATOM 2666 C CA . ARG A 1 353 ? 10.990 6.597 -24.627 1.00 61.00 353 ARG A CA 1
ATOM 2667 C C . ARG A 1 353 ? 11.940 6.789 -23.449 1.00 61.00 353 ARG A C 1
ATOM 2669 O O . ARG A 1 353 ? 11.995 7.887 -22.895 1.00 61.00 353 ARG A O 1
ATOM 2676 N N . VAL A 1 354 ? 12.660 5.745 -23.054 1.00 59.62 354 VAL A N 1
ATOM 2677 C CA . VAL A 1 354 ? 13.698 5.805 -22.016 1.00 59.62 354 VAL A CA 1
ATOM 2678 C C . VAL A 1 354 ? 14.944 5.136 -22.575 1.00 59.62 354 VAL A C 1
ATOM 2680 O O . VAL A 1 354 ? 15.410 4.118 -22.074 1.00 59.62 354 VAL A O 1
ATOM 2683 N N . ASP A 1 355 ? 15.468 5.689 -23.662 1.00 55.91 355 ASP A N 1
ATOM 2684 C CA . ASP A 1 355 ? 16.792 5.293 -24.112 1.00 55.91 355 ASP A CA 1
ATOM 2685 C C . ASP A 1 355 ? 17.817 5.925 -23.164 1.00 55.91 355 ASP A C 1
ATOM 2687 O O . ASP A 1 355 ? 17.860 7.147 -22.999 1.00 55.91 355 ASP A O 1
ATOM 2691 N N . ARG A 1 356 ? 18.639 5.105 -22.497 1.00 53.81 356 ARG A N 1
ATOM 2692 C CA . ARG A 1 356 ? 19.705 5.590 -21.592 1.00 53.81 356 ARG A CA 1
ATOM 2693 C C . ARG A 1 356 ? 20.757 6.415 -22.360 1.00 53.81 356 ARG A C 1
ATOM 2695 O O . ARG A 1 356 ? 21.513 7.172 -21.752 1.00 53.81 356 ARG A O 1
ATOM 2702 N N . THR A 1 357 ? 20.783 6.246 -23.680 1.00 49.16 357 THR A N 1
ATOM 2703 C CA . THR A 1 357 ? 21.721 6.799 -24.662 1.00 49.16 357 THR A CA 1
ATOM 2704 C C . THR A 1 357 ? 21.186 8.033 -25.391 1.00 49.16 357 THR A C 1
ATOM 2706 O O . THR A 1 357 ? 21.987 8.890 -25.760 1.00 49.16 357 THR A O 1
ATOM 2709 N N . GLN A 1 358 ? 19.867 8.186 -25.569 1.00 49.62 358 GLN A N 1
ATOM 2710 C CA . GLN A 1 358 ? 19.313 9.382 -26.208 1.00 49.62 358 GLN A CA 1
ATOM 2711 C C . GLN A 1 358 ? 19.286 10.550 -25.224 1.00 49.62 358 GLN A C 1
ATOM 2713 O O . GLN A 1 358 ? 18.604 10.535 -24.197 1.00 49.62 358 GLN A O 1
ATOM 2718 N N . SER A 1 359 ? 20.020 11.603 -25.575 1.00 49.47 359 SER A N 1
ATOM 2719 C CA . SER A 1 359 ? 20.073 12.889 -24.886 1.00 49.47 359 SER A CA 1
ATOM 2720 C C . SER A 1 359 ? 18.762 13.671 -25.044 1.00 49.47 359 SER A C 1
ATOM 2722 O O . SER A 1 359 ? 18.720 14.783 -25.568 1.00 49.47 359 SER A O 1
ATOM 2724 N N . LEU A 1 360 ? 17.647 13.125 -24.553 1.00 60.34 360 LEU A N 1
ATOM 2725 C CA . LEU A 1 360 ? 16.484 13.953 -24.260 1.00 60.34 360 LEU A CA 1
ATOM 2726 C C . LEU A 1 360 ? 16.951 15.078 -23.334 1.00 60.34 360 LEU A C 1
ATOM 2728 O O . LEU A 1 360 ? 17.477 14.818 -22.249 1.00 60.34 360 LEU A O 1
ATOM 2732 N N . ALA A 1 361 ? 16.778 16.327 -23.778 1.00 72.50 361 ALA A N 1
ATOM 2733 C CA . ALA A 1 361 ? 17.090 17.495 -22.967 1.00 72.50 361 ALA A CA 1
ATOM 2734 C C . ALA A 1 361 ? 16.491 17.296 -21.568 1.00 72.50 361 ALA A C 1
ATOM 2736 O O . ALA A 1 361 ? 15.299 16.995 -21.447 1.00 72.50 361 ALA A O 1
ATOM 2737 N N . TRP A 1 362 ? 17.313 17.437 -20.524 1.00 71.44 362 TRP A N 1
ATOM 2738 C CA . TRP A 1 362 ? 16.951 17.103 -19.140 1.00 71.44 362 TRP A CA 1
ATOM 2739 C C . TRP A 1 362 ? 15.591 17.690 -18.725 1.00 71.44 362 TRP A C 1
ATOM 2741 O O . TRP A 1 362 ? 14.780 17.012 -18.101 1.00 71.44 362 TRP A O 1
ATOM 2751 N N . TRP A 1 363 ? 15.272 18.905 -19.176 1.00 71.25 363 TRP A N 1
ATOM 2752 C CA . TRP A 1 363 ? 13.975 19.548 -18.953 1.00 71.25 363 TRP A CA 1
ATOM 2753 C C . TRP A 1 363 ? 12.777 18.813 -19.568 1.00 71.25 363 TRP A C 1
ATOM 2755 O O . TRP A 1 363 ? 11.736 18.718 -18.924 1.00 71.25 363 TRP A O 1
ATOM 2765 N N . ARG A 1 364 ? 12.902 18.241 -20.775 1.00 75.31 364 ARG A N 1
ATOM 2766 C CA . ARG A 1 364 ? 11.843 17.411 -21.386 1.00 75.31 364 ARG A CA 1
ATOM 2767 C C . ARG A 1 364 ? 11.651 16.118 -20.605 1.00 75.31 364 ARG A C 1
ATOM 2769 O O . ARG A 1 364 ? 10.515 15.694 -20.408 1.00 75.31 364 ARG A O 1
ATOM 2776 N N . PHE A 1 365 ? 12.746 15.525 -20.128 1.00 71.56 365 PHE A N 1
ATOM 2777 C CA . PHE A 1 365 ? 12.695 14.350 -19.264 1.00 71.56 365 PHE A CA 1
ATOM 2778 C C . PHE A 1 365 ? 11.968 14.670 -17.950 1.00 71.56 365 PHE A C 1
ATOM 2780 O O . PHE A 1 365 ? 11.019 13.971 -17.603 1.00 71.56 365 PHE A O 1
ATOM 2787 N N . VAL A 1 366 ? 12.318 15.776 -17.285 1.00 73.56 366 VAL A N 1
ATOM 2788 C CA . VAL A 1 366 ? 11.643 16.254 -16.068 1.00 73.56 366 VAL A CA 1
ATOM 2789 C C . VAL A 1 366 ? 10.167 16.555 -16.325 1.00 73.56 366 VAL A C 1
ATOM 2791 O O . VAL A 1 366 ? 9.322 16.046 -15.598 1.00 73.56 366 VAL A O 1
ATOM 2794 N N . ALA A 1 367 ? 9.817 17.300 -17.375 1.00 71.44 367 ALA A N 1
ATOM 2795 C CA . ALA A 1 367 ? 8.425 17.624 -17.694 1.00 71.44 367 ALA A CA 1
ATOM 2796 C C . ALA A 1 367 ? 7.581 16.366 -17.966 1.00 71.44 367 ALA A C 1
ATOM 2798 O O . ALA A 1 367 ? 6.449 16.249 -17.487 1.00 71.44 367 ALA A O 1
ATOM 2799 N N . LEU A 1 368 ? 8.150 15.383 -18.672 1.00 73.25 368 LEU A N 1
ATOM 2800 C CA . LEU A 1 368 ? 7.500 14.101 -18.930 1.00 73.25 368 LEU A CA 1
ATOM 2801 C C . LEU A 1 368 ? 7.355 13.251 -17.659 1.00 73.25 368 LEU A C 1
ATOM 2803 O O . LEU A 1 368 ? 6.380 12.510 -17.552 1.00 73.25 368 LEU A O 1
ATOM 2807 N N . HIS A 1 369 ? 8.288 13.350 -16.705 1.00 70.50 369 HIS A N 1
ATOM 2808 C CA . HIS A 1 369 ? 8.355 12.509 -15.501 1.00 70.50 369 HIS A CA 1
ATOM 2809 C C . HIS A 1 369 ? 7.777 13.148 -14.228 1.00 70.50 369 HIS A C 1
ATOM 2811 O O . HIS A 1 369 ? 7.455 12.426 -13.290 1.00 70.50 369 HIS A O 1
ATOM 2817 N N . LEU A 1 370 ? 7.563 14.461 -14.190 1.00 74.62 370 LEU A N 1
ATOM 2818 C CA . LEU A 1 370 ? 6.814 15.144 -13.126 1.00 74.62 370 LEU A CA 1
ATOM 2819 C C . LEU A 1 370 ? 5.368 15.406 -13.532 1.00 74.62 370 LEU A C 1
ATOM 2821 O O . LEU A 1 370 ? 4.483 15.362 -12.684 1.00 74.62 370 LEU A O 1
ATOM 2825 N N . GLY A 1 371 ? 5.109 15.645 -14.820 1.00 77.56 371 GLY A N 1
ATOM 2826 C CA . GLY A 1 371 ? 3.771 15.961 -15.298 1.00 77.56 371 GLY A CA 1
ATOM 2827 C C . GLY A 1 371 ? 2.786 14.815 -15.061 1.00 77.56 371 GLY A C 1
ATOM 2828 O O . GLY A 1 371 ? 3.100 13.648 -15.324 1.00 77.56 371 GLY A O 1
ATOM 2829 N N . PHE A 1 372 ? 1.573 15.163 -14.624 1.00 76.94 372 PHE A N 1
ATOM 2830 C CA . PHE A 1 372 ? 0.449 14.235 -14.466 1.00 76.94 372 PHE A CA 1
ATOM 2831 C C . PHE A 1 372 ? 0.095 13.549 -15.793 1.00 76.94 372 PHE A C 1
ATOM 2833 O O . PHE A 1 372 ? 0.069 12.324 -15.891 1.00 76.94 372 PHE A O 1
ATOM 2840 N N . VAL A 1 373 ? -0.062 14.348 -16.855 1.00 83.31 373 VAL A N 1
ATOM 2841 C CA . VAL A 1 373 ? -0.302 13.860 -18.224 1.00 83.31 373 VAL A CA 1
ATOM 2842 C C . VAL A 1 373 ? 0.869 13.010 -18.722 1.00 83.31 373 VAL A C 1
ATOM 2844 O O . VAL A 1 373 ? 0.677 12.045 -19.459 1.00 83.31 373 VAL A O 1
ATOM 2847 N N . GLY A 1 374 ? 2.088 13.338 -18.287 1.00 78.00 374 GLY A N 1
ATOM 2848 C CA . GLY A 1 374 ? 3.285 12.575 -18.609 1.00 78.00 374 GLY A CA 1
ATOM 2849 C C . GLY A 1 374 ? 3.209 11.131 -18.116 1.00 78.00 374 GLY A C 1
ATOM 2850 O O . GLY A 1 374 ? 3.586 10.234 -18.858 1.00 78.00 374 GLY A O 1
ATOM 2851 N N . ALA A 1 375 ? 2.635 10.879 -16.930 1.00 80.44 375 ALA A N 1
ATOM 2852 C CA . ALA A 1 375 ? 2.489 9.526 -16.387 1.00 80.44 375 ALA A CA 1
ATOM 2853 C C . ALA A 1 375 ? 1.620 8.637 -17.289 1.00 80.44 375 ALA A C 1
ATOM 2855 O O . ALA A 1 375 ? 2.037 7.539 -17.646 1.00 80.44 375 ALA A O 1
ATOM 2856 N N . TYR A 1 376 ? 0.469 9.139 -17.739 1.00 85.56 376 TYR A N 1
ATOM 2857 C CA . TYR A 1 376 ? -0.422 8.411 -18.651 1.00 85.56 376 TYR A CA 1
ATOM 2858 C C . TYR A 1 376 ? 0.204 8.112 -20.015 1.00 85.56 376 TYR A C 1
ATOM 2860 O O . TYR A 1 376 ? -0.200 7.163 -20.676 1.00 85.56 376 TYR A O 1
ATOM 2868 N N . LYS A 1 377 ? 1.200 8.897 -20.438 1.00 83.62 377 LYS A N 1
ATOM 2869 C CA . LYS A 1 377 ? 1.939 8.654 -21.684 1.00 83.62 377 LYS A CA 1
ATOM 2870 C C . LYS A 1 377 ? 3.027 7.581 -21.544 1.00 83.62 377 LYS A C 1
ATOM 2872 O O . LYS A 1 377 ? 3.580 7.169 -22.558 1.00 83.62 377 LYS A O 1
ATOM 2877 N N . THR A 1 378 ? 3.348 7.133 -20.324 1.00 78.75 378 THR A N 1
ATOM 2878 C CA . THR A 1 378 ? 4.406 6.128 -20.086 1.00 78.75 378 THR A CA 1
ATOM 2879 C C . THR A 1 378 ? 3.944 4.678 -20.210 1.00 78.75 378 THR A C 1
ATOM 2881 O O . THR A 1 378 ? 4.784 3.782 -20.192 1.00 78.75 378 THR A O 1
ATOM 2884 N N . PHE A 1 379 ? 2.642 4.412 -20.318 1.00 86.38 379 PHE A N 1
ATOM 2885 C CA . PHE A 1 379 ? 2.097 3.058 -20.415 1.00 86.38 379 PHE A CA 1
ATOM 2886 C C . PHE A 1 379 ? 0.914 3.002 -21.379 1.00 86.38 379 PHE A C 1
ATOM 2888 O O . PHE A 1 379 ? 0.240 4.004 -21.611 1.00 86.38 379 PHE A O 1
ATOM 2895 N N . ASP A 1 380 ? 0.647 1.817 -21.924 1.00 88.62 380 ASP A N 1
ATOM 2896 C CA . ASP A 1 380 ? -0.531 1.605 -22.755 1.00 88.62 380 ASP A CA 1
ATOM 2897 C C . ASP A 1 380 ? -1.817 1.527 -21.910 1.00 88.62 380 ASP A C 1
ATOM 2899 O O . ASP A 1 380 ? -1.830 1.069 -20.760 1.00 88.62 380 ASP A O 1
ATOM 2903 N N . ARG A 1 381 ? -2.944 1.933 -22.504 1.00 89.94 381 ARG A N 1
ATOM 2904 C CA . ARG A 1 381 ? -4.268 1.851 -21.875 1.00 89.94 381 ARG A CA 1
ATOM 2905 C C . ARG A 1 381 ? -4.630 0.413 -21.493 1.00 89.94 381 ARG A C 1
ATOM 2907 O O . ARG A 1 381 ? -5.354 0.227 -20.514 1.00 89.94 381 ARG A O 1
ATOM 2914 N N . ALA A 1 382 ? -4.142 -0.606 -22.210 1.00 90.62 382 ALA A N 1
ATOM 2915 C CA . ALA A 1 382 ? -4.370 -1.997 -21.829 1.00 90.62 382 ALA A CA 1
ATOM 2916 C C . ALA A 1 382 ? -3.690 -2.342 -20.496 1.00 90.62 382 ALA A C 1
ATOM 2918 O O . ALA A 1 382 ? -4.341 -2.927 -19.627 1.00 90.62 382 ALA A O 1
ATOM 2919 N N . THR A 1 383 ? -2.436 -1.924 -20.297 1.00 90.56 383 THR A N 1
ATOM 2920 C CA . THR A 1 383 ? -1.709 -2.083 -19.025 1.00 90.56 383 THR A CA 1
ATOM 2921 C C . THR A 1 383 ? -2.446 -1.389 -17.883 1.00 90.56 383 THR A C 1
ATOM 2923 O O . THR A 1 383 ? -2.654 -1.992 -16.831 1.00 90.56 383 THR A O 1
ATOM 2926 N N . PHE A 1 384 ? -2.953 -0.172 -18.110 1.00 92.81 384 PHE A N 1
ATOM 2927 C CA . PHE A 1 384 ? -3.751 0.542 -17.108 1.00 92.81 384 PHE A CA 1
ATOM 2928 C C . PHE A 1 384 ? -5.017 -0.213 -16.705 1.00 92.81 384 PHE A C 1
ATOM 2930 O O . PHE A 1 384 ? -5.286 -0.370 -15.518 1.00 92.81 384 PHE A O 1
ATOM 2937 N N . ARG A 1 385 ? -5.786 -0.728 -17.674 1.00 94.75 385 ARG A N 1
ATOM 2938 C CA . ARG A 1 385 ? -7.003 -1.506 -17.385 1.00 94.75 385 ARG A CA 1
ATOM 2939 C C . ARG A 1 385 ? -6.695 -2.784 -16.605 1.00 94.75 385 ARG A C 1
ATOM 2941 O O . ARG A 1 385 ? -7.444 -3.119 -15.688 1.00 94.75 385 ARG A O 1
ATOM 2948 N N . ARG A 1 386 ? -5.599 -3.484 -16.929 1.00 93.88 386 ARG A N 1
ATOM 2949 C CA . ARG A 1 386 ? -5.156 -4.667 -16.167 1.00 93.88 386 ARG A CA 1
ATOM 2950 C C . ARG A 1 386 ? -4.775 -4.291 -14.734 1.00 93.88 386 ARG A C 1
ATOM 2952 O O . ARG A 1 386 ? -5.253 -4.929 -13.797 1.00 93.88 386 ARG A O 1
ATOM 2959 N N . ALA A 1 387 ? -3.990 -3.229 -14.557 1.00 94.19 387 ALA A N 1
ATOM 2960 C CA . ALA A 1 387 ? -3.587 -2.738 -13.240 1.00 94.19 387 ALA A CA 1
ATOM 2961 C C . ALA A 1 387 ? -4.794 -2.283 -12.404 1.00 94.19 387 ALA A C 1
ATOM 2963 O O . ALA A 1 387 ? -4.902 -2.639 -11.232 1.00 94.19 387 ALA A O 1
ATOM 2964 N N . LEU A 1 388 ? -5.744 -1.570 -13.018 1.00 95.56 388 LEU A N 1
ATOM 2965 C CA . LEU A 1 388 ? -6.991 -1.151 -12.382 1.00 95.56 388 LEU A CA 1
ATOM 2966 C C . LEU A 1 388 ? -7.828 -2.353 -11.936 1.00 95.56 388 LEU A C 1
ATOM 2968 O O . LEU A 1 388 ? -8.330 -2.358 -10.818 1.00 95.56 388 LEU A O 1
ATOM 2972 N N . LYS A 1 389 ? -7.942 -3.392 -12.772 1.00 95.88 389 LYS A N 1
ATOM 2973 C CA . LYS A 1 389 ? -8.645 -4.635 -12.421 1.00 95.88 389 LYS A CA 1
ATOM 2974 C C . LYS A 1 389 ? -8.013 -5.317 -11.207 1.00 95.88 389 LYS A C 1
ATOM 2976 O O . LYS A 1 389 ? -8.730 -5.723 -10.299 1.00 95.88 389 LYS A O 1
ATOM 2981 N N . VAL A 1 390 ? -6.685 -5.431 -11.176 1.00 95.44 390 VAL A N 1
ATOM 2982 C CA . VAL A 1 390 ? -5.949 -6.024 -10.045 1.00 95.44 390 VAL A CA 1
ATOM 2983 C C . VAL A 1 390 ? -6.156 -5.199 -8.779 1.00 95.44 390 VAL A C 1
ATOM 2985 O O . VAL A 1 390 ? -6.470 -5.760 -7.733 1.00 95.44 390 VAL A O 1
ATOM 2988 N N . TRP A 1 391 ? -6.063 -3.873 -8.885 1.00 95.38 391 TRP A N 1
ATOM 2989 C CA . TRP A 1 391 ? -6.286 -2.969 -7.762 1.00 95.38 391 TRP A CA 1
ATOM 2990 C C . TRP A 1 391 ? -7.726 -3.026 -7.239 1.00 95.38 391 TRP A C 1
ATOM 2992 O O . TRP A 1 391 ? -7.922 -3.073 -6.030 1.00 95.38 391 TRP A O 1
ATOM 3002 N N . ALA A 1 392 ? -8.724 -3.086 -8.123 1.00 95.62 392 ALA A N 1
ATOM 3003 C CA . ALA A 1 392 ? -10.129 -3.211 -7.744 1.00 95.62 392 ALA A CA 1
ATOM 3004 C C . ALA A 1 392 ? -10.408 -4.538 -7.021 1.00 95.62 392 ALA A C 1
ATOM 3006 O O . ALA A 1 392 ? -11.086 -4.549 -5.997 1.00 95.62 392 ALA A O 1
ATOM 3007 N N . VAL A 1 393 ? -9.846 -5.652 -7.509 1.00 96.06 393 VAL A N 1
ATOM 3008 C CA . VAL A 1 393 ? -9.957 -6.953 -6.829 1.00 96.06 393 VAL A CA 1
ATOM 3009 C C . VAL A 1 393 ? -9.270 -6.914 -5.468 1.00 96.06 393 VAL A C 1
ATOM 3011 O O . VAL A 1 393 ? -9.873 -7.330 -4.485 1.00 96.06 393 VAL A O 1
ATOM 3014 N N . TYR A 1 394 ? -8.048 -6.381 -5.389 1.00 95.38 394 TYR A N 1
ATOM 3015 C CA . TYR A 1 394 ? -7.355 -6.178 -4.116 1.00 95.38 394 TYR A CA 1
ATOM 3016 C C . TYR A 1 394 ? -8.207 -5.356 -3.143 1.00 95.38 394 TYR A C 1
ATOM 3018 O O . TYR A 1 394 ? -8.411 -5.783 -2.013 1.00 95.38 394 TYR A O 1
ATOM 3026 N N . PHE A 1 395 ? -8.750 -4.222 -3.593 1.00 94.00 395 PHE A N 1
ATOM 3027 C CA . PHE A 1 395 ? -9.575 -3.343 -2.773 1.00 94.00 395 PHE A CA 1
ATOM 3028 C C . PHE A 1 395 ? -10.812 -4.066 -2.231 1.00 94.00 395 PHE A C 1
ATOM 3030 O O . PHE A 1 395 ? -11.072 -3.999 -1.036 1.00 94.00 395 PHE A O 1
ATOM 3037 N N . LEU A 1 396 ? -11.537 -4.811 -3.073 1.00 96.12 396 LEU A N 1
ATOM 3038 C CA . LEU A 1 396 ? -12.709 -5.580 -2.644 1.00 96.12 396 LEU A CA 1
ATOM 3039 C C . LEU A 1 396 ? -12.348 -6.700 -1.661 1.00 96.12 396 LEU A C 1
ATOM 3041 O O . LEU A 1 396 ? -13.055 -6.889 -0.671 1.00 96.12 396 LEU A O 1
ATOM 3045 N N . VAL A 1 397 ? -11.251 -7.425 -1.901 1.00 96.56 397 VAL A N 1
ATOM 3046 C CA . VAL A 1 397 ? -10.773 -8.488 -1.000 1.00 96.56 397 VAL A CA 1
ATOM 3047 C C . VAL A 1 397 ? -10.342 -7.900 0.342 1.00 96.56 397 VAL A C 1
ATOM 3049 O O . VAL A 1 397 ? -10.771 -8.396 1.379 1.00 96.56 397 VAL A O 1
ATOM 3052 N N . ALA A 1 398 ? -9.553 -6.823 0.335 1.00 94.62 398 ALA A N 1
ATOM 3053 C CA . ALA A 1 398 ? -9.107 -6.138 1.543 1.00 94.62 398 ALA A CA 1
ATOM 3054 C C . ALA A 1 398 ? -10.294 -5.569 2.332 1.00 94.62 398 ALA A C 1
ATOM 3056 O O . ALA A 1 398 ? -10.364 -5.754 3.541 1.00 94.62 398 ALA A O 1
ATOM 3057 N N . LEU A 1 399 ? -11.262 -4.946 1.655 1.00 92.88 399 LEU A N 1
ATOM 3058 C CA . LEU A 1 399 ? -12.471 -4.413 2.281 1.00 92.88 399 LEU A CA 1
ATOM 3059 C C . LEU A 1 399 ? -13.307 -5.526 2.929 1.00 92.88 399 LEU A C 1
ATOM 3061 O O . LEU A 1 399 ? -13.681 -5.417 4.094 1.00 92.88 399 LEU A O 1
ATOM 3065 N N . THR A 1 400 ? -13.554 -6.615 2.195 1.00 96.44 400 THR A N 1
ATOM 3066 C CA . THR A 1 400 ? -14.305 -7.779 2.697 1.00 96.44 400 THR A CA 1
ATOM 3067 C C . THR A 1 400 ? -13.604 -8.404 3.900 1.00 96.44 400 THR A C 1
ATOM 3069 O O . THR A 1 400 ? -14.244 -8.691 4.909 1.00 96.44 400 THR A O 1
ATOM 3072 N N . PHE A 1 401 ? -12.282 -8.568 3.819 1.00 96.38 401 PHE A N 1
ATOM 3073 C CA . PHE A 1 401 ? -11.467 -9.097 4.906 1.00 96.38 401 PHE A CA 1
ATOM 3074 C C . PHE A 1 401 ? -11.517 -8.196 6.146 1.00 96.38 401 PHE A C 1
ATOM 3076 O O . PHE A 1 401 ? -11.773 -8.684 7.242 1.00 96.38 401 PHE A O 1
ATOM 3083 N N . MET A 1 402 ? -11.350 -6.880 5.978 1.00 94.25 402 MET A N 1
ATOM 3084 C CA . MET A 1 402 ? -11.401 -5.916 7.080 1.00 94.25 402 MET A CA 1
ATOM 3085 C C . MET A 1 402 ? -12.762 -5.913 7.781 1.00 94.25 402 MET A C 1
ATOM 3087 O O . MET A 1 402 ? -12.807 -5.936 9.011 1.00 94.25 402 MET A O 1
ATOM 3091 N N . PHE A 1 403 ? -13.872 -5.931 7.033 1.00 93.88 403 PHE A N 1
ATOM 3092 C CA . PHE A 1 403 ? -15.207 -6.029 7.631 1.00 93.88 403 PHE A CA 1
ATOM 3093 C C . PHE A 1 403 ? -15.430 -7.368 8.338 1.00 93.88 403 PHE A C 1
ATOM 3095 O O . PHE A 1 403 ? -15.962 -7.380 9.445 1.00 93.88 403 PHE A O 1
ATOM 3102 N N . GLY A 1 404 ? -14.988 -8.477 7.737 1.00 95.25 404 GLY A N 1
ATOM 3103 C CA . GLY A 1 404 ? -15.084 -9.808 8.336 1.00 95.25 404 GLY A CA 1
ATOM 3104 C C . GLY A 1 404 ? -14.319 -9.914 9.656 1.00 95.25 404 GLY A C 1
ATOM 3105 O O . GLY A 1 404 ? -14.888 -10.342 10.657 1.00 95.25 404 GLY A O 1
ATOM 3106 N N . VAL A 1 405 ? -13.064 -9.454 9.687 1.00 94.69 405 VAL A N 1
ATOM 3107 C CA . VAL A 1 405 ? -12.244 -9.419 10.909 1.00 94.69 405 VAL A CA 1
ATOM 3108 C C . VAL A 1 405 ? -12.845 -8.478 11.944 1.00 94.69 405 VAL A C 1
ATOM 3110 O O . VAL A 1 405 ? -12.910 -8.835 13.112 1.00 94.69 405 VAL A O 1
ATOM 3113 N N . THR A 1 406 ? -13.333 -7.301 11.543 1.00 92.44 406 THR A N 1
ATOM 3114 C CA . THR A 1 406 ? -13.970 -6.368 12.486 1.00 92.44 406 THR A CA 1
ATOM 3115 C C . THR A 1 406 ? -15.201 -6.999 13.135 1.00 92.44 406 THR A C 1
ATOM 3117 O O . THR A 1 406 ? -15.329 -6.961 14.353 1.00 92.44 406 THR A O 1
ATOM 3120 N N . ALA A 1 407 ? -16.078 -7.627 12.346 1.00 91.94 407 ALA A N 1
ATOM 3121 C CA . ALA A 1 407 ? -17.250 -8.325 12.869 1.00 91.94 407 ALA A CA 1
ATOM 3122 C C . ALA A 1 407 ? -16.859 -9.479 13.810 1.00 91.94 407 ALA A C 1
ATOM 3124 O O . ALA A 1 407 ? -17.446 -9.612 14.882 1.00 91.94 407 ALA A O 1
ATOM 3125 N N . LEU A 1 408 ? -15.840 -10.267 13.447 1.00 94.50 408 LEU A N 1
ATOM 3126 C CA . LEU A 1 408 ? -15.315 -11.351 14.280 1.00 94.50 408 LEU A CA 1
ATOM 3127 C C . LEU A 1 408 ? -14.758 -10.834 15.615 1.00 94.50 408 LEU A C 1
ATOM 3129 O O . LEU A 1 408 ? -15.144 -11.333 16.667 1.00 94.50 408 LEU A O 1
ATOM 3133 N N . LEU A 1 409 ? -13.918 -9.795 15.585 1.00 93.25 409 LEU A N 1
ATOM 3134 C CA . LEU A 1 409 ? -13.350 -9.182 16.788 1.00 93.25 409 LEU A CA 1
ATOM 3135 C C . LEU A 1 409 ? -14.432 -8.558 17.674 1.00 93.25 409 LEU A C 1
ATOM 3137 O O . LEU A 1 409 ? -14.333 -8.638 18.894 1.00 93.25 409 LEU A O 1
ATOM 3141 N N . CYS A 1 410 ? -15.481 -7.968 17.092 1.00 88.25 410 CYS A N 1
ATOM 3142 C CA . CYS A 1 410 ? -16.631 -7.496 17.860 1.00 88.25 410 CYS A CA 1
ATOM 3143 C C . CYS A 1 410 ? -17.307 -8.649 18.610 1.00 88.25 410 CYS A C 1
ATOM 3145 O O . CYS A 1 410 ? -17.589 -8.511 19.795 1.00 88.25 410 CYS A O 1
ATOM 3147 N N . VAL A 1 411 ? -17.532 -9.790 17.953 1.00 89.00 411 VAL A N 1
ATOM 3148 C CA . VAL A 1 411 ? -18.123 -10.974 18.594 1.00 89.00 411 VAL A CA 1
ATOM 3149 C C . VAL A 1 411 ? -17.217 -11.511 19.706 1.00 89.00 411 VAL A C 1
ATOM 3151 O O . VAL A 1 411 ? -17.690 -11.719 20.820 1.00 89.00 411 VAL A O 1
ATOM 3154 N N . GLU A 1 412 ? -15.918 -11.681 19.452 1.00 90.94 412 GLU A N 1
ATOM 3155 C CA . GLU A 1 412 ? -14.957 -12.143 20.465 1.00 90.94 412 GLU A CA 1
ATOM 3156 C C . GLU A 1 412 ? -14.878 -11.189 21.662 1.00 90.94 412 GLU A C 1
ATOM 3158 O O . GLU A 1 412 ? -14.857 -11.637 22.808 1.00 90.94 412 GLU A O 1
ATOM 3163 N N . LEU A 1 413 ? -14.908 -9.875 21.422 1.00 89.19 413 LEU A N 1
ATOM 3164 C CA . LEU A 1 413 ? -14.913 -8.871 22.484 1.00 89.19 413 LEU A CA 1
ATOM 3165 C C . LEU A 1 413 ? -16.173 -8.974 23.357 1.00 89.19 413 LEU A C 1
ATOM 3167 O O . LEU A 1 413 ? -16.067 -8.907 24.580 1.00 89.19 413 LEU A O 1
ATOM 3171 N N . LEU A 1 414 ? -17.348 -9.194 22.754 1.00 85.50 414 LEU A N 1
ATOM 3172 C CA . LEU A 1 414 ? -18.596 -9.427 23.493 1.00 85.50 414 LEU A CA 1
ATOM 3173 C C . LEU A 1 414 ? -18.513 -10.688 24.369 1.00 85.50 414 LEU A C 1
ATOM 3175 O O . LEU A 1 414 ? -18.998 -10.682 25.501 1.00 85.50 414 LEU A O 1
ATOM 3179 N N . PHE A 1 415 ? -17.865 -11.752 23.884 1.00 84.50 415 PHE A N 1
ATOM 3180 C CA . PHE A 1 415 ? -17.619 -12.959 24.678 1.00 84.50 415 PHE A CA 1
ATOM 3181 C C . PHE A 1 415 ? -16.652 -12.706 25.840 1.00 84.50 415 PHE A C 1
ATOM 3183 O O . PHE A 1 415 ? -16.936 -13.115 26.965 1.00 84.50 415 PHE A O 1
ATOM 3190 N N . VAL A 1 416 ? -15.546 -11.993 25.600 1.00 87.94 416 VAL A N 1
ATOM 3191 C CA . VAL A 1 416 ? -14.571 -11.627 26.644 1.00 87.94 416 VAL A CA 1
ATOM 3192 C C . VAL A 1 416 ? -15.220 -10.764 27.733 1.00 87.94 416 VAL A C 1
ATOM 3194 O O . VAL A 1 416 ? -14.900 -10.922 28.911 1.00 87.94 416 VAL A O 1
ATOM 3197 N N . MET A 1 417 ? -16.165 -9.896 27.363 1.00 83.56 417 MET A N 1
ATOM 3198 C CA . MET A 1 417 ? -16.906 -9.040 28.295 1.00 83.56 417 MET A CA 1
ATOM 3199 C C . MET A 1 417 ? -17.957 -9.781 29.139 1.00 83.56 417 MET A C 1
ATOM 3201 O O . MET A 1 417 ? -18.530 -9.170 30.033 1.00 83.56 417 MET A O 1
ATOM 3205 N N . GLY A 1 418 ? -18.192 -11.080 28.917 1.00 79.56 418 GLY A N 1
ATOM 3206 C CA . GLY A 1 418 ? -19.164 -11.860 29.694 1.00 79.56 418 GLY A CA 1
ATOM 3207 C C . GLY A 1 418 ? -20.572 -11.895 29.094 1.00 79.56 418 GLY A C 1
ATOM 3208 O O . GLY A 1 418 ? -21.532 -12.159 29.813 1.00 79.56 418 GLY A O 1
ATOM 3209 N N . GLY A 1 419 ? -20.705 -11.658 27.785 1.00 76.25 419 GLY A N 1
ATOM 3210 C CA . GLY A 1 419 ? -21.959 -11.803 27.046 1.00 76.25 419 GLY A CA 1
ATOM 3211 C C . GLY A 1 419 ? -22.658 -10.479 26.704 1.00 76.25 419 GLY A C 1
ATOM 3212 O O . GLY A 1 419 ? -22.195 -9.395 27.072 1.00 76.25 419 GLY A O 1
ATOM 3213 N N . PRO A 1 420 ? -23.786 -10.548 25.969 1.00 72.75 420 PRO A N 1
ATOM 3214 C CA . PRO A 1 420 ? -24.493 -9.368 25.468 1.00 72.75 420 PRO A CA 1
ATOM 3215 C C . PRO A 1 420 ? -25.047 -8.478 26.589 1.00 72.75 420 PRO A C 1
ATOM 3217 O O . PRO A 1 420 ? -25.108 -7.261 26.424 1.00 72.75 420 PRO A O 1
ATOM 3220 N N . ASP A 1 421 ? -25.389 -9.042 27.748 1.00 75.19 421 ASP A N 1
ATOM 3221 C CA . ASP A 1 421 ? -25.930 -8.277 28.878 1.00 75.19 421 ASP A CA 1
ATOM 3222 C C . ASP A 1 421 ? -24.858 -7.406 29.544 1.00 75.19 421 ASP A C 1
ATOM 3224 O O . ASP A 1 421 ? -25.080 -6.225 29.810 1.00 75.19 421 ASP A O 1
ATOM 3228 N N . ALA A 1 422 ? -23.650 -7.947 29.719 1.00 73.62 422 ALA A N 1
ATOM 3229 C CA . ALA A 1 422 ? -22.513 -7.185 30.223 1.00 73.62 422 ALA A CA 1
ATOM 3230 C C . ALA A 1 422 ? -22.088 -6.095 29.227 1.00 73.62 422 ALA A C 1
ATOM 3232 O O . ALA A 1 422 ? -21.850 -4.949 29.609 1.00 73.62 422 ALA A O 1
ATOM 3233 N N . ALA A 1 423 ? -22.073 -6.414 27.932 1.00 67.81 423 ALA A N 1
ATOM 3234 C CA . ALA A 1 423 ? -21.757 -5.439 26.896 1.00 67.81 423 ALA A CA 1
ATOM 3235 C C . ALA A 1 423 ? -22.802 -4.319 26.796 1.00 67.81 423 ALA A C 1
ATOM 3237 O O . ALA A 1 423 ? -22.444 -3.148 26.683 1.00 67.81 423 ALA A O 1
ATOM 3238 N N . THR A 1 424 ? -24.096 -4.644 26.870 1.00 73.06 424 THR A N 1
ATOM 3239 C CA . THR A 1 424 ? -25.158 -3.626 26.862 1.00 73.06 424 THR A CA 1
ATOM 3240 C C . THR A 1 424 ? -25.140 -2.774 28.125 1.00 73.06 424 THR A C 1
ATOM 3242 O O . THR A 1 424 ? -25.417 -1.581 28.026 1.00 73.06 424 THR A O 1
ATOM 3245 N N . ALA A 1 425 ? -24.765 -3.327 29.283 1.00 73.44 425 ALA A N 1
ATOM 3246 C CA . ALA A 1 425 ? -24.546 -2.553 30.502 1.00 73.44 425 ALA A CA 1
ATOM 3247 C C . ALA A 1 425 ? -23.397 -1.544 30.335 1.00 73.44 425 ALA A C 1
ATOM 3249 O O . ALA A 1 425 ? -23.590 -0.360 30.604 1.00 73.44 425 ALA A O 1
ATOM 3250 N N . VAL A 1 426 ? -22.254 -1.974 29.787 1.00 73.19 426 VAL A N 1
ATOM 3251 C CA . VAL A 1 426 ? -21.115 -1.085 29.490 1.00 73.19 426 VAL A CA 1
ATOM 3252 C C . VAL A 1 426 ? -21.500 -0.013 28.470 1.00 73.19 426 VAL A C 1
ATOM 3254 O O . VAL A 1 426 ? -21.208 1.160 28.674 1.00 73.19 426 VAL A O 1
ATOM 3257 N N . ILE A 1 427 ? -22.208 -0.377 27.396 1.00 72.69 427 ILE A N 1
ATOM 3258 C CA . ILE A 1 427 ? -22.671 0.587 26.385 1.00 72.69 427 ILE A CA 1
ATOM 3259 C C . ILE A 1 427 ? -23.643 1.597 27.005 1.00 72.69 427 ILE A C 1
ATOM 3261 O O . ILE A 1 427 ? -23.512 2.794 26.758 1.00 72.69 427 ILE A O 1
ATOM 3265 N N . LYS A 1 428 ? -24.599 1.148 27.830 1.00 76.44 428 LYS A N 1
ATOM 3266 C CA . LYS A 1 428 ? -25.527 2.040 28.543 1.00 76.44 428 LYS A CA 1
ATOM 3267 C C . LYS A 1 428 ? -24.782 2.997 29.469 1.00 76.44 428 LYS A C 1
ATOM 3269 O O . LYS A 1 428 ? -25.118 4.176 29.484 1.00 76.44 428 LYS A O 1
ATOM 3274 N N . GLN A 1 429 ? -23.767 2.515 30.182 1.00 76.19 429 GLN A N 1
ATOM 3275 C CA . GLN A 1 429 ? -22.937 3.341 31.053 1.00 76.19 429 GLN A CA 1
ATOM 3276 C C . GLN A 1 429 ? -22.125 4.367 30.249 1.00 76.19 429 GLN A C 1
ATOM 3278 O O . GLN A 1 429 ? -22.196 5.555 30.538 1.00 76.19 429 GLN A O 1
ATOM 3283 N N . MET A 1 430 ? -21.487 3.960 29.145 1.00 66.75 430 MET A N 1
ATOM 3284 C CA . MET A 1 430 ? -20.782 4.886 28.246 1.00 66.75 430 MET A CA 1
ATOM 3285 C C . MET A 1 430 ? -21.709 5.958 27.651 1.00 66.75 430 MET A C 1
ATOM 3287 O O . MET A 1 430 ? -21.291 7.105 27.487 1.00 66.75 430 MET A O 1
ATOM 3291 N N . ILE A 1 431 ? -22.956 5.603 27.313 1.00 76.44 431 ILE A N 1
ATOM 3292 C CA . ILE A 1 431 ? -23.970 6.551 26.823 1.00 76.44 431 ILE A CA 1
ATOM 3293 C C . ILE A 1 431 ? -24.400 7.511 27.940 1.00 76.44 431 ILE A C 1
ATOM 3295 O O . ILE A 1 431 ? -24.497 8.713 27.693 1.00 76.44 431 ILE A O 1
ATOM 3299 N N . ALA A 1 432 ? -24.626 7.008 29.158 1.00 78.56 432 ALA A N 1
ATOM 3300 C CA . ALA A 1 432 ? -24.971 7.831 30.316 1.00 78.56 432 ALA A CA 1
ATOM 3301 C C . ALA A 1 432 ? -23.862 8.853 30.628 1.00 78.56 432 ALA A C 1
ATOM 3303 O O . ALA A 1 432 ? -24.147 10.043 30.766 1.00 78.56 432 ALA A O 1
ATOM 3304 N N . ASP A 1 433 ? -22.599 8.425 30.596 1.00 73.62 433 ASP A N 1
ATOM 3305 C CA . ASP A 1 433 ? -21.436 9.288 30.836 1.00 73.62 433 ASP A CA 1
ATOM 3306 C C . ASP A 1 433 ? -21.215 10.321 29.721 1.00 73.62 433 ASP A C 1
ATOM 3308 O O . ASP A 1 433 ? -20.664 11.394 29.956 1.00 73.62 433 ASP A O 1
ATOM 3312 N N . THR A 1 434 ? -21.667 10.042 28.492 1.00 68.62 434 THR A N 1
ATOM 3313 C CA . THR A 1 434 ? -21.597 11.021 27.392 1.00 68.62 434 THR A CA 1
ATOM 3314 C C . THR A 1 434 ? -22.761 12.012 27.353 1.00 68.62 434 THR A C 1
ATOM 3316 O O . THR A 1 434 ? -22.684 12.968 26.568 1.00 68.62 434 THR A O 1
ATOM 3319 N N . GLY A 1 435 ? -23.801 11.793 28.167 1.00 60.62 435 GLY A N 1
ATOM 3320 C CA . GLY A 1 435 ? -25.002 12.624 28.275 1.00 60.62 435 GLY A CA 1
ATOM 3321 C C . GLY A 1 435 ? -25.040 13.576 29.478 1.00 60.62 435 GLY A C 1
ATOM 3322 O O . GLY A 1 435 ? -25.938 14.414 29.527 1.00 60.62 435 GLY A O 1
ATOM 3323 N N . SER A 1 436 ? -24.093 13.490 30.419 1.00 39.28 436 SER A N 1
ATOM 3324 C CA . SER A 1 436 ? -23.945 14.489 31.488 1.00 39.28 436 SER A CA 1
ATOM 3325 C C . SER A 1 436 ? -23.265 15.751 30.928 1.00 39.28 436 SER A C 1
ATOM 3327 O O . SER A 1 436 ? -22.144 15.626 30.427 1.00 39.28 436 SER A O 1
ATOM 3329 N N . PRO A 1 437 ? -23.917 16.932 30.957 1.00 45.44 437 PRO A N 1
ATOM 3330 C CA . PRO A 1 437 ? -23.328 18.195 30.505 1.00 45.44 437 PRO A CA 1
ATOM 3331 C C . PRO A 1 437 ? -22.126 18.643 31.343 1.00 45.44 437 PRO A C 1
ATOM 3333 O O . PRO A 1 437 ? -22.077 18.301 32.549 1.00 45.44 437 PRO A O 1
#

pLDDT: mean 76.99, std 19.58, range [33.53, 97.44]

Nearest PDB structures (foldseek):
  8gym-assembly1_m2  TM=4.625E-01  e=2.231E-02  Tetrahymena thermophila SB210
  8b6h-assembly1_Dv  TM=4.606E-01  e=3.063E-02  Tetrahymena thermophila SB210
  8xqr-assembly1_R  TM=1.960E-01  e=6.407E+00  Clostridium perfringens